Protein 16PK (pdb70)

Organism: Trypanosoma brucei brucei (NCBI:txid5702)

Secondary structure (DSSP, 8-state):
-B-BGGGS--TT-EEEEEE-----EETTEES--HHHHHHHHHHHHHHHTT-EEEEE---S----B-GGGHHHHHHTT--TT--GGG-SHHHHHHHHHHHTS--EEES-TTS-HHHHHT--TT-EEEE--GGGBGGGG-SSHHHHHHHHHHHHTT-SEEEEE-GGGTTS--IIIIIHHHHHT--EE-HHHHHHHHHHHHHHS---SSEEEEE-SS-SGGGHHHHHHHGGG-SEEEE-TTHHHHHHHHHT---TT----GGGHHHHHHHHHHHHHTT-EEE--SSEEEESSSS--SS-EE-SSS---TT-EEEEE-HHHHHHHHHHHTT-SEEEEES-SS-TTSGGG-HHHHHHHHHHHHHHHHH--EEEE-SHHHHHHHHHTT-TTTSSEE-S-HHHHHHHHTTPPPHHHHTSPB-

Structure (mmCIF, N/CA/C/O backbone):
data_16PK
#
_entry.id   16PK
#
_cell.length_a   72.710
_cell.length_b   79.760
_cell.length_c   81.320
_cell.angle_alpha   90.00
_cell.angle_beta   90.00
_cell.angle_gamma   90.00
#
_symmetry.space_group_name_H-M   'P 21 21 21'
#
loop_
_entity.id
_entity.type
_entity.pdbx_description
1 polymer '3-PHOSPHOGLYCERATE KINASE'
2 non-polymer '1,1,5,5-TETRAFLUOROPHOSPHOPENTYLPHOSPHONIC ACID ADENYLATE ESTER'
3 non-polymer '4-(2-HYDROXYETHYL)-1-PIPERAZINE ETHANESULFONIC ACID'
4 water water
#
loop_
_atom_site.group_PDB
_atom_site.id
_atom_site.type_symbol
_atom_site.label_atom_id
_atom_site.label_alt_id
_atom_site.label_comp_id
_atom_site.label_asym_id
_atom_site.label_entity_id
_atom_site.label_seq_id
_atom_site.pdbx_PDB_ins_code
_atom_site.Cartn_x
_atom_site.Cartn_y
_atom_site.Cartn_z
_atom_site.occupancy
_atom_site.B_iso_or_equiv
_atom_site.auth_seq_id
_atom_site.auth_comp_id
_atom_site.auth_asym_id
_atom_site.auth_atom_id
_atom_site.pdbx_PDB_model_num
ATOM 1 N N . GLU A 1 1 ? -15.953 21.156 16.122 1.00 30.79 5 GLU A N 1
ATOM 2 C CA . GLU A 1 1 ? -15.944 19.956 15.229 1.00 29.23 5 GLU A CA 1
ATOM 3 C C . GLU A 1 1 ? -14.514 19.536 14.879 1.00 24.32 5 GLU A C 1
ATOM 4 O O . GLU A 1 1 ? -14.204 18.353 14.856 1.00 24.00 5 GLU A O 1
ATOM 10 N N . LYS A 1 2 ? -13.659 20.505 14.561 1.00 20.45 6 LYS A N 1
ATOM 11 C CA . LYS A 1 2 ? -12.271 20.198 14.247 1.00 17.38 6 LYS A CA 1
ATOM 12 C C . LYS A 1 2 ? -11.523 20.071 15.575 1.00 15.75 6 LYS A C 1
ATOM 13 O O . LYS A 1 2 ? -11.871 20.735 16.554 1.00 16.32 6 LYS A O 1
ATOM 19 N N . LYS A 1 3 ? -10.556 19.169 15.635 1.00 12.42 7 LYS A N 1
ATOM 20 C CA . LYS A 1 3 ? -9.788 18.972 16.853 1.00 12.46 7 LYS A CA 1
ATOM 21 C C . LYS A 1 3 ? -8.976 20.236 17.130 1.00 11.97 7 LYS A C 1
ATOM 22 O O . LYS A 1 3 ? -8.461 20.861 16.203 1.00 12.20 7 LYS A O 1
ATOM 28 N N . SER A 1 4 ? -8.859 20.625 18.390 1.00 12.92 8 SER A N 1
ATOM 29 C CA . SER A 1 4 ? -8.106 21.826 18.739 1.00 12.47 8 SER A CA 1
ATOM 30 C C . SER A 1 4 ? -6.900 21.445 19.590 1.00 11.09 8 SER A C 1
ATOM 31 O O . SER A 1 4 ? -6.807 20.317 20.077 1.00 10.99 8 SER A O 1
ATOM 34 N N . ILE A 1 5 ? -6.017 22.413 19.813 1.00 9.64 9 ILE A N 1
ATOM 35 C CA . ILE A 1 5 ? -4.820 22.215 20.619 1.00 9.62 9 ILE A CA 1
ATOM 36 C C . ILE A 1 5 ? -5.151 21.669 22.021 1.00 10.25 9 ILE A C 1
ATOM 37 O O . ILE A 1 5 ? -4.407 20.856 22.566 1.00 9.66 9 ILE A O 1
ATOM 42 N N . ASN A 1 6 ? -6.289 22.085 22.571 1.00 10.68 10 ASN A N 1
ATOM 43 C CA . ASN A 1 6 ? -6.723 21.626 23.891 1.00 10.11 10 ASN A CA 1
ATOM 44 C C . ASN A 1 6 ? -6.971 20.117 23.946 1.00 12.21 10 ASN A C 1
ATOM 45 O O . ASN A 1 6 ? -7.019 19.530 25.037 1.00 13.56 10 ASN A O 1
ATOM 50 N N . GLU A 1 7 ? -7.152 19.491 22.785 1.00 11.55 11 GLU A N 1
ATOM 51 C CA . GLU A 1 7 ? -7.404 18.052 22.729 1.00 14.60 11 GLU A CA 1
ATOM 52 C C . GLU A 1 7 ? -6.169 17.240 22.365 1.00 14.67 11 GLU A C 1
ATOM 53 O O . GLU A 1 7 ? -6.263 16.017 22.202 1.00 16.36 11 GLU A O 1
ATOM 59 N N . CYS A 1 8 ? -5.020 17.903 22.243 1.00 11.65 12 CYS A N 1
ATOM 60 C CA . CYS A 1 8 ? -3.782 17.233 21.871 1.00 12.14 12 CYS A CA 1
ATOM 61 C C . CYS A 1 8 ? -2.872 16.832 23.023 1.00 12.68 12 CYS A C 1
ATOM 62 O O . CYS A 1 8 ? -2.855 17.488 24.063 1.00 12.95 12 CYS A O 1
ATOM 65 N N . ASP A 1 9 ? -2.122 15.748 22.816 1.00 12.43 13 ASP A N 1
ATOM 66 C CA . ASP A 1 9 ? -1.112 15.282 23.779 1.00 15.18 13 ASP A CA 1
ATOM 67 C C . ASP A 1 9 ? 0.116 16.086 23.354 1.00 14.38 13 ASP A C 1
ATOM 68 O O . ASP A 1 9 ? 0.561 15.966 22.207 1.00 15.28 13 ASP A O 1
ATOM 73 N N . LEU A 1 10 ? 0.641 16.918 24.251 1.00 12.46 14 LEU A N 1
ATOM 74 C CA . LEU A 1 10 ? 1.781 17.778 23.923 1.00 12.18 14 LEU A CA 1
ATOM 75 C C . LEU A 1 10 ? 3.027 17.572 24.785 1.00 12.03 14 LEU A C 1
ATOM 76 O O . LEU A 1 10 ? 4.115 18.026 24.415 1.00 10.60 14 LEU A O 1
ATOM 81 N N . LYS A 1 11 ? 2.876 16.895 25.922 1.00 11.25 15 LYS A N 1
ATOM 82 C CA . LYS A 1 11 ? 4.012 16.689 26.809 1.00 10.70 15 LYS A CA 1
ATOM 83 C C . LYS A 1 11 ? 5.090 15.853 26.143 1.00 11.05 15 LYS A C 1
ATOM 84 O O . LYS A 1 11 ? 4.834 14.718 25.715 1.00 11.93 15 LYS A O 1
ATOM 90 N N . GLY A 1 12 ? 6.290 16.418 26.059 1.00 9.35 16 GLY A N 1
ATOM 91 C CA . GLY A 1 12 ? 7.402 15.715 25.454 1.00 10.98 16 GLY A CA 1
ATOM 92 C C . GLY A 1 12 ? 7.406 15.769 23.941 1.00 11.53 16 GLY A C 1
ATOM 93 O O . GLY A 1 12 ? 8.333 15.251 23.305 1.00 10.18 16 GLY A O 1
ATOM 94 N N . LYS A 1 13 ? 6.405 16.438 23.367 1.00 11.02 17 LYS A N 1
ATOM 95 C CA . LYS A 1 13 ? 6.274 16.548 21.915 1.00 11.49 17 LYS A CA 1
ATOM 96 C C . LYS A 1 13 ? 6.959 17.778 21.327 1.00 11.90 17 LYS A C 1
ATOM 97 O O . LYS A 1 13 ? 7.043 18.829 21.963 1.00 12.22 17 LYS A O 1
ATOM 103 N N . LYS A 1 14 ? 7.496 17.610 20.126 1.00 11.70 18 LYS A N 1
ATOM 104 C CA . LYS A 1 14 ? 8.128 18.688 19.387 1.00 12.96 18 LYS A CA 1
ATOM 105 C C . LYS A 1 14 ? 6.950 19.117 18.505 1.00 11.95 18 LYS A C 1
ATOM 106 O O . LYS A 1 14 ? 6.483 18.356 17.659 1.00 11.38 18 LYS A O 1
ATOM 112 N N . VAL A 1 15 ? 6.410 20.295 18.781 1.00 10.33 19 VAL A N 1
ATOM 113 C CA . VAL A 1 15 ? 5.226 20.775 18.090 1.00 9.23 19 VAL A CA 1
ATOM 114 C C . VAL A 1 15 ? 5.496 21.755 16.975 1.00 9.25 19 VAL A C 1
ATOM 115 O O . VAL A 1 15 ? 6.053 22.824 17.217 1.00 11.40 19 VAL A O 1
ATOM 119 N N . LEU A 1 16 ? 5.075 21.388 15.766 1.00 7.86 20 LEU A N 1
ATOM 120 C CA . LEU A 1 16 ? 5.207 22.231 14.583 1.00 8.10 20 LEU A CA 1
ATOM 121 C C . LEU A 1 16 ? 3.977 23.132 14.586 1.00 9.75 20 LEU A C 1
ATOM 122 O O . LEU A 1 16 ? 2.850 22.635 14.576 1.00 9.40 20 LEU A O 1
ATOM 127 N N . ILE A 1 17 ? 4.177 24.445 14.657 1.00 9.96 21 ILE A N 1
ATOM 128 C CA . ILE A 1 17 ? 3.041 25.371 14.665 1.00 8.36 21 ILE A CA 1
ATOM 129 C C . ILE A 1 17 ? 3.126 26.343 13.501 1.00 8.22 21 ILE A C 1
ATOM 130 O O . ILE A 1 17 ? 4.102 27.062 13.369 1.00 8.08 21 ILE A O 1
ATOM 135 N N . ARG A 1 18 ? 2.121 26.334 12.636 1.00 8.34 22 ARG A N 1
ATOM 136 C CA . ARG A 1 18 ? 2.112 27.264 11.519 1.00 8.44 22 ARG A CA 1
ATOM 137 C C . ARG A 1 18 ? 1.464 28.535 12.072 1.00 9.75 22 ARG A C 1
ATOM 138 O O . ARG A 1 18 ? 0.252 28.567 12.334 1.00 10.63 22 ARG A O 1
ATOM 146 N N . VAL A 1 19 ? 2.289 29.543 12.315 1.00 7.79 23 VAL A N 1
ATOM 147 C CA . VAL A 1 19 ? 1.819 30.801 12.872 1.00 9.23 23 VAL A CA 1
ATOM 148 C C . VAL A 1 19 ? 1.738 31.923 11.833 1.00 10.33 23 VAL A C 1
ATOM 149 O O . VAL A 1 19 ? 2.266 31.816 10.724 1.00 11.50 23 VAL A O 1
ATOM 153 N N . ASP A 1 20 ? 1.046 32.995 12.192 1.00 9.26 24 ASP A N 1
ATOM 154 C CA . ASP A 1 20 ? 0.945 34.147 11.308 1.00 10.48 24 ASP A CA 1
ATOM 155 C C . ASP A 1 20 ? 1.804 35.232 11.939 1.00 9.99 24 ASP A C 1
ATOM 156 O O . ASP A 1 20 ? 1.373 35.915 12.879 1.00 9.55 24 ASP A O 1
ATOM 161 N N . PHE A 1 21 ? 3.027 35.356 11.439 1.00 10.86 25 PHE A N 1
ATOM 162 C CA . PHE A 1 21 ? 3.987 36.356 11.908 1.00 12.14 25 PHE A CA 1
ATOM 163 C C . PHE A 1 21 ? 4.266 37.334 10.768 1.00 13.38 25 PHE A C 1
ATOM 164 O O . PHE A 1 21 ? 5.344 37.927 10.694 1.00 12.54 25 PHE A O 1
ATOM 172 N N . ASN A 1 22 ? 3.306 37.463 9.856 1.00 13.61 26 ASN A N 1
ATOM 173 C CA . ASN A 1 22 ? 3.456 38.378 8.733 1.00 15.48 26 ASN A CA 1
ATOM 174 C C . ASN A 1 22 ? 3.245 39.803 9.212 1.00 14.63 26 ASN A C 1
ATOM 175 O O . ASN A 1 22 ? 2.227 40.430 8.901 1.00 16.13 26 ASN A O 1
ATOM 180 N N . VAL A 1 23 ? 4.198 40.305 9.991 1.00 13.90 27 VAL A N 1
ATOM 181 C CA . VAL A 1 23 ? 4.096 41.660 10.523 1.00 14.51 27 VAL A CA 1
ATOM 182 C C . VAL A 1 23 ? 4.721 42.678 9.581 1.00 16.05 27 VAL A C 1
ATOM 183 O O . VAL A 1 23 ? 5.584 42.338 8.757 1.00 16.52 27 VAL A O 1
ATOM 187 N N . PRO A 1 24 ? 4.240 43.928 9.641 1.00 17.26 28 PRO A N 1
ATOM 188 C CA . PRO A 1 24 ? 4.798 44.969 8.778 1.00 18.39 28 PRO A CA 1
ATOM 189 C C . PRO A 1 24 ? 6.150 45.378 9.368 1.00 18.13 28 PRO A C 1
ATOM 190 O O . PRO A 1 24 ? 6.279 45.533 10.590 1.00 17.56 28 PRO A O 1
ATOM 194 N N . VAL A 1 25 ? 7.162 45.484 8.513 1.00 19.68 29 VAL A N 1
ATOM 195 C CA . VAL A 1 25 ? 8.508 45.874 8.942 1.00 20.87 29 VAL A CA 1
ATOM 196 C C . VAL A 1 25 ? 9.011 47.033 8.069 1.00 22.42 29 VAL A C 1
ATOM 197 O O . VAL A 1 25 ? 8.727 47.079 6.867 1.00 24.53 29 VAL A O 1
ATOM 201 N N . LYS A 1 26 ? 9.731 47.974 8.675 1.00 20.90 30 LYS A N 1
ATOM 202 C CA . LYS A 1 26 ? 10.281 49.117 7.944 1.00 22.28 30 LYS A CA 1
ATOM 203 C C . LYS A 1 26 ? 11.718 49.328 8.381 1.00 20.30 30 LYS A C 1
ATOM 204 O O . LYS A 1 26 ? 12.007 49.503 9.569 1.00 19.37 30 LYS A O 1
ATOM 210 N N . ASN A 1 27 ? 12.623 49.280 7.418 1.00 19.72 31 ASN A N 1
ATOM 211 C CA . ASN A 1 27 ? 14.034 49.475 7.694 1.00 19.81 31 ASN A CA 1
ATOM 212 C C . ASN A 1 27 ? 14.515 48.532 8.780 1.00 20.87 31 ASN A C 1
ATOM 213 O O . ASN A 1 27 ? 15.276 48.920 9.679 1.00 19.24 31 ASN A O 1
ATOM 218 N N . GLY A 1 28 ? 13.986 47.309 8.723 1.00 20.87 32 GLY A N 1
ATOM 219 C CA . GLY A 1 28 ? 14.367 46.267 9.656 1.00 21.89 32 GLY A CA 1
ATOM 220 C C . GLY A 1 28 ? 13.712 46.244 11.015 1.00 20.35 32 GLY A C 1
ATOM 221 O O . GLY A 1 28 ? 14.071 45.413 11.845 1.00 20.97 32 GLY A O 1
ATOM 222 N N . LYS A 1 29 ? 12.798 47.167 11.274 1.00 19.24 33 LYS A N 1
ATOM 223 C CA . LYS A 1 29 ? 12.116 47.198 12.562 1.00 19.93 33 LYS A CA 1
ATOM 224 C C . LYS A 1 29 ? 10.649 46.874 12.362 1.00 18.38 33 LYS A C 1
ATOM 225 O O . LYS A 1 29 ? 10.048 47.292 11.372 1.00 18.15 33 LYS A O 1
ATOM 231 N N . ILE A 1 30 ? 10.091 46.081 13.268 1.00 16.50 34 ILE A N 1
ATOM 232 C CA . ILE A 1 30 ? 8.680 45.727 13.207 1.00 16.08 34 ILE A CA 1
ATOM 233 C C . ILE A 1 30 ? 7.908 46.977 13.611 1.00 15.49 34 ILE A C 1
ATOM 234 O O . ILE A 1 30 ? 8.217 47.577 14.641 1.00 17.43 34 ILE A O 1
ATOM 239 N N . THR A 1 31 ? 6.933 47.389 12.804 1.00 17.36 35 THR A N 1
ATOM 240 C CA . THR A 1 31 ? 6.153 48.584 13.132 1.00 17.71 35 THR A CA 1
ATOM 241 C C . THR A 1 31 ? 4.814 48.282 13.791 1.00 16.89 35 THR A C 1
ATOM 242 O O . THR A 1 31 ? 4.097 49.199 14.203 1.00 18.95 35 THR A O 1
ATOM 246 N N . ASN A 1 32 ? 4.486 46.993 13.890 1.00 16.81 36 ASN A N 1
ATOM 247 C CA . ASN A 1 32 ? 3.259 46.546 14.547 1.00 16.84 36 ASN A CA 1
ATOM 248 C C . ASN A 1 32 ? 3.415 45.067 14.886 1.00 13.18 36 ASN A C 1
ATOM 249 O O . ASN A 1 32 ? 3.410 44.218 13.989 1.00 14.16 36 ASN A O 1
ATOM 254 N N . ASP A 1 33 ? 3.560 44.771 16.173 1.00 12.45 37 ASP A N 1
ATOM 255 C CA . ASP A 1 33 ? 3.727 43.392 16.630 1.00 12.99 37 ASP A CA 1
ATOM 256 C C . ASP A 1 33 ? 2.418 42.709 17.050 1.00 11.66 37 ASP A C 1
ATOM 257 O O . ASP A 1 33 ? 2.443 41.654 17.674 1.00 10.02 37 ASP A O 1
ATOM 262 N N . TYR A 1 34 ? 1.283 43.297 16.680 1.00 9.59 38 TYR A N 1
ATOM 263 C CA . TYR A 1 34 ? -0.028 42.755 17.059 1.00 10.90 38 TYR A CA 1
ATOM 264 C C . TYR A 1 34 ? -0.178 41.259 16.786 1.00 10.42 38 TYR A C 1
ATOM 265 O O . TYR A 1 34 ? -0.647 40.513 17.644 1.00 10.52 38 TYR A O 1
ATOM 274 N N . ARG A 1 35 ? 0.210 40.829 15.590 1.00 9.72 39 ARG A N 1
ATOM 275 C CA . ARG A 1 35 ? 0.110 39.418 15.205 1.00 10.37 39 ARG A CA 1
ATOM 276 C C . ARG A 1 35 ? 0.959 38.504 16.084 1.00 8.80 39 ARG A C 1
ATOM 277 O O . ARG A 1 35 ? 0.569 37.375 16.379 1.00 9.62 39 ARG A O 1
ATOM 285 N N . ILE A 1 36 ? 2.110 38.999 16.519 1.00 8.85 40 ILE A N 1
ATOM 286 C CA . ILE A 1 36 ? 2.989 38.198 17.359 1.00 8.13 40 ILE A CA 1
ATOM 287 C C . ILE A 1 36 ? 2.307 38.047 18.714 1.00 8.68 40 ILE A C 1
ATOM 288 O O . ILE A 1 36 ? 2.233 36.949 19.265 1.00 9.12 40 ILE A O 1
ATOM 293 N N . ARG A 1 37 ? 1.764 39.147 19.229 1.00 9.17 41 ARG A N 1
ATOM 294 C CA . ARG A 1 37 ? 1.066 39.102 20.506 1.00 9.12 41 ARG A CA 1
ATOM 295 C C . ARG A 1 37 ? -0.121 38.147 20.452 1.00 7.60 41 ARG A C 1
ATOM 296 O O . ARG A 1 37 ? -0.338 37.389 21.388 1.00 9.14 41 ARG A O 1
ATOM 304 N N . SER A 1 38 ? -0.870 38.154 19.355 1.00 8.49 42 SER A N 1
ATOM 305 C CA . SER A 1 38 ? -2.038 37.285 19.250 1.00 8.32 42 SER A CA 1
ATOM 306 C C . SER A 1 38 ? -1.670 35.800 19.246 1.00 9.45 42 SER A C 1
ATOM 307 O O . SER A 1 38 ? -2.496 34.952 19.598 1.00 8.86 42 SER A O 1
ATOM 314 N N . ALA A 1 39 ? -0.443 35.483 18.847 1.00 7.66 43 ALA A N 1
ATOM 315 C CA . ALA A 1 39 ? 0.001 34.085 18.802 1.00 10.28 43 ALA A CA 1
ATOM 316 C C . ALA A 1 39 ? 0.409 33.509 20.161 1.00 10.33 43 ALA A C 1
ATOM 317 O O . ALA A 1 39 ? 0.444 32.289 20.346 1.00 10.36 43 ALA A O 1
ATOM 319 N N . LEU A 1 40 ? 0.693 34.381 21.121 1.00 8.18 44 LEU A N 1
ATOM 320 C CA . LEU A 1 40 ? 1.153 33.934 22.437 1.00 7.66 44 LEU A CA 1
ATOM 321 C C . LEU A 1 40 ? 0.348 32.857 23.177 1.00 8.56 44 LEU A C 1
ATOM 322 O O . LEU A 1 40 ? 0.934 31.889 23.659 1.00 10.46 44 LEU A O 1
ATOM 327 N N . PRO A 1 41 ? -0.987 33.005 23.294 1.00 9.25 45 PRO A N 1
ATOM 328 C CA . PRO A 1 41 ? -1.740 31.962 24.015 1.00 8.57 45 PRO A CA 1
ATOM 329 C C . PRO A 1 41 ? -1.551 30.532 23.475 1.00 8.93 45 PRO A C 1
ATOM 330 O O . PRO A 1 41 ? -1.435 29.584 24.256 1.00 6.98 45 PRO A O 1
ATOM 334 N N . THR A 1 42 ? -1.505 30.370 22.153 1.00 7.96 46 THR A N 1
ATOM 335 C CA . THR A 1 42 ? -1.289 29.041 21.567 1.00 7.52 46 THR A CA 1
ATOM 336 C C . THR A 1 42 ? 0.100 28.495 21.956 1.00 8.07 46 THR A C 1
ATOM 337 O O . THR A 1 42 ? 0.242 27.339 22.364 1.00 8.16 46 THR A O 1
ATOM 341 N N . LEU A 1 43 ? 1.117 29.341 21.848 1.00 7.50 47 LEU A N 1
ATOM 342 C CA . LEU A 1 43 ? 2.466 28.932 22.203 1.00 8.87 47 LEU A CA 1
ATOM 343 C C . LEU A 1 43 ? 2.574 28.618 23.701 1.00 8.83 47 LEU A C 1
ATOM 344 O O . LEU A 1 43 ? 3.184 27.612 24.095 1.00 8.94 47 LEU A O 1
ATOM 349 N N . LYS A 1 44 ? 1.959 29.457 24.531 1.00 9.26 48 LYS A N 1
ATOM 350 C CA . LYS A 1 44 ? 1.980 29.277 25.982 1.00 10.91 48 LYS A CA 1
ATOM 351 C C . LYS A 1 44 ? 1.369 27.926 26.341 1.00 9.87 48 LYS A C 1
ATOM 352 O O . LYS A 1 44 ? 1.850 27.245 27.244 1.00 8.33 48 LYS A O 1
ATOM 359 N N . LYS A 1 45 ? 0.304 27.547 25.639 1.00 8.50 49 LYS A N 1
ATOM 360 C CA . LYS A 1 45 ? -0.359 26.266 25.884 1.00 7.58 49 LYS A CA 1
ATOM 361 C C . LYS A 1 45 ? 0.605 25.107 25.651 1.00 8.48 49 LYS A C 1
ATOM 362 O O . LYS A 1 45 ? 0.707 24.202 26.477 1.00 9.14 49 LYS A O 1
ATOM 368 N N . VAL A 1 46 ? 1.337 25.134 24.545 1.00 8.69 50 VAL A N 1
ATOM 369 C CA . VAL A 1 46 ? 2.283 24.056 24.264 1.00 7.76 50 VAL A CA 1
ATOM 370 C C . VAL A 1 46 ? 3.344 23.964 25.361 1.00 9.20 50 VAL A C 1
ATOM 371 O O . VAL A 1 46 ? 3.596 22.885 25.905 1.00 9.96 50 VAL A O 1
ATOM 375 N N . LEU A 1 47 ? 3.957 25.101 25.683 1.00 8.83 51 LEU A N 1
ATOM 376 C CA . LEU A 1 47 ? 5.005 25.163 26.702 1.00 8.82 51 LEU A CA 1
ATOM 377 C C . LEU A 1 47 ? 4.495 24.695 28.079 1.00 10.76 51 LEU A C 1
ATOM 378 O O . LEU A 1 47 ? 5.160 23.922 28.777 1.00 9.63 51 LEU A O 1
ATOM 383 N N . THR A 1 48 ? 3.296 25.140 28.440 1.00 9.78 52 THR A N 1
ATOM 384 C CA . THR A 1 48 ? 2.662 24.772 29.699 1.00 10.63 52 THR A CA 1
ATOM 385 C C . THR A 1 48 ? 2.440 23.252 29.772 1.00 10.90 52 THR A C 1
ATOM 386 O O . THR A 1 48 ? 2.605 22.633 30.829 1.00 9.23 52 THR A O 1
ATOM 390 N N . GLU A 1 49 ? 2.104 22.640 28.645 1.00 10.08 53 GLU A N 1
ATOM 391 C CA . GLU A 1 49 ? 1.880 21.203 28.632 1.00 11.17 53 GLU A CA 1
ATOM 392 C C . GLU A 1 49 ? 3.181 20.389 28.536 1.00 11.00 53 GLU A C 1
ATOM 393 O O . GLU A 1 49 ? 3.146 19.158 28.562 1.00 11.12 53 GLU A O 1
ATOM 399 N N . GLY A 1 50 ? 4.316 21.075 28.418 1.00 10.15 54 GLY A N 1
ATOM 400 C CA . GLY A 1 50 ? 5.591 20.382 28.366 1.00 9.79 54 GLY A CA 1
ATOM 401 C C . GLY A 1 50 ? 6.155 20.011 27.005 1.00 11.09 54 GLY A C 1
ATOM 402 O O . GLY A 1 50 ? 6.948 19.064 26.909 1.00 11.55 54 GLY A O 1
ATOM 403 N N . GLY A 1 51 ? 5.729 20.701 25.952 1.00 10.15 55 GLY A N 1
ATOM 404 C CA . GLY A 1 51 ? 6.265 20.422 24.634 1.00 9.78 55 GLY A CA 1
ATOM 405 C C . GLY A 1 51 ? 7.272 21.502 24.271 1.00 9.99 55 GLY A C 1
ATOM 406 O O . GLY A 1 51 ? 7.656 22.307 25.127 1.00 11.08 55 GLY A O 1
ATO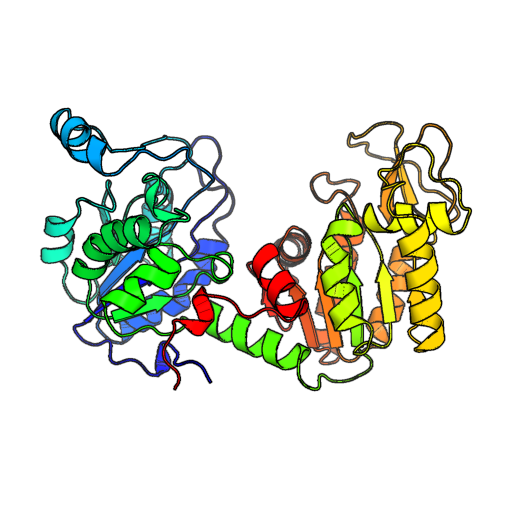M 407 N N . SER A 1 52 ? 7.786 21.446 23.049 1.00 8.87 56 SER A N 1
ATOM 408 C CA . SER A 1 52 ? 8.693 22.466 22.527 1.00 8.96 56 SER A CA 1
ATOM 409 C C . SER A 1 52 ? 8.054 22.938 21.216 1.00 10.88 56 SER A C 1
ATOM 410 O O . SER A 1 52 ? 7.231 22.221 20.622 1.00 11.31 56 SER A O 1
ATOM 413 N N . CYS A 1 53 ? 8.426 24.124 20.756 1.00 8.60 57 CYS A N 1
ATOM 414 C CA . CYS A 1 53 ? 7.812 24.679 19.555 1.00 9.20 57 CYS A CA 1
ATOM 415 C C . CYS A 1 53 ? 8.772 24.945 18.406 1.00 8.83 57 CYS A C 1
ATOM 416 O O . CYS A 1 53 ? 9.806 25.593 18.594 1.00 8.39 57 CYS A O 1
ATOM 419 N N . VAL A 1 54 ? 8.383 24.492 17.213 1.00 9.29 58 VAL A N 1
ATOM 420 C 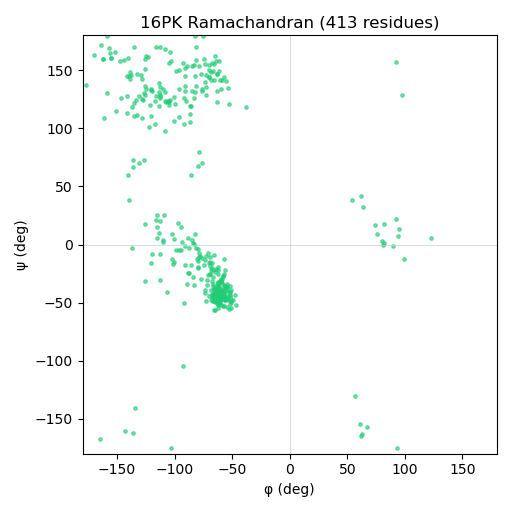CA . VAL A 1 54 ? 9.129 24.747 15.984 1.00 8.97 58 VAL A CA 1
ATOM 421 C C . VAL A 1 54 ? 8.104 25.572 15.199 1.00 8.31 58 VAL A C 1
ATOM 422 O O . VAL A 1 54 ? 7.100 25.044 14.722 1.00 8.48 58 VAL A O 1
ATOM 426 N N . LEU A 1 55 ? 8.326 26.879 15.146 1.00 9.21 59 LEU A N 1
ATOM 427 C CA . LEU A 1 55 ? 7.403 27.804 14.500 1.00 7.93 59 LEU A CA 1
ATOM 428 C C . LEU A 1 55 ? 7.703 28.041 13.030 1.00 10.32 59 LEU A C 1
ATOM 429 O O . LEU A 1 55 ? 8.855 28.249 12.652 1.00 9.80 59 LEU A O 1
ATOM 434 N N . MET A 1 56 ? 6.652 28.050 12.215 1.00 9.59 60 MET A N 1
ATOM 435 C CA . MET A 1 56 ? 6.775 28.259 10.775 1.00 10.36 60 MET A CA 1
ATOM 436 C C . MET A 1 56 ? 5.875 29.403 10.367 1.00 10.82 60 MET A C 1
ATOM 437 O O . MET A 1 56 ? 4.721 29.460 10.795 1.00 9.65 60 MET A O 1
ATOM 442 N N . SER A 1 57 ? 6.373 30.289 9.515 1.00 9.09 61 SER A N 1
ATOM 443 C CA . SER A 1 57 ? 5.566 31.409 9.082 1.00 10.43 61 SER A CA 1
ATOM 444 C C . SER A 1 57 ? 6.177 32.053 7.849 1.00 11.93 61 SER A C 1
ATOM 445 O O . SER A 1 57 ? 7.261 31.686 7.390 1.00 11.96 61 SER A O 1
ATOM 448 N N . HIS A 1 58 ? 5.431 32.977 7.269 1.00 14.13 62 HIS A N 1
ATOM 449 C CA . HIS A 1 58 ? 5.924 33.701 6.116 1.00 15.00 62 HIS A CA 1
ATOM 450 C C . HIS A 1 58 ? 5.865 35.172 6.483 1.00 17.07 62 HIS A C 1
ATOM 451 O O . HIS A 1 58 ? 5.134 35.571 7.396 1.00 16.94 62 HIS A O 1
ATOM 458 N N . LEU A 1 59 ? 6.616 35.974 5.748 1.00 17.97 63 LEU A N 1
ATOM 459 C CA . LEU A 1 59 ? 6.643 37.406 5.962 1.00 18.90 63 LEU A CA 1
ATOM 460 C C . LEU A 1 59 ? 6.706 38.001 4.553 1.00 18.55 63 LEU A C 1
ATOM 461 O O . LEU A 1 59 ? 7.532 37.579 3.743 1.00 16.06 63 LEU A O 1
ATOM 466 N N . GLY A 1 60 ? 5.804 38.931 4.260 1.00 18.22 64 GLY A N 1
ATOM 467 C CA . GLY A 1 60 ? 5.782 39.566 2.953 1.00 21.39 64 GLY A CA 1
ATOM 468 C C . GLY A 1 60 ? 5.538 38.606 1.808 1.00 23.62 64 GLY A C 1
ATOM 469 O O . GLY A 1 60 ? 4.937 37.542 1.986 1.00 24.31 64 GLY A O 1
ATOM 470 N N . ARG A 1 61 ? 6.017 38.983 0.624 1.00 26.76 65 ARG A N 1
ATOM 471 C CA . ARG A 1 61 ? 5.860 38.168 -0.578 1.00 29.38 65 ARG A CA 1
ATOM 472 C C . ARG A 1 61 ? 7.212 38.032 -1.283 1.00 29.40 65 ARG A C 1
ATOM 473 O O . ARG A 1 61 ? 7.448 38.634 -2.333 1.00 31.08 65 ARG A O 1
ATOM 481 N N . PRO A 1 62 ? 8.144 37.286 -0.684 1.00 28.19 66 PRO A N 1
ATOM 482 C CA . PRO A 1 62 ? 9.449 37.129 -1.327 1.00 28.88 66 PRO A CA 1
ATOM 483 C C . PRO A 1 62 ? 9.327 36.310 -2.623 1.00 29.26 66 PRO A C 1
ATOM 484 O O . PRO A 1 62 ? 8.382 35.545 -2.797 1.00 28.12 66 PRO A O 1
ATOM 488 N N . LYS A 1 63 ? 10.281 36.496 -3.530 1.00 30.83 67 LYS A N 1
ATOM 489 C CA . LYS A 1 63 ? 10.307 35.804 -4.820 1.00 32.02 67 LYS A CA 1
ATOM 490 C C . LYS A 1 63 ? 10.321 34.291 -4.656 1.00 31.55 67 LYS A C 1
ATOM 491 O O . LYS A 1 63 ? 9.489 33.580 -5.219 1.00 32.26 67 LYS A O 1
ATOM 497 N N . GLY A 1 64 ? 11.263 33.809 -3.859 1.00 31.59 68 GLY A N 1
ATOM 498 C CA . GLY A 1 64 ? 11.378 32.383 -3.650 1.00 32.28 68 GLY A CA 1
ATOM 499 C C . GLY A 1 64 ? 12.356 31.802 -4.656 1.00 33.05 68 GLY A C 1
ATOM 500 O O . GLY A 1 64 ? 12.599 32.387 -5.712 1.00 32.57 68 GLY A O 1
ATOM 501 N N . ILE A 1 65 ? 12.918 30.650 -4.313 1.00 33.03 69 ILE A N 1
ATOM 502 C CA . ILE A 1 65 ? 13.885 29.958 -5.149 1.00 33.16 69 ILE A CA 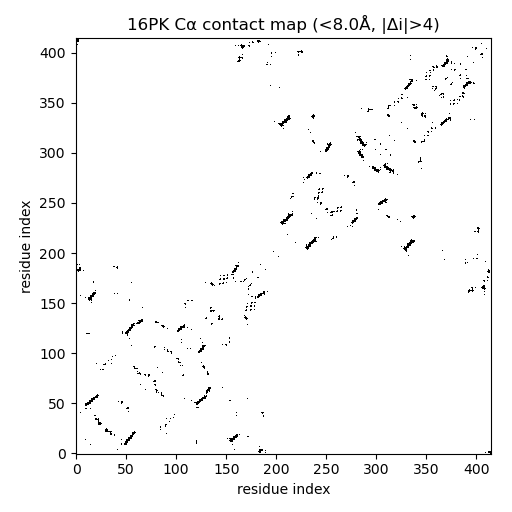1
ATOM 503 C C . ILE A 1 65 ? 13.537 28.470 -5.086 1.00 32.71 69 ILE A C 1
ATOM 504 O O . ILE A 1 65 ? 12.950 28.006 -4.106 1.00 32.45 69 ILE A O 1
ATOM 509 N N . PRO A 1 66 ? 13.789 27.724 -6.170 1.00 31.13 70 PRO A N 1
ATOM 510 C CA . PRO A 1 66 ? 13.483 26.289 -6.158 1.00 30.03 70 PRO A CA 1
ATOM 511 C C . PRO A 1 66 ? 14.415 25.551 -5.192 1.00 29.58 70 PRO A C 1
ATOM 512 O O . PRO A 1 66 ? 15.609 25.853 -5.124 1.00 27.84 70 PRO A O 1
ATOM 516 N N . MET A 1 67 ? 13.870 24.565 -4.485 1.00 29.32 71 MET A N 1
ATOM 517 C CA . MET A 1 67 ? 14.609 23.760 -3.509 1.00 30.02 71 MET A CA 1
ATOM 518 C C . MET A 1 67 ? 15.898 23.162 -4.065 1.00 30.97 71 MET A C 1
ATOM 519 O O . MET A 1 67 ? 16.888 23.003 -3.345 1.00 28.63 71 MET A O 1
ATOM 524 N N . ALA A 1 68 ? 15.861 22.782 -5.336 1.00 32.71 72 ALA A N 1
ATOM 525 C CA . ALA A 1 68 ? 17.013 22.174 -5.994 1.00 34.21 72 ALA A CA 1
ATOM 526 C C . ALA A 1 68 ? 18.257 23.053 -5.954 1.00 34.67 72 ALA A C 1
ATOM 527 O O . ALA A 1 68 ? 19.377 22.551 -5.855 1.00 34.17 72 ALA A O 1
ATOM 529 N N . GLN A 1 69 ? 18.061 24.363 -6.028 1.00 34.49 73 GLN A N 1
ATOM 530 C CA . GLN A 1 69 ? 19.178 25.293 -6.009 1.00 35.42 73 GLN A CA 1
ATOM 531 C C . GLN A 1 69 ? 19.738 25.535 -4.612 1.00 35.47 73 GLN A C 1
ATOM 532 O O . GLN A 1 69 ? 20.814 26.121 -4.460 1.00 36.68 73 GLN A O 1
ATOM 538 N N . ALA A 1 70 ? 19.020 25.068 -3.597 1.00 34.65 74 ALA A N 1
ATOM 539 C CA . ALA A 1 70 ? 19.436 25.254 -2.216 1.00 34.02 74 ALA A CA 1
ATOM 540 C C . ALA A 1 70 ? 20.834 24.715 -1.902 1.00 33.97 74 ALA A C 1
ATOM 541 O O . ALA A 1 70 ? 21.627 25.397 -1.251 1.00 34.87 74 ALA A O 1
ATOM 543 N N . GLY A 1 71 ? 21.132 23.504 -2.367 1.00 33.66 75 GLY A N 1
ATOM 544 C CA . GLY A 1 71 ? 22.428 22.893 -2.115 1.00 32.05 75 GLY A CA 1
ATOM 545 C C . GLY A 1 71 ? 23.591 23.792 -2.478 1.00 32.59 75 GLY A C 1
ATOM 546 O O . GLY A 1 71 ? 24.462 24.050 -1.644 1.00 31.88 75 GLY A O 1
ATOM 547 N N . LYS A 1 72 ? 23.605 24.269 -3.719 1.00 32.93 76 LYS A N 1
ATOM 548 C CA . LYS A 1 72 ? 24.656 25.164 -4.198 1.00 33.92 76 LYS A CA 1
ATOM 549 C C . LYS A 1 72 ? 24.792 26.349 -3.247 1.00 33.94 76 LYS A C 1
ATOM 550 O O . LYS A 1 72 ? 25.872 26.626 -2.721 1.00 34.08 76 LYS A O 1
ATOM 556 N N . ILE A 1 73 ? 23.671 27.038 -3.039 1.00 34.58 77 ILE A N 1
ATOM 557 C CA . ILE A 1 73 ? 23.597 28.228 -2.188 1.00 34.43 77 ILE A CA 1
ATOM 558 C C . ILE A 1 73 ? 24.198 28.026 -0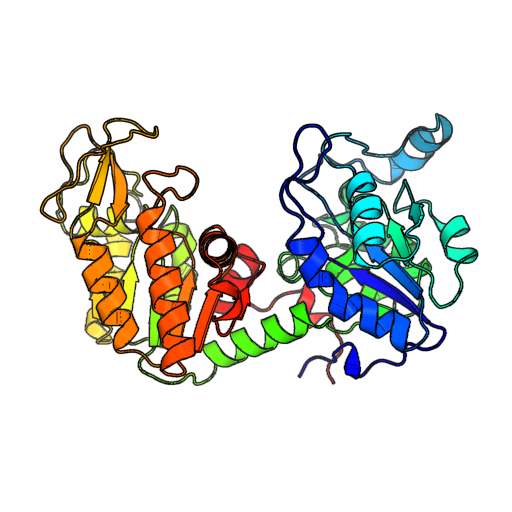.802 1.00 33.32 77 ILE A C 1
ATOM 559 O O . ILE A 1 73 ? 24.978 28.853 -0.316 1.00 33.21 77 ILE A O 1
ATOM 564 N N . ARG A 1 74 ? 23.806 26.934 -0.161 1.00 33.82 78 ARG A N 1
ATOM 565 C CA . ARG A 1 74 ? 24.286 26.624 1.175 1.00 35.69 78 ARG A CA 1
ATOM 566 C C . ARG A 1 74 ? 25.797 26.416 1.209 1.00 37.52 78 ARG A C 1
ATOM 567 O O . ARG A 1 74 ? 26.445 26.786 2.191 1.00 36.28 78 ARG A O 1
ATOM 575 N N . SER A 1 75 ? 26.358 25.871 0.127 1.00 39.53 79 SER A N 1
ATOM 576 C CA . SER A 1 75 ? 27.804 25.646 0.026 1.00 40.79 79 SER A CA 1
ATOM 577 C C . SER A 1 75 ? 28.529 26.985 0.068 1.00 41.98 79 SER A C 1
ATOM 578 O O . SER A 1 75 ? 29.587 27.110 0.686 1.00 43.27 79 SER A O 1
ATOM 581 N N . THR A 1 76 ? 27.954 27.987 -0.588 1.00 41.82 80 THR A N 1
ATOM 582 C CA . THR A 1 76 ? 28.535 29.321 -0.605 1.00 42.33 80 THR A CA 1
ATOM 583 C C . THR A 1 76 ? 28.322 29.942 0.766 1.00 40.88 80 THR A C 1
ATOM 584 O O . THR A 1 76 ? 28.850 31.008 1.067 1.00 41.10 80 THR A O 1
ATOM 588 N N . GLY A 1 77 ? 27.518 29.274 1.585 1.00 39.79 81 GLY A N 1
ATOM 589 C CA . GLY A 1 77 ? 27.227 29.768 2.916 1.00 37.56 81 GLY A CA 1
ATOM 590 C C . GLY A 1 77 ? 26.013 30.678 2.951 1.00 35.71 81 GLY A C 1
ATOM 591 O O . GLY A 1 77 ? 25.608 31.130 4.024 1.00 36.77 81 GLY A O 1
ATOM 592 N N . GLY A 1 78 ? 25.407 30.917 1.793 1.00 33.40 82 GLY A N 1
ATOM 593 C CA . GLY A 1 78 ? 24.249 31.787 1.740 1.00 31.10 82 GLY A CA 1
ATOM 594 C C . GLY A 1 78 ? 22.952 31.103 2.125 1.00 28.52 82 GLY A C 1
ATOM 595 O O . GLY A 1 78 ? 22.908 29.881 2.293 1.00 29.37 82 GLY A O 1
ATOM 596 N N . VAL A 1 79 ? 21.898 31.895 2.295 1.00 26.73 83 VAL A N 1
ATOM 597 C CA . VAL A 1 79 ? 20.581 31.353 2.627 1.00 24.98 83 VAL A CA 1
ATOM 598 C C . VAL A 1 79 ? 19.686 31.403 1.381 1.00 23.76 83 VAL A C 1
ATOM 599 O O . VAL A 1 79 ? 19.469 32.463 0.785 1.00 23.62 83 VAL A O 1
ATOM 603 N N . PRO A 1 80 ? 19.214 30.234 0.937 1.00 21.85 84 PRO A N 1
ATOM 604 C CA . PRO A 1 80 ? 18.354 30.073 -0.230 1.00 21.60 84 PRO A CA 1
ATOM 605 C C . PRO A 1 80 ? 17.120 30.961 -0.203 1.00 23.37 84 PRO A C 1
ATOM 606 O O . PRO A 1 80 ? 16.307 30.877 0.720 1.00 22.34 84 PRO A O 1
ATOM 610 N N . GLY A 1 81 ? 16.994 31.808 -1.218 1.00 23.30 85 GLY A N 1
ATOM 611 C CA . GLY A 1 81 ? 15.848 32.692 -1.335 1.00 22.25 85 GLY A CA 1
ATOM 612 C C . GLY A 1 81 ? 15.869 33.887 -0.407 1.00 21.58 85 GLY A C 1
ATOM 613 O O . GLY A 1 81 ? 14.897 34.639 -0.347 1.00 22.64 85 GLY A O 1
ATOM 614 N N . PHE A 1 82 ? 16.984 34.112 0.275 1.00 22.22 86 PHE A N 1
ATOM 615 C CA . PHE A 1 82 ? 17.052 35.224 1.203 1.00 23.48 86 PHE A CA 1
ATOM 616 C C . PHE A 1 82 ? 16.808 36.591 0.601 1.00 25.43 86 PHE A C 1
ATOM 617 O O . PHE A 1 82 ? 17.305 36.914 -0.482 1.00 25.41 86 PHE A O 1
ATOM 625 N N . GLN A 1 83 ? 16.101 37.409 1.374 1.00 25.57 87 GLN A N 1
ATOM 626 C CA . GLN A 1 83 ? 15.780 38.785 1.036 1.00 27.27 87 GLN A CA 1
ATOM 627 C C . GLN A 1 83 ? 15.672 39.497 2.371 1.00 26.32 87 GLN A C 1
ATOM 628 O O . GLN A 1 83 ? 14.803 39.182 3.186 1.00 25.38 87 GLN A O 1
ATOM 634 N N . GLN A 1 84 ? 16.582 40.434 2.602 1.00 25.32 88 GLN A N 1
ATOM 635 C CA . GLN A 1 84 ? 16.640 41.188 3.853 1.00 26.09 88 GLN A CA 1
ATOM 636 C C . GLN A 1 84 ? 15.307 41.748 4.336 1.00 25.31 88 GLN A C 1
ATOM 637 O O . GLN A 1 84 ? 14.994 41.685 5.521 1.00 23.43 88 GLN A O 1
ATOM 643 N N . LYS A 1 85 ? 14.536 42.306 3.412 1.00 25.69 89 LYS A N 1
ATOM 644 C CA . LYS A 1 85 ? 13.236 42.889 3.731 1.00 27.41 89 LYS A CA 1
ATOM 645 C C . LYS A 1 85 ? 12.234 41.880 4.278 1.00 25.60 89 LYS A C 1
ATOM 646 O O . LYS A 1 85 ? 11.312 42.252 5.002 1.00 26.31 89 LYS A O 1
ATOM 652 N N . ALA A 1 86 ? 12.414 40.611 3.940 1.00 22.57 90 ALA A N 1
ATOM 653 C CA . ALA A 1 86 ? 11.474 39.595 4.380 1.00 21.25 90 ALA A CA 1
ATOM 654 C C . ALA A 1 86 ? 12.004 38.572 5.378 1.00 19.43 90 ALA A C 1
ATOM 655 O O . ALA A 1 86 ? 11.422 37.496 5.524 1.00 20.17 90 ALA A O 1
ATOM 657 N N . THR A 1 87 ? 13.092 38.893 6.068 1.00 17.89 91 THR A N 1
ATOM 658 C CA . THR A 1 87 ? 13.629 37.961 7.052 1.00 17.28 91 THR A CA 1
ATOM 659 C C . THR A 1 87 ? 12.807 37.988 8.350 1.00 17.28 91 THR A C 1
ATOM 660 O O . THR A 1 87 ? 12.300 39.033 8.755 1.00 16.74 91 THR A O 1
ATOM 664 N N . LEU A 1 88 ? 12.698 36.834 9.008 1.00 16.35 92 LEU A N 1
ATOM 665 C CA . LEU A 1 88 ? 11.937 36.727 10.247 1.00 14.20 92 LEU A CA 1
ATOM 666 C C . LEU A 1 88 ? 12.818 36.907 11.473 1.00 14.90 92 LEU A C 1
ATOM 667 O O . LEU A 1 88 ? 12.324 36.846 12.606 1.00 15.05 92 LEU A O 1
ATOM 672 N N . LYS A 1 89 ? 14.109 37.172 11.264 1.00 14.54 93 LYS A N 1
ATOM 673 C CA . LYS A 1 89 ? 15.028 37.345 12.385 1.00 14.39 93 LYS A CA 1
ATOM 674 C C . LYS A 1 89 ? 14.564 38.352 13.442 1.00 15.17 93 LYS A C 1
ATOM 675 O O . LYS A 1 89 ? 14.688 38.088 14.638 1.00 16.76 93 LYS A O 1
ATOM 681 N N . PRO A 1 90 ? 14.052 39.529 13.028 1.00 13.38 94 PRO A N 1
ATOM 682 C CA . PRO A 1 90 ? 13.614 40.464 14.067 1.00 13.97 94 PRO A CA 1
ATOM 683 C C . PRO A 1 90 ? 12.362 39.957 14.794 1.00 13.70 94 PRO A C 1
ATOM 684 O O . PRO A 1 90 ? 12.131 40.296 15.957 1.00 14.22 94 PRO A O 1
ATOM 688 N N . VAL A 1 91 ? 11.572 39.126 14.119 1.00 12.61 95 VAL A N 1
ATOM 689 C CA . VAL A 1 91 ? 10.365 38.578 14.729 1.00 12.91 95 VAL A CA 1
ATOM 690 C C . VAL A 1 91 ? 10.778 37.624 15.848 1.00 13.40 95 VAL A C 1
ATOM 691 O O . VAL A 1 91 ? 10.158 37.611 16.923 1.00 12.78 95 VAL A O 1
ATOM 695 N N . ALA A 1 92 ? 11.846 36.858 15.615 1.00 12.02 96 ALA A N 1
ATOM 696 C CA . ALA A 1 92 ? 12.359 35.937 16.634 1.00 12.67 96 ALA A CA 1
ATOM 697 C C . ALA A 1 92 ? 12.709 36.713 17.915 1.00 14.08 96 ALA A C 1
ATOM 698 O O . ALA A 1 92 ? 12.310 36.325 19.015 1.00 12.12 96 ALA A O 1
ATOM 700 N N . LYS A 1 93 ? 13.419 37.833 17.754 1.00 14.33 97 LYS A N 1
ATOM 701 C CA . LYS A 1 93 ? 13.815 38.689 18.878 1.00 16.06 97 LYS A CA 1
ATOM 702 C C . LYS A 1 93 ? 12.593 39.272 19.597 1.00 13.67 97 LYS A C 1
ATOM 703 O O . LYS A 1 93 ? 12.524 39.264 20.829 1.00 13.87 97 LYS A O 1
ATOM 709 N N . ARG A 1 94 ? 11.633 39.792 18.839 1.00 12.99 98 ARG A N 1
ATOM 710 C CA . ARG A 1 94 ? 10.437 40.343 19.464 1.00 11.48 98 ARG A CA 1
ATOM 711 C C . ARG A 1 94 ? 9.658 39.254 20.219 1.00 10.99 98 ARG A C 1
ATOM 712 O O . ARG A 1 94 ? 9.172 39.491 21.337 1.00 10.11 98 ARG A O 1
ATOM 736 N N . LEU A 1 95 ? 9.564 38.058 19.631 1.00 10.54 99 LEU A N 1
ATOM 737 C CA . LEU A 1 95 ? 8.847 36.952 20.279 1.00 11.14 99 LEU A CA 1
ATOM 738 C C . LEU A 1 95 ? 9.511 36.605 21.614 1.00 10.90 99 LEU A C 1
ATOM 739 O O . LEU A 1 95 ? 8.835 36.394 22.624 1.00 11.49 99 LEU A O 1
ATOM 744 N N . SER A 1 96 ? 10.840 36.584 21.623 1.00 11.57 100 SER A N 1
ATOM 745 C CA . SER A 1 96 ? 11.578 36.284 22.837 1.00 12.17 100 SER A CA 1
ATOM 746 C C . SER A 1 96 ? 11.240 37.308 23.925 1.00 13.71 100 SER A C 1
ATOM 747 O O . SER A 1 96 ? 11.055 36.951 25.095 1.00 13.65 100 SER A O 1
ATOM 750 N N . GLU A 1 97 ? 11.184 38.579 23.531 1.00 13.33 101 GLU A N 1
ATOM 751 C CA . GLU A 1 97 ? 10.875 39.665 24.456 1.00 14.49 101 GLU A CA 1
ATOM 752 C C . GLU A 1 97 ? 9.491 39.498 25.050 1.00 14.00 101 GLU A C 1
ATOM 753 O O . GLU A 1 97 ? 9.297 39.697 26.252 1.00 15.08 101 GLU A O 1
ATOM 759 N N . LEU A 1 98 ? 8.540 39.101 24.210 1.00 12.46 102 LEU A N 1
ATOM 760 C CA . LEU A 1 98 ? 7.157 38.910 24.649 1.00 13.97 102 LEU A CA 1
ATOM 761 C C . LEU A 1 98 ? 6.973 37.653 25.484 1.00 14.27 102 LEU A C 1
ATOM 762 O O . LEU A 1 98 ? 6.217 37.656 26.451 1.00 16.33 102 LEU A O 1
ATOM 767 N N . LEU A 1 99 ? 7.650 36.575 25.117 1.00 14.59 103 LEU A N 1
ATOM 768 C CA . LEU A 1 99 ? 7.545 35.323 25.872 1.00 16.17 103 LEU A CA 1
ATOM 769 C C . LEU A 1 99 ? 8.395 35.325 27.137 1.00 16.04 103 LEU A C 1
ATOM 770 O O . LEU A 1 99 ? 8.185 34.512 28.041 1.00 17.81 103 LEU A O 1
ATOM 775 N N . LEU A 1 100 ? 9.383 36.210 27.170 1.00 17.72 104 LEU A N 1
ATOM 776 C CA . LEU A 1 100 ? 10.312 36.301 28.278 1.00 17.05 104 LEU A CA 1
ATOM 777 C C . LEU A 1 100 ? 11.077 34.983 28.390 1.00 17.44 104 LEU A C 1
ATOM 778 O O . LEU A 1 100 ? 11.241 34.440 29.481 1.00 17.53 104 LEU A O 1
ATOM 783 N N . ARG A 1 101 ? 11.469 34.437 27.239 1.00 16.72 105 ARG A N 1
ATOM 784 C CA . ARG A 1 101 ? 12.246 33.198 27.169 1.00 16.55 105 ARG A CA 1
ATOM 785 C C . ARG A 1 101 ? 13.016 33.215 25.854 1.00 15.55 105 ARG A C 1
ATOM 786 O O . ARG A 1 101 ? 12.634 33.924 24.919 1.00 14.08 105 ARG A O 1
ATOM 794 N N . PRO A 1 102 ? 14.084 32.413 25.743 1.00 13.72 106 PRO A N 1
ATOM 795 C CA . PRO A 1 102 ? 14.845 32.428 24.495 1.00 12.89 106 PRO A CA 1
ATOM 796 C C . PRO A 1 102 ? 14.092 31.894 23.296 1.00 13.51 106 PRO A C 1
ATOM 797 O O . PRO A 1 102 ? 13.211 31.045 23.429 1.00 14.28 106 PRO A O 1
ATOM 801 N N . VAL A 1 103 ? 14.420 32.432 22.129 1.00 12.40 107 VAL A N 1
ATOM 802 C CA . VAL A 1 103 ? 13.845 31.961 20.879 1.00 11.52 107 VAL A CA 1
ATOM 803 C C . VAL A 1 103 ? 15.006 31.852 19.896 1.00 13.52 107 VAL A C 1
ATOM 804 O O . VAL A 1 103 ? 15.603 32.860 19.506 1.00 13.45 107 VAL A O 1
ATOM 808 N N . THR A 1 104 ? 15.363 30.622 19.545 1.00 12.54 108 THR A N 1
ATOM 809 C CA . THR A 1 104 ? 16.457 30.394 18.617 1.00 12.85 108 THR A CA 1
ATOM 810 C C . THR A 1 104 ? 15.970 30.526 17.200 1.00 13.65 108 THR A C 1
ATOM 811 O O . THR A 1 104 ? 15.012 29.872 16.807 1.00 14.50 108 THR A O 1
ATOM 815 N N . PHE A 1 105 ? 16.638 31.374 16.434 1.00 13.10 109 PHE A N 1
ATOM 816 C CA . PHE A 1 105 ? 16.290 31.591 15.045 1.00 13.29 109 PHE A CA 1
ATOM 817 C C . PHE A 1 105 ? 17.093 30.641 14.152 1.00 14.82 109 PHE A C 1
ATOM 818 O O . PHE A 1 105 ? 18.321 30.586 14.252 1.00 14.60 109 PHE A O 1
ATOM 826 N N . ALA A 1 106 ? 16.396 29.879 13.315 1.00 13.28 110 ALA A N 1
ATOM 827 C CA . ALA A 1 106 ? 17.026 28.950 12.371 1.00 13.94 110 ALA A CA 1
ATOM 828 C C . ALA A 1 106 ? 16.984 29.690 11.034 1.00 13.79 110 ALA A C 1
ATOM 829 O O . ALA A 1 106 ? 15.925 29.813 10.414 1.00 15.92 110 ALA A O 1
ATOM 831 N N . PRO A 1 107 ? 18.132 30.193 10.568 1.00 14.25 111 PRO A N 1
ATOM 832 C CA . PRO A 1 107 ? 18.210 30.942 9.306 1.00 14.41 111 PRO A CA 1
ATOM 833 C C . PRO A 1 107 ? 17.739 30.317 7.984 1.00 14.53 111 PRO A C 1
ATOM 834 O O . PRO A 1 107 ? 17.574 31.031 6.993 1.00 16.55 111 PRO A O 1
ATOM 838 N N . ASP A 1 108 ? 17.496 29.015 7.957 1.00 13.98 112 ASP A N 1
ATOM 839 C CA . ASP A 1 108 ? 17.032 28.364 6.734 1.00 16.98 112 ASP A CA 1
ATOM 840 C C . ASP A 1 108 ? 16.001 27.330 7.149 1.00 17.26 112 ASP A C 1
ATOM 841 O O . ASP A 1 108 ? 16.353 26.315 7.759 1.00 17.15 112 ASP A O 1
ATOM 846 N N . CYS A 1 109 ? 14.745 27.543 6.772 1.00 14.02 113 CYS A N 1
ATOM 847 C CA . CYS A 1 109 ? 13.707 26.619 7.190 1.00 14.03 113 CYS A CA 1
ATOM 848 C C . CYS A 1 109 ? 13.856 25.179 6.701 1.00 15.11 113 CYS A C 1
ATOM 849 O O . CYS A 1 109 ? 13.332 24.256 7.330 1.00 14.86 113 CYS A O 1
ATOM 852 N N . LEU A 1 110 ? 14.608 24.968 5.622 1.00 15.80 114 LEU A N 1
ATOM 853 C CA . LEU A 1 110 ? 14.770 23.615 5.102 1.00 16.34 114 LEU A CA 1
ATOM 854 C C . LEU A 1 110 ? 16.101 22.966 5.453 1.00 18.14 114 LEU A C 1
ATOM 855 O O . LEU A 1 110 ? 16.406 21.863 4.990 1.00 19.54 114 LEU A O 1
ATOM 860 N N . ASN A 1 111 ? 16.859 23.619 6.324 1.00 17.42 115 ASN A N 1
ATOM 861 C CA . ASN A 1 111 ? 18.151 23.097 6.743 1.00 18.87 115 ASN A CA 1
ATOM 862 C C . ASN A 1 111 ? 18.310 23.367 8.232 1.00 18.54 115 ASN A C 1
ATOM 863 O O . ASN A 1 111 ? 19.241 24.055 8.643 1.00 19.67 115 ASN A O 1
ATOM 868 N N . ALA A 1 112 ? 17.400 22.827 9.038 1.00 16.33 116 ALA A N 1
ATOM 869 C CA . ALA A 1 112 ? 17.435 23.052 10.481 1.00 16.66 116 ALA A CA 1
ATOM 870 C C . ALA A 1 112 ? 17.438 21.762 11.297 1.00 17.42 116 ALA A C 1
ATOM 871 O O . ALA A 1 112 ? 17.176 21.781 12.500 1.00 16.69 116 ALA A O 1
ATOM 873 N N . ALA A 1 113 ? 17.779 20.650 10.654 1.00 17.83 117 ALA A N 1
ATOM 874 C CA . ALA A 1 113 ? 17.796 19.351 11.319 1.00 19.29 117 ALA A CA 1
ATOM 875 C C . ALA A 1 113 ? 18.597 19.333 12.615 1.00 19.80 117 ALA A C 1
ATOM 876 O O . ALA A 1 113 ? 18.137 18.790 13.623 1.00 20.65 117 ALA A O 1
ATOM 878 N N . ASP A 1 114 ? 19.768 19.962 12.604 1.00 20.83 118 ASP A N 1
ATOM 879 C CA . ASP A 1 114 ? 20.632 19.983 13.783 1.00 22.66 118 ASP A CA 1
ATOM 880 C C . ASP A 1 114 ? 20.063 20.744 14.973 1.00 22.70 118 ASP A C 1
ATOM 881 O O . ASP A 1 114 ? 19.953 20.177 16.061 1.00 21.15 118 ASP A O 1
ATOM 886 N N . VAL A 1 115 ? 19.724 22.018 14.782 1.00 21.55 119 VAL A N 1
ATOM 887 C CA . VAL A 1 115 ? 19.165 22.809 15.872 1.00 21.08 119 VAL A CA 1
ATOM 888 C C . VAL A 1 115 ? 17.896 22.125 16.408 1.00 20.67 119 VAL A C 1
ATOM 889 O O . VAL A 1 115 ? 17.701 22.001 17.631 1.00 18.94 119 VAL A O 1
ATOM 893 N N . VAL A 1 116 ? 17.070 21.611 15.498 1.00 19.15 120 VAL A N 1
ATOM 894 C CA . VAL A 1 116 ? 15.849 20.943 15.917 1.00 18.18 120 VAL A CA 1
ATOM 895 C C . VAL A 1 116 ? 16.145 19.704 16.754 1.00 18.63 120 VAL A C 1
ATOM 896 O O . VAL A 1 116 ? 15.485 19.473 17.764 1.00 17.20 120 VAL A O 1
ATOM 900 N N . SER A 1 117 ? 17.170 18.942 16.376 1.00 18.13 121 SER A N 1
ATOM 901 C CA . SER A 1 117 ? 17.512 17.733 17.123 1.00 20.59 121 SER A CA 1
ATOM 902 C C . SER A 1 117 ? 17.927 18.011 18.563 1.00 20.14 121 SER A C 1
ATOM 903 O O . SER A 1 117 ? 17.673 17.194 19.455 1.00 22.95 121 SER A O 1
ATOM 906 N N . LYS A 1 118 ? 18.554 19.160 18.785 1.00 22.90 122 LYS A N 1
ATOM 907 C CA . LYS A 1 118 ? 19.031 19.552 20.117 1.00 24.15 122 LYS A CA 1
ATOM 908 C C . LYS A 1 118 ? 17.960 20.192 21.020 1.00 24.45 122 LYS A C 1
ATOM 909 O O . LYS A 1 118 ? 18.232 20.570 22.168 1.00 23.13 122 LYS A O 1
ATOM 915 N N . MET A 1 119 ? 16.742 20.307 20.506 1.00 21.54 123 MET A N 1
ATOM 916 C CA . MET A 1 119 ? 15.660 20.907 21.266 1.00 17.75 123 MET A CA 1
ATOM 917 C C . MET A 1 119 ? 15.186 20.058 22.431 1.00 15.96 123 MET A C 1
ATOM 918 O O . MET A 1 119 ? 15.116 18.836 22.341 1.00 17.35 123 MET A O 1
ATOM 923 N N . SER A 1 120 ? 14.821 20.724 23.516 1.00 13.08 124 SER A N 1
ATOM 924 C CA . SER A 1 120 ? 14.296 20.050 24.691 1.00 12.95 124 SER A CA 1
ATOM 925 C C . SER A 1 120 ? 12.926 20.679 25.001 1.00 14.61 124 SER A C 1
ATOM 926 O O . SER A 1 120 ? 12.603 21.773 24.506 1.00 13.38 124 SER A O 1
ATOM 929 N N . PRO A 1 121 ? 12.098 19.994 25.803 1.00 13.22 125 PRO A N 1
ATOM 930 C CA . PRO A 1 121 ? 10.785 20.526 26.169 1.00 12.72 125 PRO A CA 1
ATOM 931 C C . PRO A 1 121 ? 10.996 21.926 26.752 1.00 12.58 125 PRO A C 1
ATOM 932 O O . PRO A 1 121 ? 11.946 22.153 27.522 1.00 12.58 125 PRO A O 1
ATOM 936 N N . GLY A 1 122 ? 10.170 22.874 26.328 1.00 10.87 126 GLY A N 1
ATOM 937 C CA . GLY A 1 122 ? 10.297 24.242 26.795 1.00 10.91 126 GLY A CA 1
ATOM 938 C C . GLY A 1 122 ? 11.022 25.152 25.820 1.00 9.88 126 GLY A C 1
ATOM 939 O O . GLY A 1 122 ? 11.002 26.366 25.985 1.00 10.25 126 GLY A O 1
ATOM 940 N N . ASP A 1 123 ? 11.677 24.586 24.809 1.00 9.16 127 ASP A N 1
ATOM 941 C CA . ASP A 1 123 ? 12.412 25.397 23.824 1.00 10.20 127 ASP A CA 1
ATOM 942 C C . ASP A 1 123 ? 11.489 25.930 22.736 1.00 8.84 127 ASP A C 1
ATOM 943 O O . ASP A 1 123 ? 10.467 25.323 22.427 1.00 10.29 127 ASP A O 1
ATOM 948 N N . VAL A 1 124 ? 11.891 27.040 22.129 1.00 9.88 128 VAL A N 1
ATOM 949 C CA . VAL A 1 124 ? 11.134 27.650 21.048 1.00 9.12 128 VAL A CA 1
ATOM 950 C C . VAL A 1 124 ? 12.115 27.992 19.929 1.00 9.16 128 VAL A C 1
ATOM 951 O O . VAL A 1 124 ? 13.124 28.665 20.166 1.00 9.39 128 VAL A O 1
ATOM 955 N N . VAL A 1 125 ? 11.839 27.484 18.730 1.00 8.39 129 VAL A N 1
ATOM 956 C CA . VAL A 1 125 ? 12.668 27.759 17.562 1.00 9.80 129 VAL A CA 1
ATOM 957 C C . VAL A 1 125 ? 11.772 28.329 16.476 1.00 8.31 129 VAL A C 1
ATOM 958 O O . VAL A 1 125 ? 10.670 27.828 16.254 1.00 10.01 129 VAL A O 1
ATOM 962 N N . LEU A 1 126 ? 12.228 29.403 15.839 1.00 9.13 130 LEU A N 1
ATOM 963 C CA . LEU A 1 126 ? 11.497 30.019 14.742 1.00 7.90 130 LEU A CA 1
ATOM 964 C C . LEU A 1 126 ? 12.344 29.810 13.488 1.00 9.93 130 LEU A C 1
ATOM 965 O O . LEU A 1 126 ? 13.505 30.242 13.427 1.00 11.95 130 LEU A O 1
ATOM 970 N N . LEU A 1 127 ? 11.778 29.108 12.516 1.00 10.37 131 LEU A N 1
ATOM 971 C CA . LEU A 1 127 ? 12.461 28.868 11.251 1.00 9.55 131 LEU A CA 1
ATOM 972 C C . LEU A 1 127 ? 12.331 30.130 10.391 1.00 11.06 131 LEU A C 1
ATOM 973 O O . LEU A 1 127 ? 11.389 30.930 10.557 1.00 10.21 131 LEU A O 1
ATOM 978 N N . GLU A 1 128 ? 13.284 30.335 9.494 1.00 10.46 132 GLU A N 1
ATOM 979 C CA . GLU A 1 128 ? 13.238 31.484 8.597 1.00 11.46 132 GLU A CA 1
ATOM 980 C C . GLU A 1 128 ? 12.023 31.354 7.661 1.00 11.17 132 GLU A C 1
ATOM 981 O O . GLU A 1 128 ? 11.410 30.283 7.557 1.00 12.28 132 GLU A O 1
ATOM 987 N N . ASN A 1 129 ? 11.644 32.482 7.062 1.00 12.31 133 ASN A N 1
ATOM 988 C CA . ASN A 1 129 ? 10.523 32.631 6.130 1.00 11.58 133 ASN A CA 1
ATOM 989 C C . ASN A 1 129 ? 10.392 31.432 5.208 1.00 12.56 133 ASN A C 1
ATOM 990 O O . ASN A 1 129 ? 11.299 31.151 4.427 1.00 12.56 133 ASN A O 1
ATOM 995 N N . VAL A 1 130 ? 9.264 30.733 5.291 1.00 10.60 134 VAL A N 1
ATOM 996 C CA . VAL A 1 130 ? 9.038 29.560 4.457 1.00 10.50 134 VAL A CA 1
ATOM 997 C C . VAL A 1 130 ? 8.842 29.916 2.979 1.00 13.98 134 VAL A C 1
ATOM 998 O O . VAL A 1 130 ? 8.987 29.052 2.103 1.00 14.84 134 VAL A O 1
ATOM 1002 N N . ARG A 1 131 ? 8.515 31.173 2.690 1.00 13.81 135 ARG A N 1
ATOM 1003 C CA . ARG A 1 131 ? 8.317 31.566 1.296 1.00 16.60 135 ARG A CA 1
ATOM 1004 C C . ARG A 1 131 ? 9.601 31.887 0.548 1.00 16.60 135 ARG A C 1
ATOM 1005 O O . ARG A 1 131 ? 9.574 32.434 -0.560 1.00 17.33 135 ARG A O 1
ATOM 1013 N N . PHE A 1 132 ? 10.732 31.593 1.184 1.00 17.47 136 PHE A N 1
ATOM 1014 C CA . PHE A 1 132 ? 12.023 31.777 0.542 1.00 16.67 136 PHE A CA 1
ATOM 1015 C C . PHE A 1 132 ? 12.162 30.605 -0.438 1.00 16.86 136 PHE A C 1
ATOM 1016 O O . PHE A 1 132 ? 13.063 30.594 -1.274 1.00 19.53 136 PHE A O 1
ATOM 1024 N N . TYR A 1 133 ? 11.275 29.616 -0.317 1.00 16.42 137 TYR A N 1
ATOM 1025 C CA . TYR A 1 133 ? 11.266 28.473 -1.222 1.00 19.13 137 TYR A CA 1
ATOM 1026 C C . TYR A 1 133 ? 10.000 28.498 -2.066 1.00 20.95 137 TYR A C 1
ATOM 1027 O O . TYR A 1 133 ? 8.886 28.583 -1.542 1.00 19.53 137 TYR A O 1
ATOM 1036 N N . LYS A 1 134 ? 10.182 28.399 -3.380 1.00 20.08 138 LYS A N 1
ATOM 1037 C CA . LYS A 1 134 ? 9.072 28.420 -4.318 1.00 20.04 138 LYS A CA 1
ATOM 1038 C C . LYS A 1 134 ? 8.046 27.331 -4.123 1.00 18.93 138 LYS A C 1
ATOM 1039 O O . LYS A 1 134 ? 6.856 27.564 -4.330 1.00 20.59 138 LYS A O 1
ATOM 1045 N N . GLU A 1 135 ? 8.476 26.158 -3.676 1.00 18.54 139 GLU A N 1
ATOM 1046 C CA . GLU A 1 135 ? 7.533 25.061 -3.517 1.00 19.48 139 GLU A CA 1
ATOM 1047 C C . GLU A 1 135 ? 6.537 25.245 -2.395 1.00 18.34 139 GLU A C 1
ATOM 1048 O O . GLU A 1 135 ? 5.535 24.539 -2.348 1.00 17.68 139 GLU A O 1
ATOM 1054 N N . GLU A 1 136 ? 6.800 26.195 -1.501 1.00 18.14 140 GLU A N 1
ATOM 1055 C CA . GLU A 1 136 ? 5.901 26.436 -0.379 1.00 17.92 140 GLU A CA 1
ATOM 1056 C C . GLU A 1 136 ? 4.462 26.628 -0.866 1.00 16.98 140 GLU A C 1
ATOM 1057 O O . GLU A 1 136 ? 3.551 25.930 -0.422 1.00 16.50 140 GLU A O 1
ATOM 1063 N N . GLY A 1 137 ? 4.269 27.519 -1.829 1.00 17.38 141 GLY A N 1
ATOM 1064 C CA . GLY A 1 137 ? 2.926 27.749 -2.337 1.00 19.20 141 GLY A CA 1
ATOM 1065 C C . GLY A 1 137 ? 2.704 27.224 -3.744 1.00 20.23 141 GLY A C 1
ATOM 1066 O O . GLY A 1 137 ? 1.820 27.688 -4.458 1.00 21.94 141 GLY A O 1
ATOM 1067 N N . SER A 1 138 ? 3.472 26.220 -4.131 1.00 21.38 142 SER A N 1
ATOM 1068 C CA . SER A 1 138 ? 3.343 25.660 -5.466 1.00 23.52 142 SER A CA 1
ATOM 1069 C C . SER A 1 138 ? 1.977 25.056 -5.745 1.00 24.30 142 SER A C 1
ATOM 1070 O O . SER A 1 138 ? 1.311 24.544 -4.845 1.00 25.07 142 SER A O 1
ATOM 1073 N N . LYS A 1 139 ? 1.571 25.109 -7.010 1.00 25.66 143 LYS A N 1
ATOM 1074 C CA . LYS A 1 139 ? 0.296 24.548 -7.427 1.00 26.52 143 LYS A CA 1
ATOM 1075 C C . LYS A 1 139 ? 0.418 23.039 -7.585 1.00 25.89 143 LYS A C 1
ATOM 1076 O O . LYS A 1 139 ? -0.591 22.332 -7.647 1.00 25.32 143 LYS A O 1
ATOM 1082 N N . LYS A 1 140 ? 1.656 22.546 -7.621 1.00 25.16 144 LYS A N 1
ATOM 1083 C CA . LYS A 1 140 ? 1.908 21.111 -7.751 1.00 28.52 144 LYS A CA 1
ATOM 1084 C C . LYS A 1 140 ? 1.993 20.467 -6.373 1.00 26.60 144 LYS A C 1
ATOM 1085 O O . LYS A 1 140 ? 2.824 20.856 -5.552 1.00 26.22 144 LYS A O 1
ATOM 1091 N N . ALA A 1 141 ? 1.164 19.459 -6.136 1.00 26.58 145 ALA A N 1
ATOM 1092 C CA . ALA A 1 141 ? 1.170 18.754 -4.860 1.00 27.26 145 ALA A CA 1
ATOM 1093 C C . ALA A 1 141 ? 2.558 18.183 -4.582 1.00 29.43 145 ALA A C 1
ATOM 1094 O O . ALA A 1 141 ? 3.065 18.317 -3.477 1.00 27.31 145 ALA A O 1
ATOM 1096 N N . LYS A 1 142 ? 3.187 17.584 -5.594 1.00 29.13 146 LYS A N 1
ATOM 1097 C CA . LYS A 1 142 ? 4.521 17.015 -5.418 1.00 29.35 146 LYS A CA 1
ATOM 1098 C C . LYS A 1 142 ? 5.514 18.054 -4.921 1.00 27.35 146 LYS A C 1
ATOM 1099 O O . LYS A 1 142 ? 6.375 17.743 -4.101 1.00 27.79 146 LYS A O 1
ATOM 1105 N N . ASP A 1 143 ? 5.371 19.290 -5.387 1.00 24.65 147 ASP A N 1
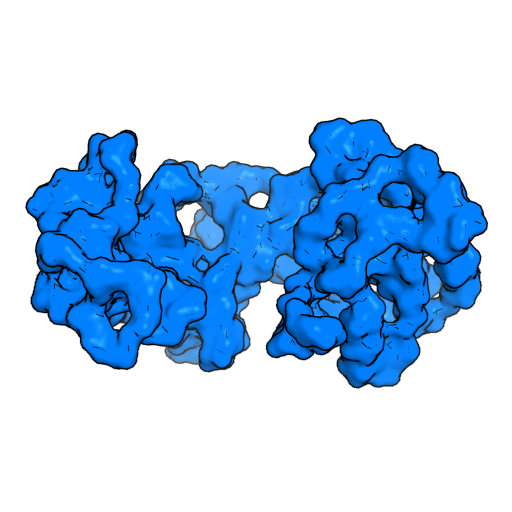ATOM 1106 C CA . ASP A 1 143 ? 6.257 20.364 -4.962 1.00 25.24 147 ASP A CA 1
ATOM 1107 C C . ASP A 1 143 ? 6.042 20.612 -3.475 1.00 23.34 147 ASP A C 1
ATOM 1108 O O . ASP A 1 143 ? 6.990 20.631 -2.690 1.00 22.44 147 ASP A O 1
ATOM 1113 N N . ARG A 1 144 ? 4.783 20.753 -3.090 1.00 21.65 148 ARG A N 1
ATOM 1114 C CA . ARG A 1 144 ? 4.447 21.009 -1.700 1.00 20.21 148 ARG A CA 1
ATOM 1115 C C . ARG A 1 144 ? 4.817 19.836 -0.793 1.00 21.01 148 ARG A C 1
ATOM 1116 O O . ARG A 1 144 ? 5.305 20.043 0.327 1.00 18.84 148 ARG A O 1
ATOM 1124 N N . GLU A 1 145 ? 4.612 18.616 -1.284 1.00 20.57 149 GLU A N 1
ATOM 1125 C CA . GLU A 1 145 ? 4.920 17.409 -0.518 1.00 22.69 149 GLU A CA 1
ATOM 1126 C C . GLU A 1 145 ? 6.415 17.304 -0.216 1.00 22.06 149 GLU A C 1
ATOM 1127 O O . GLU A 1 145 ? 6.804 16.895 0.876 1.00 21.63 149 GLU A O 1
ATOM 1133 N N . ALA A 1 146 ? 7.248 17.644 -1.194 1.00 20.51 150 ALA A N 1
ATOM 1134 C CA . ALA A 1 146 ? 8.696 17.567 -1.028 1.00 21.33 150 ALA A CA 1
ATOM 1135 C C . ALA A 1 146 ? 9.174 18.496 0.086 1.00 21.49 150 ALA A C 1
ATOM 1136 O O . ALA A 1 146 ? 9.964 18.102 0.945 1.00 21.71 150 ALA A O 1
ATOM 1138 N N . MET A 1 147 ? 8.691 19.734 0.071 1.00 20.79 151 MET A N 1
ATOM 1139 C CA . MET A 1 147 ? 9.080 20.700 1.090 1.00 19.11 151 MET A CA 1
ATOM 1140 C C . MET A 1 147 ? 8.517 20.277 2.444 1.00 18.00 151 MET A C 1
ATOM 1141 O O . MET A 1 147 ? 9.238 20.248 3.452 1.00 18.40 151 MET A O 1
ATOM 1146 N N . ALA A 1 148 ? 7.247 19.887 2.448 1.00 16.42 152 ALA A N 1
ATOM 1147 C CA . ALA A 1 148 ? 6.583 19.475 3.676 1.00 15.38 152 ALA A CA 1
ATOM 1148 C C . ALA A 1 148 ? 7.253 18.274 4.340 1.00 17.43 152 ALA A C 1
ATOM 1149 O O . ALA A 1 148 ? 7.231 18.135 5.567 1.00 15.55 152 ALA A O 1
ATOM 1151 N N . LYS A 1 149 ? 7.847 17.397 3.537 1.00 17.64 153 LYS A N 1
ATOM 1152 C CA . LYS A 1 149 ? 8.496 16.213 4.091 1.00 16.76 153 LYS A CA 1
ATOM 1153 C C . LYS A 1 149 ? 9.639 16.621 5.003 1.00 14.81 153 LYS A C 1
ATOM 1154 O O . LYS A 1 149 ? 9.811 16.059 6.084 1.00 17.31 153 LYS A O 1
ATOM 1160 N N . ILE A 1 150 ? 10.396 17.622 4.575 1.00 14.06 154 ILE A N 1
ATOM 1161 C CA . ILE A 1 150 ? 11.518 18.121 5.351 1.00 14.69 154 ILE A CA 1
ATOM 1162 C C . ILE A 1 150 ? 10.997 18.772 6.631 1.00 14.59 154 ILE A C 1
ATOM 1163 O O . ILE A 1 150 ? 11.459 18.461 7.719 1.00 14.64 154 ILE A O 1
ATOM 1168 N N . LEU A 1 151 ? 10.000 19.641 6.501 1.00 15.48 155 LEU A N 1
ATOM 1169 C CA . LEU A 1 151 ? 9.439 20.313 7.670 1.00 13.65 155 LEU A CA 1
ATOM 1170 C C . LEU A 1 151 ? 8.815 19.324 8.661 1.00 14.05 155 LEU A C 1
ATOM 1171 O O . LEU A 1 151 ? 9.044 19.415 9.861 1.00 15.61 155 LEU A O 1
ATOM 1176 N N . ALA A 1 152 ? 8.061 18.354 8.162 1.00 11.40 156 ALA A N 1
ATOM 1177 C CA . ALA A 1 152 ? 7.416 17.371 9.022 1.00 13.63 156 ALA A CA 1
ATOM 1178 C C . ALA A 1 152 ? 8.432 16.575 9.852 1.00 13.74 156 ALA A C 1
ATOM 1179 O O . ALA A 1 152 ? 8.125 16.137 10.961 1.00 15.54 156 ALA A O 1
ATOM 1181 N N . SER A 1 153 ? 9.636 16.391 9.312 1.00 14.56 157 SER A N 1
ATOM 1182 C CA . SER A 1 153 ? 10.681 15.643 10.014 1.00 13.11 157 SER A CA 1
ATOM 1183 C C . SER A 1 153 ? 11.188 16.411 11.238 1.00 14.77 157 SER A C 1
ATOM 1184 O O . SER A 1 153 ? 11.914 15.863 12.079 1.00 13.91 157 SER A O 1
ATOM 1187 N N . TYR A 1 154 ? 10.794 17.680 11.335 1.00 12.54 158 TYR A N 1
ATOM 1188 C CA . TYR A 1 154 ? 11.209 18.534 12.437 1.00 12.92 158 TYR A CA 1
ATOM 1189 C C . TYR A 1 154 ? 10.313 18.441 13.652 1.00 14.21 158 TYR A C 1
ATOM 1190 O O . TYR A 1 154 ? 10.608 19.068 14.668 1.00 15.93 158 TYR A O 1
ATOM 1199 N N . GLY A 1 155 ? 9.237 17.660 13.576 1.00 13.52 159 GLY A N 1
ATOM 1200 C CA . GLY A 1 155 ? 8.349 17.566 14.724 1.00 14.34 159 GLY A CA 1
ATOM 1201 C C . GLY A 1 155 ? 7.468 16.340 14.788 1.00 15.06 159 GLY A C 1
ATOM 1202 O O . GLY A 1 155 ? 7.467 15.511 13.873 1.00 16.36 159 GLY A O 1
ATOM 1203 N N . ASP A 1 156 ? 6.674 16.273 15.852 1.00 14.93 160 ASP A N 1
ATOM 1204 C CA . ASP A 1 156 ? 5.776 15.157 16.122 1.00 16.56 160 ASP A CA 1
ATOM 1205 C C . ASP A 1 156 ? 4.299 15.482 15.886 1.00 15.67 160 ASP A C 1
ATOM 1206 O O . ASP A 1 156 ? 3.543 14.641 15.399 1.00 15.89 160 ASP A O 1
ATOM 1211 N N . VAL A 1 157 ? 3.874 16.674 16.296 1.00 13.20 161 VAL A N 1
ATOM 1212 C CA . VAL A 1 157 ? 2.480 17.060 16.149 1.00 11.47 161 VAL A CA 1
ATOM 1213 C C . VAL A 1 157 ? 2.363 18.411 15.472 1.00 12.36 161 VAL A C 1
ATOM 1214 O O . VAL A 1 157 ? 3.219 19.286 15.655 1.00 11.15 161 VAL A O 1
ATOM 1218 N N . TYR A 1 158 ? 1.306 18.559 14.679 1.00 9.90 162 TYR A N 1
ATOM 1219 C CA . TYR A 1 158 ? 1.072 19.775 13.919 1.00 9.73 162 TYR A CA 1
ATOM 1220 C C . TYR A 1 158 ? -0.087 20.613 14.438 1.00 9.58 162 TYR A C 1
ATOM 1221 O O . TYR A 1 158 ? -1.191 20.101 14.634 1.00 9.59 162 TYR A O 1
ATOM 1230 N N . ILE A 1 159 ? 0.155 21.911 14.602 1.00 8.94 163 ILE A N 1
ATOM 1231 C CA . ILE A 1 159 ? -0.882 22.840 15.045 1.00 8.60 163 ILE A CA 1
ATOM 1232 C C . ILE A 1 159 ? -0.936 23.965 14.002 1.00 9.10 163 ILE A C 1
ATOM 1233 O O . ILE A 1 159 ? 0.094 24.542 13.646 1.00 9.61 163 ILE A O 1
ATOM 1238 N N . SER A 1 160 ? -2.133 24.249 13.499 1.00 8.05 164 SER A N 1
ATOM 1239 C CA . SER A 1 160 ? -2.340 25.299 12.504 1.00 7.92 164 SER A CA 1
ATOM 1240 C C . SER A 1 160 ? -2.982 26.502 13.196 1.00 8.34 164 SER A C 1
ATOM 1241 O O . SER A 1 160 ? -4.048 26.376 13.803 1.00 8.09 164 SER A O 1
ATOM 1244 N N . ASP A 1 161 ? -2.342 27.662 13.121 1.00 8.43 165 ASP A N 1
ATOM 1245 C CA . ASP A 1 161 ? -2.896 28.855 13.759 1.00 9.06 165 ASP A CA 1
ATOM 1246 C C . ASP A 1 161 ? -2.709 30.096 12.884 1.00 11.22 165 ASP A C 1
ATOM 1247 O O . ASP A 1 161 ? -2.460 31.191 13.393 1.00 14.26 165 ASP A O 1
ATOM 1252 N N . ALA A 1 162 ? -2.873 29.918 11.572 1.00 10.47 166 ALA A N 1
ATOM 1253 C CA . ALA A 1 162 ? -2.710 30.992 10.590 1.00 10.48 166 ALA A CA 1
ATOM 1254 C C . ALA A 1 162 ? -3.864 30.912 9.592 1.00 12.00 166 ALA A C 1
ATOM 1255 O O . ALA A 1 162 ? -3.689 30.551 8.417 1.00 10.19 166 ALA A O 1
ATOM 1257 N N . PHE A 1 163 ? -5.042 31.304 10.062 1.00 11.30 167 PHE A N 1
ATOM 1258 C CA . PHE A 1 163 ? -6.252 31.268 9.254 1.00 11.94 167 PHE A CA 1
ATOM 1259 C C . PHE A 1 163 ? -6.142 32.015 7.930 1.00 10.75 167 PHE A C 1
ATOM 1260 O O . PHE A 1 163 ? -6.680 31.573 6.917 1.00 12.32 167 PHE A O 1
ATOM 1268 N N . GLY A 1 164 ? -5.423 33.130 7.941 1.00 11.33 168 GLY A N 1
ATOM 1269 C CA . GLY A 1 164 ? -5.258 33.937 6.747 1.00 11.58 168 GLY A CA 1
ATOM 1270 C C . GLY A 1 164 ? -4.691 33.219 5.533 1.00 13.16 168 GLY A C 1
ATOM 1271 O O . GLY A 1 164 ? -4.837 33.707 4.410 1.00 11.78 168 GLY A O 1
ATOM 1272 N N . THR A 1 165 ? -4.001 32.104 5.743 1.00 10.63 169 THR A N 1
ATOM 1273 C CA . THR A 1 165 ? -3.452 31.345 4.627 1.00 14.28 169 THR A CA 1
ATOM 1274 C C . THR A 1 165 ? -4.124 29.974 4.474 1.00 12.97 169 THR A C 1
ATOM 1275 O O . THR A 1 165 ? -3.716 29.175 3.637 1.00 14.50 169 THR A O 1
ATOM 1279 N N . ALA A 1 166 ? -5.211 29.751 5.206 1.00 11.22 170 ALA A N 1
ATOM 1280 C CA . ALA A 1 166 ? -5.916 28.475 5.180 1.00 10.85 170 ALA A CA 1
ATOM 1281 C C . ALA A 1 166 ? -6.745 28.180 3.930 1.00 12.41 170 ALA A C 1
ATOM 1282 O O . ALA A 1 166 ? -7.173 27.034 3.708 1.00 12.62 170 ALA A O 1
ATOM 1284 N N . HIS A 1 167 ? -6.978 29.198 3.110 1.00 11.89 171 HIS A N 1
ATOM 1285 C CA . HIS A 1 167 ? -7.805 29.024 1.919 1.00 11.94 171 HIS A CA 1
ATOM 1286 C C . HIS A 1 167 ? -7.067 28.496 0.700 1.00 14.37 171 HIS A C 1
ATOM 1287 O O . HIS A 1 167 ? -7.659 28.337 -0.365 1.00 15.53 171 HIS A O 1
ATOM 1294 N N . ARG A 1 168 ? -5.792 28.172 0.876 1.00 15.57 172 ARG A N 1
ATOM 1295 C CA . ARG A 1 168 ? -4.982 27.701 -0.227 1.00 16.45 172 ARG A CA 1
ATOM 1296 C C . ARG A 1 168 ? -4.047 26.594 0.252 1.00 17.98 172 ARG A C 1
ATOM 1297 O O . ARG A 1 168 ? -3.629 26.583 1.410 1.00 17.65 172 ARG A O 1
ATOM 1305 N N . ASP A 1 169 ? -3.791 25.616 -0.608 1.00 16.92 173 ASP A N 1
ATOM 1306 C CA . ASP A 1 169 ? -2.877 24.528 -0.261 1.00 16.62 173 ASP A CA 1
ATOM 1307 C C . ASP A 1 169 ? -1.455 25.077 -0.211 1.00 16.00 173 ASP A C 1
ATOM 1308 O O . ASP A 1 169 ? -1.092 25.950 -0.998 1.00 15.76 173 ASP A O 1
ATOM 1313 N N . SER A 1 170 ? -0.652 24.572 0.711 1.00 13.81 174 SER A N 1
ATOM 1314 C CA . SER A 1 170 ? 0.737 24.995 0.818 1.00 13.16 174 SER A CA 1
ATOM 1315 C C . SER A 1 170 ? 1.466 23.946 1.638 1.00 12.66 174 SER A C 1
ATOM 1316 O O . SER A 1 170 ? 0.839 23.160 2.340 1.00 14.14 174 SER A O 1
ATOM 1319 N N . ALA A 1 171 ? 2.783 23.907 1.514 1.00 12.04 175 ALA A N 1
ATOM 1320 C CA . ALA A 1 171 ? 3.574 22.944 2.252 1.00 12.55 175 ALA A CA 1
ATOM 1321 C C . ALA A 1 171 ? 3.269 23.027 3.751 1.00 13.48 175 ALA A C 1
ATOM 1322 O O . ALA A 1 171 ? 2.994 22.001 4.391 1.00 12.01 175 ALA A O 1
ATOM 1324 N N . THR A 1 172 ? 3.255 24.250 4.286 1.00 12.16 176 THR A N 1
ATOM 1325 C CA . THR A 1 172 ? 3.021 24.461 5.722 1.00 11.83 176 THR A CA 1
ATOM 1326 C C . THR A 1 172 ? 1.576 24.347 6.215 1.00 13.01 176 THR A C 1
ATOM 1327 O O . THR A 1 172 ? 1.354 23.958 7.362 1.00 12.78 176 THR A O 1
ATOM 1331 N N . MET A 1 173 ? 0.601 24.674 5.364 1.00 11.39 177 MET A N 1
ATOM 1332 C CA . MET A 1 173 ? -0.802 24.605 5.777 1.00 11.48 177 MET A CA 1
ATOM 1333 C C . MET A 1 173 ? -1.495 23.268 5.551 1.00 10.96 177 MET A C 1
ATOM 1334 O O . MET A 1 173 ? -2.381 22.890 6.323 1.00 11.75 177 MET A O 1
ATOM 1339 N N . THR A 1 174 ? -1.130 22.568 4.475 1.00 12.95 178 THR A N 1
ATOM 1340 C CA . THR A 1 174 ? -1.760 21.286 4.155 1.00 12.20 178 THR A CA 1
ATOM 1341 C C . THR A 1 174 ? -0.780 20.112 3.969 1.00 12.18 178 THR A C 1
ATOM 1342 O O . THR A 1 174 ? -1.122 18.960 4.274 1.00 12.81 178 THR A O 1
ATOM 1346 N N . GLY A 1 175 ? 0.429 20.404 3.488 1.00 11.82 179 GLY A N 1
ATOM 1347 C CA . GLY A 1 175 ? 1.409 19.349 3.274 1.00 14.43 179 GLY A CA 1
ATOM 1348 C C . GLY A 1 175 ? 1.833 18.617 4.543 1.00 15.47 179 GLY A C 1
ATOM 1349 O O . GLY A 1 175 ? 1.720 17.390 4.644 1.00 16.56 179 GLY A O 1
ATOM 1350 N N . ILE A 1 176 ? 2.291 19.382 5.530 1.00 15.16 180 ILE A N 1
ATOM 1351 C CA . ILE A 1 176 ? 2.753 18.826 6.796 1.00 11.96 180 ILE A CA 1
ATOM 1352 C C . ILE A 1 176 ? 1.757 17.920 7.521 1.00 12.68 180 ILE A C 1
ATOM 1353 O O . ILE A 1 176 ? 2.093 16.788 7.859 1.00 13.61 180 ILE A O 1
ATOM 1358 N N . PRO A 1 177 ? 0.523 18.391 7.779 1.00 10.56 181 PRO A N 1
ATOM 1359 C CA . PRO A 1 177 ? -0.390 17.481 8.481 1.00 12.17 181 PRO A CA 1
ATOM 1360 C C . PRO A 1 177 ? -0.661 16.168 7.734 1.00 14.05 181 PRO A C 1
ATOM 1361 O O . PRO A 1 177 ? -0.850 15.114 8.346 1.00 15.23 181 PRO A O 1
ATOM 1365 N N . LYS A 1 178 ? -0.648 16.247 6.411 1.00 14.57 182 LYS A N 1
ATOM 1366 C CA . LYS A 1 178 ? -0.878 15.097 5.546 1.00 17.59 182 LYS A CA 1
ATOM 1367 C C . LYS A 1 178 ? 0.220 14.057 5.770 1.00 17.30 182 LYS A C 1
ATOM 1368 O O . LYS A 1 178 ? -0.063 12.893 6.033 1.00 19.10 182 LYS A O 1
ATOM 1374 N N . ILE A 1 179 ? 1.468 14.506 5.678 1.00 17.40 183 ILE A N 1
ATOM 1375 C CA . ILE A 1 179 ? 2.643 13.656 5.859 1.00 17.67 183 ILE A CA 1
ATOM 1376 C C . ILE A 1 179 ? 2.748 13.169 7.307 1.00 19.96 183 ILE A C 1
ATOM 1377 O O . ILE A 1 179 ? 2.973 11.978 7.563 1.00 19.06 183 ILE A O 1
ATOM 1382 N N . LEU A 1 180 ? 2.543 14.086 8.251 1.00 18.08 184 LEU A N 1
ATOM 1383 C CA . LEU A 1 180 ? 2.639 13.758 9.661 1.00 16.89 184 LEU A CA 1
ATOM 1384 C C . LEU A 1 180 ? 1.549 12.806 10.127 1.00 18.08 184 LEU A C 1
ATOM 1385 O O . LEU A 1 180 ? 1.788 11.947 10.980 1.00 18.89 184 LEU A O 1
ATOM 1390 N N . GLY A 1 181 ? 0.354 12.950 9.567 1.00 16.16 185 GLY A N 1
ATOM 1391 C CA . GLY A 1 181 ? -0.748 12.095 9.968 1.00 14.99 185 GLY A CA 1
ATOM 1392 C C . GLY A 1 181 ? -1.635 12.677 11.055 1.00 15.31 185 GLY A C 1
ATOM 1393 O O . GLY A 1 181 ? -2.518 11.988 11.562 1.00 15.55 185 GLY A O 1
ATOM 1394 N N . ASN A 1 182 ? -1.411 13.939 11.420 1.00 13.80 186 ASN A N 1
ATOM 1395 C CA . ASN A 1 182 ? -2.230 14.587 12.446 1.00 11.76 186 ASN A CA 1
ATOM 1396 C C . ASN A 1 182 ? -2.192 16.097 12.253 1.00 11.31 186 ASN A C 1
ATOM 1397 O O . ASN A 1 182 ? -1.300 16.628 11.595 1.00 9.85 186 ASN A O 1
ATOM 1402 N N . GLY A 1 183 ? -3.175 16.781 12.828 1.00 11.13 187 GLY A N 1
ATOM 1403 C CA . GLY A 1 183 ? -3.237 18.221 12.709 1.00 9.95 187 GLY A CA 1
ATOM 1404 C C . GLY A 1 183 ? -4.399 18.735 13.517 1.00 9.19 187 GLY A C 1
ATOM 1405 O O . GLY A 1 183 ? -5.475 18.130 13.522 1.00 10.00 187 GLY A O 1
ATOM 1406 N N . ALA A 1 184 ? -4.175 19.824 14.239 1.00 9.17 188 ALA A N 1
ATOM 1407 C CA . ALA A 1 184 ? -5.220 20.404 15.064 1.00 10.92 188 ALA A CA 1
ATOM 1408 C C . ALA A 1 184 ? -5.161 21.930 14.990 1.00 9.78 188 ALA A C 1
ATOM 1409 O O . ALA A 1 184 ? -4.135 22.502 14.610 1.00 11.18 188 ALA A O 1
ATOM 1411 N N . ALA A 1 185 ? -6.272 22.572 15.344 1.00 10.54 189 ALA A N 1
ATOM 1412 C CA . ALA A 1 185 ? -6.393 24.029 15.321 1.00 9.23 189 ALA A CA 1
ATOM 1413 C C . ALA A 1 185 ? -5.881 24.712 16.590 1.00 9.01 189 ALA A C 1
ATOM 1414 O O . ALA A 1 185 ? -6.208 24.295 17.704 1.00 9.37 189 ALA A O 1
ATOM 1416 N N . GLY A 1 186 ? -5.064 25.746 16.410 1.00 7.38 190 GLY A N 1
ATOM 1417 C CA . GLY A 1 186 ? -4.576 26.528 17.539 1.00 7.25 190 GLY A CA 1
ATOM 1418 C C . GLY A 1 186 ? -5.731 27.415 17.998 1.00 6.55 190 GLY A C 1
ATOM 1419 O O . GLY A 1 186 ? -6.775 27.432 17.343 1.00 7.46 190 GLY A O 1
ATOM 1420 N N . TYR A 1 187 ? -5.542 28.224 19.040 1.00 6.38 191 TYR A N 1
ATOM 1421 C CA . TYR A 1 187 ? -6.648 29.046 19.537 1.00 7.20 191 TYR A CA 1
ATOM 1422 C C . TYR A 1 187 ? -7.240 30.063 18.559 1.00 7.83 191 TYR A C 1
ATOM 1423 O O . TYR A 1 187 ? -8.447 30.307 18.577 1.00 9.91 191 TYR A O 1
ATOM 1432 N N . LEU A 1 188 ? -6.403 30.676 17.731 1.00 7.00 192 LEU A N 1
ATOM 1433 C CA . LEU A 1 188 ? -6.902 31.661 16.767 1.00 6.61 192 LEU A CA 1
ATOM 1434 C C . LEU A 1 188 ? -7.745 30.979 15.701 1.00 7.61 192 LEU A C 1
ATOM 1435 O O . LEU A 1 188 ? -8.854 31.433 15.384 1.00 9.03 192 LEU A O 1
ATOM 1440 N N . MET A 1 189 ? -7.207 29.890 15.152 1.00 7.96 193 MET A N 1
ATOM 1441 C CA . MET A 1 189 ? -7.875 29.097 14.123 1.00 8.51 193 MET A CA 1
ATOM 1442 C C . MET A 1 189 ? -9.190 28.546 14.661 1.00 9.06 193 MET A C 1
ATOM 1443 O O . MET A 1 189 ? -10.217 28.543 13.966 1.00 10.12 193 MET A O 1
ATOM 1448 N N . GLU A 1 190 ? -9.151 28.055 15.896 1.00 8.65 194 GLU A N 1
ATOM 1449 C CA . GLU A 1 190 ? -10.334 27.486 16.532 1.00 10.24 194 GLU A CA 1
ATOM 1450 C C . GLU A 1 190 ? -11.460 28.522 16.561 1.00 10.29 194 GLU A C 1
ATOM 1451 O O . GLU A 1 190 ? -12.603 28.228 16.202 1.00 9.52 194 GLU A O 1
ATOM 1457 N N . LYS A 1 191 ? -11.128 29.746 16.946 1.00 8.10 195 LYS A N 1
ATOM 1458 C CA . LYS A 1 191 ? -12.126 30.812 17.012 1.00 9.92 195 LYS A CA 1
ATOM 1459 C C . LYS A 1 191 ? -12.675 31.176 15.628 1.00 9.95 195 LYS A C 1
ATOM 1460 O O . LYS A 1 191 ? -13.888 31.373 15.462 1.00 8.72 195 LYS A O 1
ATOM 1466 N N . GLU A 1 192 ? -11.786 31.258 14.637 1.00 8.92 196 GLU A N 1
ATOM 1467 C CA . GLU A 1 192 ? -12.180 31.571 13.259 1.00 10.24 196 GLU A CA 1
ATOM 1468 C C . GLU A 1 192 ? -13.215 30.574 12.747 1.00 10.74 196 GLU A C 1
ATOM 1469 O O . GLU A 1 192 ? -14.282 30.959 12.267 1.00 11.14 196 GLU A O 1
ATOM 1475 N N . ILE A 1 193 ? -12.889 29.291 12.851 1.00 10.36 197 ILE A N 1
ATOM 1476 C CA . ILE A 1 193 ? -13.790 28.241 12.386 1.00 11.48 197 ILE A CA 1
ATOM 1477 C C . ILE A 1 193 ? -15.139 28.333 13.089 1.00 11.47 197 ILE A C 1
ATOM 1478 O O . ILE A 1 193 ? -16.185 28.273 12.454 1.00 13.61 197 ILE A O 1
ATOM 1483 N N . SER A 1 194 ? -15.116 28.510 14.401 1.00 10.89 198 SER A N 1
ATOM 1484 C CA . SER A 1 194 ? -16.351 28.598 15.164 1.00 11.01 198 SER A CA 1
ATOM 1485 C C . SER A 1 194 ? -17.259 29.750 14.743 1.00 10.25 198 SER A C 1
ATOM 1486 O O . SER A 1 194 ? -18.448 29.551 14.455 1.00 11.06 198 SER A O 1
ATOM 1489 N N . TYR A 1 195 ? -16.711 30.959 14.692 1.00 8.07 199 TYR A N 1
ATOM 1490 C CA . TYR A 1 195 ? -17.525 32.110 14.338 1.00 8.45 199 TYR A CA 1
ATOM 1491 C C . TYR A 1 195 ? -18.085 32.119 12.942 1.00 10.11 199 TYR A C 1
ATOM 1492 O O . TYR A 1 195 ? -19.231 32.528 12.741 1.00 10.40 199 TYR A O 1
ATOM 1501 N N . PHE A 1 196 ? -17.321 31.654 11.968 1.00 10.25 200 PHE A N 1
ATOM 1502 C CA . PHE A 1 196 ? -17.877 31.630 10.636 1.00 10.85 200 PHE A CA 1
ATOM 1503 C C . PHE A 1 196 ? -18.944 30.551 10.505 1.00 13.13 200 PHE A C 1
ATOM 1504 O O . PHE A 1 196 ? -19.934 30.742 9.814 1.00 12.90 200 PHE A O 1
ATOM 1512 N N . ALA A 1 197 ? -18.801 29.464 11.258 1.00 12.59 201 ALA A N 1
ATOM 1513 C CA . ALA A 1 197 ? -19.800 28.394 11.228 1.00 12.91 201 ALA A CA 1
ATOM 1514 C C . ALA A 1 197 ? -21.083 28.983 11.808 1.00 14.70 201 ALA A C 1
ATOM 1515 O O . ALA A 1 197 ? -22.182 28.717 11.327 1.00 16.94 201 ALA A O 1
ATOM 1517 N N . LYS A 1 198 ? -20.935 29.811 12.835 1.00 14.35 202 LYS A N 1
ATOM 1518 C CA . LYS A 1 198 ? -22.077 30.459 13.459 1.00 15.55 202 LYS A CA 1
ATOM 1519 C C . LYS A 1 198 ? -22.814 31.356 12.470 1.00 16.03 202 LYS A C 1
ATOM 1520 O O . LYS A 1 198 ? -24.040 31.261 12.329 1.00 16.03 202 LYS A O 1
ATOM 1526 N N . VAL A 1 199 ? -22.077 32.201 11.755 1.00 14.61 203 VAL A N 1
ATOM 1527 C CA . VAL A 1 199 ? -22.734 33.104 10.830 1.00 16.78 203 VAL A CA 1
ATOM 1528 C C . VAL A 1 199 ? -23.402 32.396 9.652 1.00 17.48 203 VAL A C 1
ATOM 1529 O O . VAL A 1 199 ? -24.418 32.871 9.135 1.00 17.58 203 VAL A O 1
ATOM 1533 N N . LEU A 1 200 ? -22.884 31.234 9.267 1.00 16.13 204 LEU A N 1
ATOM 1534 C CA . LEU A 1 200 ? -23.471 30.499 8.154 1.00 16.96 204 LEU A CA 1
ATOM 1535 C C . LEU A 1 200 ? -24.535 29.505 8.610 1.00 20.17 204 LEU A C 1
ATOM 1536 O O . LEU A 1 200 ? -25.130 28.793 7.783 1.00 21.93 204 LEU A O 1
ATOM 1541 N N . GLY A 1 201 ? -24.745 29.433 9.922 1.00 19.98 205 GLY A N 1
ATOM 1542 C CA . GLY A 1 201 ? -25.740 28.532 10.472 1.00 21.18 205 GLY A CA 1
ATOM 1543 C C . GLY A 1 201 ? -27.063 29.263 10.622 1.00 23.20 205 GLY A C 1
ATOM 1544 O O . GLY A 1 201 ? -27.766 29.538 9.643 1.00 23.91 205 GLY A O 1
ATOM 1545 N N . ASN A 1 202 ? -27.396 29.614 11.850 1.00 23.50 206 ASN A N 1
ATOM 1546 C CA . ASN A 1 202 ? -28.630 30.326 12.095 1.00 25.66 206 ASN A CA 1
ATOM 1547 C C . ASN A 1 202 ? -28.365 31.457 13.073 1.00 23.80 206 ASN A C 1
ATOM 1548 O O . ASN A 1 202 ? -28.868 31.456 14.201 1.00 25.27 206 ASN A O 1
ATOM 1553 N N . PRO A 1 203 ? -27.586 32.466 12.643 1.00 20.26 207 PRO A N 1
ATOM 1554 C CA . PRO A 1 203 ? -27.272 33.591 13.525 1.00 18.17 207 PRO A CA 1
ATOM 1555 C C . PRO A 1 203 ? -28.489 34.414 13.914 1.00 16.39 207 PRO A C 1
ATOM 1556 O O . PRO A 1 203 ? -29.505 34.405 13.224 1.00 16.41 207 PRO A O 1
ATOM 1560 N N . PRO A 1 204 ? -28.387 35.143 15.027 1.00 18.05 208 PRO A N 1
ATOM 1561 C CA . PRO A 1 204 ? -29.453 35.998 15.552 1.00 18.74 208 PRO A CA 1
ATOM 1562 C C . PRO A 1 204 ? -29.824 37.071 14.534 1.00 18.89 208 PRO A C 1
ATOM 1563 O O . PRO A 1 204 ? -28.959 37.744 13.982 1.00 19.79 208 PRO A O 1
ATOM 1567 N N . ARG A 1 205 ? -31.117 37.251 14.316 1.00 19.32 209 ARG A N 1
ATOM 1568 C CA . ARG A 1 205 ? -31.611 38.233 13.358 1.00 19.84 209 ARG A CA 1
ATOM 1569 C C . ARG A 1 205 ? -32.167 39.436 14.103 1.00 18.02 209 ARG A C 1
ATOM 1570 O O . ARG A 1 205 ? -32.555 39.315 15.267 1.00 20.43 209 ARG A O 1
ATOM 1578 N N . PRO A 1 206 ? -32.221 40.615 13.452 1.00 16.23 210 PRO A N 1
ATOM 1579 C CA . PRO A 1 206 ? -31.800 40.894 12.073 1.00 15.85 210 PRO A CA 1
ATOM 1580 C C . PRO A 1 206 ? -30.287 40.798 11.877 1.00 15.37 210 PRO A C 1
ATOM 1581 O O . PRO A 1 206 ? -29.511 41.096 12.787 1.00 14.41 210 PRO A O 1
ATOM 1585 N N . LEU A 1 207 ? -29.888 40.391 10.680 1.00 13.04 211 LEU A N 1
ATOM 1586 C CA . LEU A 1 207 ? -28.489 40.261 10.329 1.00 11.00 211 LEU A CA 1
ATOM 1587 C C . LEU A 1 207 ? -28.183 41.244 9.214 1.00 12.66 211 LEU A C 1
ATOM 1588 O O . LEU A 1 207 ? -28.892 41.300 8.210 1.00 11.92 211 LEU A O 1
ATOM 1593 N N . VAL A 1 208 ? -27.150 42.050 9.412 1.00 10.45 212 VAL A N 1
ATOM 1594 C CA . VAL A 1 208 ? -26.732 43.004 8.399 1.00 9.11 212 VAL A CA 1
ATOM 1595 C C . VAL A 1 208 ? -25.361 42.614 7.855 1.00 10.21 212 VAL A C 1
ATOM 1596 O O . VAL A 1 208 ? -24.484 42.163 8.607 1.00 9.13 212 VAL A O 1
ATOM 1600 N N . ALA A 1 209 ? -25.223 42.677 6.536 1.00 10.26 213 ALA A N 1
ATOM 1601 C CA . ALA A 1 209 ? -23.941 42.419 5.901 1.00 9.26 213 ALA A CA 1
ATOM 1602 C C . ALA A 1 209 ? -23.458 43.786 5.401 1.00 11.11 213 ALA A C 1
ATOM 1603 O O . ALA A 1 209 ? -24.207 44.506 4.735 1.00 9.84 213 ALA A O 1
ATOM 1605 N N . ILE A 1 210 ? -22.266 44.199 5.819 1.00 9.20 214 ILE A N 1
ATOM 1606 C CA . ILE A 1 210 ? -21.688 45.468 5.361 1.00 8.67 214 ILE A CA 1
ATOM 1607 C C . ILE A 1 210 ? -20.601 45.025 4.388 1.00 8.84 214 ILE A C 1
ATOM 1608 O O . ILE A 1 210 ? -19.738 44.199 4.745 1.00 7.86 214 ILE A O 1
ATOM 1613 N N . VAL A 1 211 ? -20.676 45.504 3.148 1.00 7.48 215 VAL A N 1
ATOM 1614 C CA . VAL A 1 211 ? -19.702 45.100 2.139 1.00 7.28 215 VAL A CA 1
ATOM 1615 C C . VAL A 1 211 ? -19.054 46.323 1.499 1.00 7.84 215 VAL A C 1
ATOM 1616 O O . VAL A 1 211 ? -19.747 47.268 1.098 1.00 8.27 215 VAL A O 1
ATOM 1620 N N . GLY A 1 212 ? -17.727 46.312 1.437 1.00 7.48 216 GLY A N 1
ATOM 1621 C CA . GLY A 1 212 ? -17.002 47.418 0.846 1.00 7.39 216 GLY A CA 1
ATOM 1622 C C . GLY A 1 212 ? -15.914 46.927 -0.096 1.00 8.94 216 GLY A C 1
ATOM 1623 O O . GLY A 1 212 ? -16.095 45.951 -0.842 1.00 9.52 216 GLY A O 1
ATOM 1624 N N . GLY A 1 213 ? -14.770 47.592 -0.063 1.00 8.51 217 GLY A N 1
ATOM 1625 C CA . GLY A 1 213 ? -13.696 47.185 -0.942 1.00 9.52 217 GLY A CA 1
ATOM 1626 C C . GLY A 1 213 ? -13.707 47.957 -2.247 1.00 11.47 217 GLY A C 1
ATOM 1627 O O . GLY A 1 213 ? -14.569 48.816 -2.480 1.00 11.67 217 GLY A O 1
ATOM 1628 N N . ALA A 1 214 ? -12.812 47.565 -3.148 1.00 10.40 218 ALA A N 1
ATOM 1629 C CA . ALA A 1 214 ? -12.644 48.276 -4.406 1.00 11.11 218 ALA A CA 1
ATOM 1630 C C . ALA A 1 214 ? -13.505 47.893 -5.595 1.00 11.76 218 ALA A C 1
ATOM 1631 O O . ALA A 1 214 ? -13.709 48.729 -6.473 1.00 12.01 218 ALA A O 1
ATOM 1633 N N . LYS A 1 215 ? -14.010 46.658 -5.632 1.00 10.61 219 LYS A N 1
ATOM 1634 C CA . LYS A 1 215 ? -14.791 46.195 -6.787 1.00 11.01 219 LYS A CA 1
ATOM 1635 C C . LYS A 1 215 ? -16.010 45.365 -6.449 1.00 11.04 219 LYS A C 1
ATOM 1636 O O . LYS A 1 215 ? -15.965 44.479 -5.585 1.00 12.17 219 LYS A O 1
ATOM 1642 N N . VAL A 1 216 ? -17.079 45.557 -7.211 1.00 11.46 220 VAL A N 1
ATOM 1643 C CA . VAL A 1 216 ? -18.264 44.743 -6.979 1.00 11.90 220 VAL A CA 1
ATOM 1644 C C . VAL A 1 216 ? -17.972 43.318 -7.464 1.00 10.48 220 VAL A C 1
ATOM 1645 O O . VAL A 1 216 ? -18.402 42.350 -6.847 1.00 10.98 220 VAL A O 1
ATOM 1652 N N . SER A 1 217 ? -17.187 43.189 -8.529 1.00 11.20 221 SER A N 1
ATOM 1653 C CA . SER A 1 217 ? -16.893 41.866 -9.055 1.00 12.95 221 SER A CA 1
ATOM 1654 C C . SER A 1 217 ? -16.282 40.920 -8.015 1.00 12.56 221 SER A C 1
ATOM 1655 O O . SER A 1 217 ? -16.621 39.733 -7.971 1.00 13.72 221 SER A O 1
ATOM 1658 N N . ASP A 1 218 ? -15.447 41.457 -7.135 1.00 12.67 222 ASP A N 1
ATOM 1659 C CA . ASP A 1 218 ? -14.810 40.640 -6.098 1.00 13.22 222 ASP A CA 1
ATOM 1660 C C . ASP A 1 218 ? -15.760 40.152 -5.017 1.00 12.39 222 ASP A C 1
ATOM 1661 O O . ASP A 1 218 ? -15.425 39.234 -4.260 1.00 11.27 222 ASP A O 1
ATOM 1666 N N . LYS A 1 219 ? -16.936 40.766 -4.943 1.00 10.13 223 LYS A N 1
ATOM 1667 C CA . LYS A 1 219 ? -17.924 40.415 -3.925 1.00 10.71 223 LYS A CA 1
ATOM 1668 C C . LYS A 1 219 ? -19.182 39.705 -4.443 1.00 9.16 223 LYS A C 1
ATOM 1669 O O . LYS A 1 219 ? -20.096 39.433 -3.670 1.00 9.43 223 LYS A O 1
ATOM 1675 N N . ILE A 1 220 ? -19.239 39.405 -5.738 1.00 9.64 224 ILE A N 1
ATOM 1676 C CA . ILE A 1 220 ? -20.429 38.748 -6.292 1.00 11.08 224 ILE A CA 1
ATOM 1677 C C . ILE A 1 220 ? -20.741 37.377 -5.678 1.00 10.26 224 ILE A C 1
ATOM 1678 O O . ILE A 1 220 ? -21.897 37.074 -5.397 1.00 11.17 224 ILE A O 1
ATOM 1683 N N . GLN A 1 221 ? -19.726 36.547 -5.466 1.00 10.85 225 GLN A N 1
ATOM 1684 C CA . GLN A 1 221 ? -19.971 35.237 -4.882 1.00 8.44 225 GLN A CA 1
ATOM 1685 C C . GLN A 1 221 ? -20.425 35.371 -3.441 1.00 9.57 225 GLN A C 1
ATOM 1686 O O . GLN A 1 221 ? -21.202 34.539 -2.941 1.00 10.70 225 GLN A O 1
ATOM 1692 N N . LEU A 1 222 ? -19.938 36.406 -2.760 1.00 9.08 226 LEU A N 1
ATOM 1693 C CA . LEU A 1 222 ? -20.355 36.661 -1.392 1.00 9.44 226 LEU A CA 1
ATOM 1694 C C . LEU A 1 222 ? -21.855 36.952 -1.420 1.00 10.12 226 LEU A C 1
ATOM 1695 O O . LEU A 1 222 ? -22.630 36.370 -0.658 1.00 10.02 226 LEU A O 1
ATOM 1700 N N . LEU A 1 223 ? -22.258 37.858 -2.304 1.00 10.10 227 LEU A N 1
ATOM 1701 C CA . LEU A 1 223 ? -23.664 38.223 -2.439 1.00 11.42 227 LEU A CA 1
ATOM 1702 C C . LEU A 1 223 ? -24.517 37.005 -2.850 1.00 13.53 227 LEU A C 1
ATOM 1703 O O . LEU A 1 223 ? -25.610 36.795 -2.300 1.00 12.86 227 LEU A O 1
ATOM 1708 N N . ASP A 1 224 ? -23.999 36.200 -3.783 1.00 14.12 228 ASP A N 1
ATOM 1709 C CA . ASP A 1 224 ? -24.678 34.984 -4.247 1.00 14.42 228 ASP A CA 1
ATOM 1710 C C . ASP A 1 224 ? -25.074 34.135 -3.032 1.00 15.44 228 ASP A C 1
ATOM 1711 O O . ASP A 1 224 ? -26.205 33.662 -2.935 1.00 15.82 228 ASP A O 1
ATOM 1716 N N . ASN A 1 225 ? -24.140 33.951 -2.100 1.00 14.27 229 ASN A N 1
ATOM 1717 C CA . ASN A 1 225 ? -24.412 33.125 -0.930 1.00 13.68 229 ASN A CA 1
ATOM 1718 C C . ASN A 1 225 ? -25.134 33.811 0.214 1.00 14.95 229 ASN A C 1
ATOM 1719 O O . ASN A 1 225 ? -25.975 33.198 0.868 1.00 15.29 229 ASN A O 1
ATOM 1724 N N . MET A 1 226 ? -24.855 35.094 0.429 1.00 14.29 230 MET A N 1
ATOM 1725 C CA . MET A 1 226 ? -25.443 35.806 1.553 1.00 15.07 230 MET A CA 1
ATOM 1726 C C . MET A 1 226 ? -26.795 36.493 1.377 1.00 13.61 230 MET A C 1
ATOM 1727 O O . MET A 1 226 ? -27.508 36.689 2.363 1.00 14.01 230 MET A O 1
ATOM 1732 N N . LEU A 1 227 ? -27.167 36.848 0.153 1.00 14.09 231 LEU A N 1
ATOM 1733 C CA . LEU A 1 227 ? -28.426 37.571 -0.060 1.00 15.67 231 LEU A CA 1
ATOM 1734 C C . LEU A 1 227 ? -29.648 36.939 0.585 1.00 16.60 231 LEU A C 1
ATOM 1735 O O . LEU A 1 227 ? -30.463 37.628 1.194 1.00 17.05 231 LEU A O 1
ATOM 1740 N N . GLN A 1 228 ? -29.715 35.619 0.545 1.00 17.88 232 GLN A N 1
ATOM 1741 C CA . GLN A 1 228 ? -30.849 34.883 1.099 1.00 21.73 232 GLN A CA 1
ATOM 1742 C C . GLN A 1 228 ? -30.791 34.715 2.613 1.00 21.06 232 GLN A C 1
ATOM 1743 O O . GLN A 1 228 ? -31.725 34.185 3.214 1.00 21.87 232 GLN A O 1
ATOM 1749 N N . ARG A 1 229 ? -29.712 35.172 3.237 1.00 18.18 233 ARG A N 1
ATOM 1750 C CA . ARG A 1 229 ? -29.541 34.984 4.675 1.00 15.99 233 ARG A CA 1
ATOM 1751 C C . ARG A 1 229 ? -29.596 36.249 5.499 1.00 14.71 233 ARG A C 1
ATOM 1752 O O . ARG A 1 229 ? -29.633 36.181 6.722 1.00 15.53 233 ARG A O 1
ATOM 1760 N N . ILE A 1 230 ? -29.632 37.402 4.836 1.00 13.96 234 ILE A N 1
ATOM 1761 C CA . ILE A 1 230 ? -29.610 38.681 5.531 1.00 12.70 234 ILE A CA 1
ATOM 1762 C C . ILE A 1 230 ? -30.891 39.500 5.439 1.00 13.94 234 ILE A C 1
ATOM 1763 O O . ILE A 1 230 ? -31.790 39.196 4.648 1.00 14.43 234 ILE A O 1
ATOM 1768 N N . ASP A 1 231 ? -30.948 40.558 6.244 1.00 13.81 235 ASP A N 1
ATOM 1769 C CA . ASP A 1 231 ? -32.094 41.462 6.275 1.00 13.53 235 ASP A CA 1
ATOM 1770 C C . ASP A 1 231 ? -31.706 42.836 5.749 1.00 12.15 235 ASP A C 1
ATOM 1771 O O . ASP A 1 231 ? -32.541 43.547 5.180 1.00 11.02 235 ASP A O 1
ATOM 1776 N N . TYR A 1 232 ? -30.440 43.212 5.948 1.00 11.50 236 TYR A N 1
ATOM 1777 C CA . TYR A 1 232 ? -29.926 44.503 5.488 1.00 11.20 236 TYR A CA 1
ATOM 1778 C C . TYR A 1 232 ? -28.607 44.299 4.766 1.00 11.67 236 TYR A C 1
ATOM 1779 O O . TYR A 1 232 ? -27.816 43.436 5.153 1.00 10.30 236 TYR A O 1
ATOM 1788 N N . LEU A 1 233 ? -28.360 45.126 3.752 1.00 10.92 237 LEU A N 1
ATOM 1789 C CA . LEU A 1 233 ? -27.116 45.086 2.998 1.00 9.90 237 LEU A CA 1
ATOM 1790 C C . LEU A 1 233 ? -26.632 46.524 2.886 1.00 11.46 237 LEU A C 1
ATOM 1791 O O . LEU A 1 233 ? -27.307 47.345 2.259 1.00 11.41 237 LEU A O 1
ATOM 1796 N N . LEU A 1 234 ? -25.518 46.844 3.555 1.00 9.33 238 LEU A N 1
ATOM 1797 C CA . LEU A 1 234 ? -24.943 48.197 3.511 1.00 8.26 238 LEU A CA 1
ATOM 1798 C C . LEU A 1 234 ? -23.734 48.121 2.580 1.00 10.14 238 LEU A C 1
ATOM 1799 O O . LEU A 1 234 ? -22.839 47.297 2.788 1.00 10.35 238 LEU A O 1
ATOM 1804 N N . ILE A 1 235 ? -23.707 48.957 1.545 1.00 9.64 239 ILE A N 1
ATOM 1805 C CA . ILE A 1 235 ? -22.604 48.912 0.591 1.00 7.91 239 ILE A CA 1
ATOM 1806 C C . ILE A 1 235 ? -21.752 50.170 0.627 1.00 8.81 239 ILE A C 1
ATOM 1807 O O . ILE A 1 235 ? -22.278 51.294 0.541 1.00 9.36 239 ILE A O 1
ATOM 1812 N N . GLY A 1 236 ? -20.437 49.973 0.699 1.00 7.54 240 GLY A N 1
ATOM 1813 C CA . GLY A 1 236 ? -19.504 51.084 0.730 1.00 8.06 240 GLY A CA 1
ATOM 1814 C C . GLY A 1 236 ? -18.299 50.854 -0.177 1.00 8.52 240 GLY A C 1
ATOM 1815 O O . GLY A 1 236 ? -18.327 49.983 -1.074 1.00 8.67 240 GLY A O 1
ATOM 1816 N N . GLY A 1 237 ? -17.233 51.621 0.061 1.00 6.64 241 GLY A N 1
ATOM 1817 C CA . GLY A 1 237 ? -16.027 51.504 -0.752 1.00 9.20 241 GLY A CA 1
ATOM 1818 C C . GLY A 1 237 ? -16.298 51.870 -2.206 1.00 9.18 241 GLY A C 1
ATOM 1819 O O . GLY A 1 237 ? -17.323 52.500 -2.510 1.00 8.93 241 GLY A O 1
ATOM 1820 N N . ALA A 1 238 ? -15.403 51.493 -3.116 1.00 8.24 242 ALA A N 1
ATOM 1821 C CA . ALA A 1 238 ? -15.631 51.794 -4.532 1.00 9.42 242 ALA A CA 1
ATOM 1822 C C . ALA A 1 238 ? -16.709 50.884 -5.120 1.00 9.51 242 ALA A C 1
ATOM 1823 O O . ALA A 1 238 ? -17.270 51.163 -6.188 1.00 11.69 242 ALA A O 1
ATOM 1825 N N . MET A 1 239 ? -16.988 49.784 -4.430 1.00 9.39 243 MET A N 1
ATOM 1826 C CA . MET A 1 239 ? -18.030 48.858 -4.860 1.00 10.20 243 MET A CA 1
ATOM 1827 C C . MET A 1 239 ? -19.360 49.622 -5.027 1.00 11.33 243 MET A C 1
ATOM 1828 O O . MET A 1 239 ? -20.135 49.387 -5.964 1.00 9.53 243 MET A O 1
ATOM 1833 N N . ALA A 1 240 ? -19.576 50.592 -4.152 1.00 8.35 244 ALA A N 1
ATOM 1834 C CA . ALA A 1 240 ? -20.795 51.381 -4.169 1.00 8.84 244 ALA A CA 1
ATOM 1835 C C . ALA A 1 240 ? -21.029 52.200 -5.430 1.00 8.65 244 ALA A C 1
ATOM 1836 O O . ALA A 1 240 ? -22.169 52.377 -5.851 1.00 8.31 244 ALA A O 1
ATOM 1838 N N . TYR A 1 241 ? -19.955 52.681 -6.046 1.00 8.31 245 TYR A N 1
ATOM 1839 C CA . TYR A 1 241 ? -20.078 53.551 -7.215 1.00 8.20 245 TYR A CA 1
ATOM 1840 C C . TYR A 1 241 ? -20.648 52.875 -8.436 1.00 9.04 245 TYR A C 1
ATOM 1841 O O . TYR A 1 241 ? -21.364 53.507 -9.218 1.00 9.98 245 TYR A O 1
ATOM 1850 N N . THR A 1 242 ? -20.348 51.592 -8.607 1.00 8.81 246 THR A N 1
ATOM 1851 C CA . THR A 1 242 ? -20.907 50.871 -9.737 1.00 8.87 246 THR A CA 1
ATOM 1852 C C . THR A 1 242 ? -22.431 50.851 -9.564 1.00 7.66 246 THR A C 1
ATOM 1853 O O . THR A 1 242 ? -23.167 51.089 -10.525 1.00 9.08 246 THR A O 1
ATOM 1857 N N . PHE A 1 243 ? -22.895 50.650 -8.328 1.00 7.13 247 PHE A N 1
ATOM 1858 C CA . PHE A 1 243 ? -24.330 50.625 -8.050 1.00 7.58 247 PHE A CA 1
ATOM 1859 C C . PHE A 1 243 ? -24.956 52.011 -8.269 1.00 9.14 247 PHE A C 1
ATOM 1860 O O . PHE A 1 243 ? -25.988 52.137 -8.936 1.00 10.60 247 PHE A O 1
ATOM 1868 N N . LEU A 1 244 ? -24.343 53.050 -7.703 1.00 7.58 248 LEU A N 1
ATOM 1869 C CA . LEU A 1 244 ? -24.883 54.405 -7.849 1.00 8.08 248 LEU A CA 1
ATOM 1870 C C . LEU A 1 244 ? -24.917 54.838 -9.321 1.00 8.94 248 LEU A C 1
ATOM 1871 O O . LEU A 1 244 ? -25.896 55.441 -9.770 1.00 8.14 248 LEU A O 1
ATOM 1876 N N . LYS A 1 245 ? -23.871 54.507 -10.075 1.00 9.58 249 LYS A N 1
ATOM 1877 C CA . LYS A 1 245 ? -23.830 54.870 -11.494 1.00 10.56 249 LYS A CA 1
ATOM 1878 C C . LYS A 1 245 ? -24.949 54.146 -12.230 1.00 11.38 249 LYS A C 1
ATOM 1879 O O . LYS A 1 245 ? -25.686 54.761 -13.014 1.00 11.30 249 LYS A O 1
ATOM 1885 N N . ALA A 1 246 ? -25.103 52.854 -11.945 1.00 9.55 250 ALA A N 1
ATOM 1886 C CA . ALA A 1 246 ? -26.138 52.049 -12.592 1.00 11.15 250 ALA A CA 1
ATOM 1887 C C . ALA A 1 246 ? -27.540 52.613 -12.344 1.00 12.24 250 ALA A C 1
ATOM 1888 O O . ALA A 1 246 ? -28.374 52.638 -13.251 1.00 13.26 250 ALA A O 1
ATOM 1890 N N . GLN A 1 247 ? -27.788 53.076 -11.121 1.00 10.52 251 GLN A N 1
ATOM 1891 C CA . GLN A 1 247 ? -29.082 53.645 -10.760 1.00 9.27 251 GLN A CA 1
ATOM 1892 C C . GLN A 1 247 ? -29.324 54.977 -11.446 1.00 11.66 251 GLN A C 1
ATOM 1893 O O . GLN A 1 247 ? -30.475 55.406 -11.556 1.00 13.00 251 GLN A O 1
ATOM 1899 N N . GLY A 1 248 ? -28.256 55.678 -11.817 1.00 10.33 252 GLY A N 1
ATOM 1900 C CA . GLY A 1 248 ? -28.439 56.953 -12.483 1.00 11.10 252 GLY A CA 1
ATOM 1901 C C . GLY A 1 248 ? -27.799 58.165 -11.837 1.00 12.94 252 GLY A C 1
ATOM 1902 O O . GLY A 1 248 ? -28.049 59.297 -12.288 1.00 12.53 252 GLY A O 1
ATOM 1903 N N . TYR A 1 249 ? -27.017 57.964 -10.777 1.00 10.45 253 TYR A N 1
ATOM 1904 C CA . TYR A 1 249 ? -26.336 59.090 -10.125 1.00 11.02 253 TYR A CA 1
ATOM 1905 C C . TYR A 1 249 ? -25.015 59.408 -10.813 1.00 11.61 253 TYR A C 1
ATOM 1906 O O . TYR A 1 249 ? -24.436 58.551 -11.485 1.00 12.48 253 TYR A O 1
ATOM 1915 N N . SER A 1 250 ? -24.570 60.657 -10.705 1.00 12.89 254 SER A N 1
ATOM 1916 C CA . SER A 1 250 ? -23.300 61.047 -11.306 1.00 13.50 254 SER A CA 1
ATOM 1917 C C . SER A 1 250 ? -22.205 60.646 -10.336 1.00 12.63 254 SER A C 1
ATOM 1918 O O . SER A 1 250 ? -22.296 60.947 -9.141 1.00 14.79 254 SER A O 1
ATOM 1921 N N . ILE A 1 251 ? -21.180 59.967 -10.829 1.00 11.21 255 ILE A N 1
ATOM 1922 C CA . ILE A 1 251 ? -20.094 59.535 -9.947 1.00 10.63 255 ILE A CA 1
ATOM 1923 C C . ILE A 1 251 ? -18.743 60.177 -10.262 1.00 12.23 255 ILE A C 1
ATOM 1924 O O . ILE A 1 251 ? -17.724 59.820 -9.661 1.00 12.60 255 ILE A O 1
ATOM 1929 N N . GLY A 1 252 ? -18.734 61.118 -11.204 1.00 12.54 256 GLY A N 1
ATOM 1930 C CA . GLY A 1 252 ? -17.497 61.793 -11.555 1.00 12.61 256 GLY A CA 1
ATOM 1931 C C . GLY A 1 252 ? -16.401 60.836 -11.977 1.00 12.70 256 GLY A C 1
ATOM 1932 O O . GLY A 1 252 ? -16.626 59.948 -12.791 1.00 13.33 256 GLY A O 1
ATOM 1933 N N . LYS A 1 253 ? -15.217 60.996 -11.403 1.00 13.24 257 LYS A N 1
ATOM 1934 C CA . LYS A 1 253 ? -14.079 60.144 -11.747 1.00 14.49 257 LYS A CA 1
ATOM 1935 C C . LYS A 1 253 ? -13.886 58.979 -10.774 1.00 13.47 257 LYS A C 1
ATOM 1936 O O . LYS A 1 253 ? -12.808 58.377 -10.721 1.00 12.90 257 LYS A O 1
ATOM 1942 N N . SER A 1 254 ? -14.927 58.663 -10.017 1.00 12.03 258 SER A N 1
ATOM 1943 C CA . SER A 1 254 ? -14.867 57.587 -9.029 1.00 11.53 258 SER A CA 1
ATOM 1944 C C . SER A 1 254 ? -14.626 56.207 -9.643 1.00 11.85 258 SER A C 1
ATOM 1945 O O . SER A 1 254 ? -15.076 55.927 -10.748 1.00 12.16 258 SER A O 1
ATOM 1948 N N . LYS A 1 255 ? -13.916 55.349 -8.918 1.00 9.48 259 LYS A N 1
ATOM 1949 C CA . LYS A 1 255 ? -13.627 54.007 -9.394 1.00 9.90 259 LYS A CA 1
ATOM 1950 C C . LYS A 1 255 ? -14.924 53.221 -9.556 1.00 11.17 259 LYS A C 1
ATOM 1951 O O . LYS A 1 255 ? -15.735 53.175 -8.641 1.00 11.09 259 LYS A O 1
ATOM 1957 N N . CYS A 1 256 ? -15.091 52.553 -10.690 1.00 12.10 260 CYS A N 1
ATOM 1958 C CA . CYS A 1 256 ? -16.303 51.782 -10.942 1.00 13.02 260 CYS A CA 1
ATOM 1959 C C . CYS A 1 256 ? -16.028 50.709 -11.983 1.00 11.85 260 CYS A C 1
ATOM 1960 O O . CYS A 1 256 ? -14.962 50.698 -12.592 1.00 14.81 260 CYS A O 1
ATOM 1965 N N . GLU A 1 257 ? -16.961 49.781 -12.161 1.00 12.06 261 GLU A N 1
ATOM 1966 C CA . GLU A 1 257 ? -16.798 48.727 -13.153 1.00 11.40 261 GLU A CA 1
ATOM 1967 C C . GLU A 1 257 ? -17.970 48.790 -14.112 1.00 10.84 261 GLU A C 1
ATOM 1968 O O . GLU A 1 257 ? -19.053 48.284 -13.813 1.00 10.98 261 GLU A O 1
ATOM 1974 N N . GLU A 1 258 ? -17.735 49.369 -15.284 1.00 13.28 262 GLU A N 1
ATOM 1975 C CA . GLU A 1 258 ? -18.785 49.495 -16.287 1.00 16.48 262 GLU A CA 1
ATOM 1976 C C . GLU A 1 258 ? -19.342 48.142 -16.693 1.00 13.90 262 GLU A C 1
ATOM 1977 O O . GLU A 1 258 ? -20.511 48.026 -17.058 1.00 14.68 262 GLU A O 1
ATOM 1983 N N . SER A 1 259 ? -18.511 47.113 -16.631 1.00 13.59 263 SER A N 1
ATOM 1984 C CA . SER A 1 259 ? -18.956 45.783 -17.024 1.00 13.57 263 SER A CA 1
ATOM 1985 C C . SER A 1 259 ? -19.925 45.191 -16.025 1.00 13.73 263 SER A C 1
ATOM 1986 O O . SER A 1 259 ? -20.499 44.133 -16.271 1.00 14.57 263 SER A O 1
ATOM 1989 N N . LYS A 1 260 ? -20.109 45.872 -14.899 1.00 12.14 264 LYS A N 1
ATOM 1990 C CA . LYS A 1 260 ? -20.997 45.373 -13.862 1.00 12.57 264 LYS A CA 1
ATOM 1991 C C . LYS A 1 260 ? -22.244 46.225 -13.565 1.00 12.98 264 LYS A C 1
ATOM 1992 O O . LYS A 1 260 ? -22.937 45.998 -12.565 1.00 12.95 264 LYS A O 1
ATOM 1998 N N . LEU A 1 261 ? -22.566 47.153 -14.465 1.00 11.93 265 LEU A N 1
ATOM 1999 C CA . LEU A 1 261 ? -23.748 47.999 -14.273 1.00 11.54 265 LEU A CA 1
ATOM 2000 C C . LEU A 1 261 ? -25.018 47.157 -14.317 1.00 11.97 265 LEU A C 1
ATOM 2001 O O . LEU A 1 261 ? -25.899 47.297 -13.466 1.00 12.46 265 LEU A O 1
ATOM 2006 N N . GLU A 1 262 ? -25.102 46.244 -15.277 1.00 12.25 266 GLU A N 1
ATOM 2007 C CA . GLU A 1 262 ? -26.280 45.378 -15.364 1.00 13.78 266 GLU A CA 1
ATOM 2008 C C . GLU A 1 262 ? -26.396 44.512 -14.121 1.00 13.90 266 GLU A C 1
ATOM 2009 O O . GLU A 1 262 ? -27.492 44.340 -13.570 1.00 12.60 266 GLU A O 1
ATOM 2015 N N . PHE A 1 263 ? -25.267 43.957 -13.682 1.00 13.10 267 PHE A N 1
ATOM 2016 C CA . PHE A 1 263 ? -25.265 43.123 -12.490 1.00 11.93 267 PHE A CA 1
ATOM 2017 C C . PHE A 1 263 ? -25.804 43.924 -11.318 1.00 11.37 267 PHE A C 1
ATOM 2018 O O . PHE A 1 263 ? -26.651 43.440 -10.557 1.00 13.66 267 PHE A O 1
ATOM 2026 N N . ALA A 1 264 ? -25.309 45.146 -11.160 1.00 11.56 268 ALA A N 1
ATOM 2027 C CA . ALA A 1 264 ? -25.757 45.988 -10.051 1.00 11.63 268 ALA A CA 1
ATOM 2028 C C . ALA A 1 264 ? -27.275 46.176 -10.053 1.00 10.68 268 ALA A C 1
ATOM 2029 O O . ALA A 1 264 ? -27.924 45.999 -9.029 1.00 10.51 268 ALA A O 1
ATOM 2031 N N . ARG A 1 265 ? -27.848 46.485 -11.216 1.00 10.26 269 ARG A N 1
ATOM 2032 C CA . ARG A 1 265 ? -29.299 46.683 -11.304 1.00 12.01 269 ARG A CA 1
ATOM 2033 C C . ARG A 1 265 ? -30.066 45.384 -11.003 1.00 11.85 269 ARG A C 1
ATOM 2034 O O . ARG A 1 265 ? -31.099 45.407 -10.324 1.00 11.97 269 ARG A O 1
ATOM 2042 N N . SER A 1 266 ? -29.531 44.256 -11.457 1.00 13.09 270 SER A N 1
ATOM 2043 C CA . SER A 1 266 ? -30.166 42.966 -11.200 1.00 12.95 270 SER A CA 1
ATOM 2044 C C . SER A 1 266 ? -30.118 42.649 -9.709 1.00 12.25 270 SER A C 1
ATOM 2045 O O . SER A 1 266 ? -31.111 42.199 -9.131 1.00 12.93 270 SER A O 1
ATOM 2048 N N . LEU A 1 267 ? -28.976 42.915 -9.081 1.00 12.67 271 LEU A N 1
ATOM 2049 C CA . LEU A 1 267 ? -28.815 42.643 -7.651 1.00 12.89 271 LEU A CA 1
ATOM 2050 C C . LEU A 1 267 ? -29.819 43.438 -6.834 1.00 11.82 271 LEU A C 1
ATOM 2051 O O . LEU A 1 267 ? -30.486 42.878 -5.967 1.00 12.85 271 LEU A O 1
ATOM 2056 N N . LEU A 1 268 ? -29.918 44.739 -7.108 1.00 12.06 272 LEU A N 1
ATOM 2057 C CA . LEU A 1 268 ? -30.860 45.603 -6.397 1.00 12.07 272 LEU A CA 1
ATOM 2058 C C . LEU A 1 268 ? -32.282 45.068 -6.568 1.00 13.26 272 LEU A C 1
ATOM 2059 O O . LEU A 1 268 ? -33.071 45.059 -5.617 1.00 13.71 272 LEU A O 1
ATOM 2064 N N . LYS A 1 269 ? -32.583 44.589 -7.772 1.00 13.79 273 LYS A N 1
ATOM 2065 C CA . LYS A 1 269 ? -33.898 44.017 -8.086 1.00 17.61 273 LYS A CA 1
ATOM 2066 C C . LYS A 1 269 ? -34.116 42.747 -7.250 1.00 16.44 273 LYS A C 1
ATOM 2067 O O . LYS A 1 269 ? -35.148 42.601 -6.581 1.00 16.50 273 LYS A O 1
ATOM 2073 N N . LYS A 1 270 ? -33.116 41.866 -7.242 1.00 16.49 274 LYS A N 1
ATOM 2074 C CA . LYS A 1 270 ? -33.189 40.623 -6.478 1.00 17.65 274 LYS A CA 1
ATOM 2075 C C . LYS A 1 270 ? -33.382 40.900 -4.998 1.00 16.54 274 LYS A C 1
ATOM 2076 O O . LYS A 1 270 ? -34.185 40.238 -4.335 1.00 17.01 274 LYS A O 1
ATOM 2082 N N . ALA A 1 271 ? -32.648 41.879 -4.475 1.00 15.45 275 ALA A N 1
ATOM 2083 C CA . ALA A 1 271 ? -32.735 42.226 -3.059 1.00 15.72 275 ALA A CA 1
ATOM 2084 C C . ALA A 1 271 ? -34.137 42.678 -2.679 1.00 18.39 275 ALA A C 1
ATOM 2085 O O . ALA A 1 271 ? -34.685 42.248 -1.653 1.00 19.17 275 ALA A O 1
ATOM 2087 N N . GLU A 1 272 ? -34.724 43.529 -3.514 1.00 20.01 276 GLU A N 1
ATOM 2088 C CA . GLU A 1 272 ? -36.074 44.006 -3.261 1.00 24.85 276 GLU A CA 1
ATOM 2089 C C . GLU A 1 272 ? -37.026 42.832 -3.258 1.00 24.44 276 GLU A C 1
ATOM 2090 O O . GLU A 1 272 ? -37.850 42.705 -2.357 1.00 25.03 276 GLU A O 1
ATOM 2096 N N . ASP A 1 273 ? -36.886 41.957 -4.251 1.00 24.96 277 ASP A N 1
ATOM 2097 C CA . ASP A 1 273 ? -37.738 40.777 -4.347 1.00 26.59 277 ASP A CA 1
ATOM 2098 C C . ASP A 1 273 ? -37.644 39.931 -3.072 1.00 26.53 277 ASP A C 1
ATOM 2099 O O . ASP A 1 273 ? -38.650 39.436 -2.577 1.00 28.18 277 ASP A O 1
ATOM 2104 N N . ARG A 1 274 ? -36.441 39.782 -2.530 1.00 26.05 278 ARG A N 1
ATOM 2105 C CA . ARG A 1 274 ? -36.258 38.989 -1.317 1.00 26.23 278 ARG A CA 1
ATOM 2106 C C . ARG A 1 274 ? -36.544 39.804 -0.054 1.00 25.36 278 ARG A C 1
ATOM 2107 O O . ARG A 1 274 ? -36.394 39.312 1.065 1.00 26.52 278 ARG A O 1
ATOM 2115 N N . LYS A 1 275 ? -36.927 41.061 -0.255 1.00 23.97 279 LYS A N 1
ATOM 2116 C CA . LYS A 1 275 ? -37.234 41.989 0.822 1.00 24.87 279 LYS A CA 1
ATOM 2117 C C . LYS A 1 275 ? -36.051 42.334 1.737 1.00 22.70 279 LYS A C 1
ATOM 2118 O O . LYS A 1 275 ? -36.206 42.588 2.935 1.00 24.44 279 LYS A O 1
ATOM 2124 N N . VAL A 1 276 ? -34.863 42.349 1.150 1.00 18.17 280 VAL A N 1
ATOM 2125 C CA . VAL A 1 276 ? -33.643 42.711 1.863 1.00 17.02 280 VAL A CA 1
ATOM 2126 C C . VAL A 1 276 ? -33.517 44.214 1.666 1.00 16.61 280 VAL A C 1
ATOM 2127 O O . VAL A 1 276 ? -33.675 44.697 0.544 1.00 16.01 280 VAL A O 1
ATOM 2131 N N . GLN A 1 277 ? -33.267 44.958 2.738 1.00 16.16 281 GLN A N 1
ATOM 2132 C CA . GLN A 1 277 ? -33.117 46.402 2.623 1.00 17.44 281 GLN A CA 1
ATOM 2133 C C . GLN A 1 277 ? -31.662 46.751 2.293 1.00 15.60 281 GLN A C 1
ATOM 2134 O O . GLN A 1 277 ? -30.756 46.476 3.082 1.00 15.15 281 GLN A O 1
ATOM 2140 N N . VAL A 1 278 ? -31.445 47.266 1.088 1.00 14.15 282 VAL A N 1
ATOM 2141 C CA . VAL A 1 278 ? -30.119 47.662 0.625 1.00 11.77 282 VAL A CA 1
ATOM 2142 C C . VAL A 1 278 ? -29.949 49.156 0.849 1.00 13.20 282 VAL A C 1
ATOM 2143 O O . VAL A 1 278 ? -30.852 49.941 0.548 1.00 14.63 282 VAL A O 1
ATOM 2147 N N . ILE A 1 279 ? -28.813 49.556 1.403 1.00 10.68 283 ILE A N 1
ATOM 2148 C CA . ILE A 1 279 ? -28.554 50.971 1.622 1.00 11.40 283 ILE A CA 1
ATOM 2149 C C . ILE A 1 279 ? -27.204 51.267 1.007 1.00 10.14 283 ILE A C 1
ATOM 2150 O O . ILE A 1 279 ? -26.232 50.555 1.263 1.00 10.53 283 ILE A O 1
ATOM 2155 N N . LEU A 1 280 ? -27.189 52.253 0.122 1.00 9.09 284 LEU A N 1
ATOM 2156 C CA . LEU A 1 280 ? -25.997 52.706 -0.573 1.00 8.61 284 LEU A CA 1
ATOM 2157 C C . LEU A 1 280 ? -25.654 54.065 0.015 1.00 8.59 284 LEU A C 1
ATOM 2158 O O . LEU A 1 280 ? -26.468 54.654 0.743 1.00 9.52 284 LEU A O 1
ATOM 2163 N N . PRO A 1 281 ? -24.456 54.595 -0.288 1.00 8.34 285 PRO A N 1
ATOM 2164 C CA . PRO A 1 281 ? -24.096 55.896 0.268 1.00 7.00 285 PRO A CA 1
ATOM 2165 C C . PRO A 1 281 ? -25.053 57.000 -0.152 1.00 9.72 285 PRO A C 1
ATOM 2166 O O . PRO A 1 281 ? -25.535 57.031 -1.289 1.00 10.08 285 PRO A O 1
ATOM 2170 N N . ILE A 1 282 ? -25.323 57.893 0.794 1.00 11.15 286 ILE A N 1
ATOM 2171 C CA . ILE A 1 282 ? -26.201 59.031 0.563 1.00 9.79 286 ILE A CA 1
ATOM 2172 C C . ILE A 1 282 ? -25.413 60.334 0.538 1.00 9.92 286 ILE A C 1
ATOM 2173 O O . ILE A 1 282 ? -25.982 61.416 0.408 1.00 11.65 286 ILE A O 1
ATOM 2178 N N . ASP A 1 283 ? -24.097 60.217 0.680 1.00 9.60 287 ASP A N 1
ATOM 2179 C CA . ASP A 1 283 ? -23.176 61.352 0.611 1.00 10.96 287 ASP A CA 1
ATOM 2180 C C . ASP A 1 283 ? -21.758 60.798 0.562 1.00 10.91 287 ASP A C 1
ATOM 2181 O O . ASP A 1 283 ? -21.548 59.614 0.877 1.00 9.97 287 ASP A O 1
ATOM 2186 N N . HIS A 1 284 ? -20.802 61.628 0.150 1.00 9.73 288 HIS A N 1
ATOM 2187 C CA . HIS A 1 284 ? -19.425 61.171 -0.021 1.00 10.21 288 HIS A CA 1
ATOM 2188 C C . HIS A 1 284 ? -18.363 62.192 0.357 1.00 11.54 288 HIS A C 1
ATOM 2189 O O . HIS A 1 284 ? -18.593 63.402 0.302 1.00 13.36 288 HIS A O 1
ATOM 2196 N N . VAL A 1 285 ? -17.169 61.678 0.640 1.00 10.48 289 VAL A N 1
ATOM 2197 C CA . VAL A 1 285 ? -15.998 62.503 0.904 1.00 11.19 289 VAL A CA 1
ATOM 2198 C C . VAL A 1 285 ? -15.212 62.311 -0.414 1.00 12.57 289 VAL A C 1
ATOM 2199 O O . VAL A 1 285 ? -14.964 61.166 -0.835 1.00 11.69 289 VAL A O 1
ATOM 2203 N N . CYS A 1 286 ? -14.887 63.402 -1.106 1.00 11.88 290 CYS A N 1
ATOM 2204 C CA . CYS A 1 286 ? -14.194 63.298 -2.388 1.00 12.18 290 CYS A CA 1
ATOM 2205 C C . CYS A 1 286 ? -13.052 64.277 -2.546 1.00 14.65 290 CYS A C 1
ATOM 2206 O O . CYS A 1 286 ? -12.894 65.222 -1.763 1.00 14.68 290 CYS A O 1
ATOM 2211 N N . HIS A 1 287 ? -12.271 64.067 -3.597 1.00 14.38 291 HIS A N 1
ATOM 2212 C CA . HIS A 1 287 ? -11.168 64.957 -3.914 1.00 15.54 291 HIS A CA 1
ATOM 2213 C C . HIS A 1 287 ? -10.947 64.900 -5.430 1.00 16.59 291 HIS A C 1
ATOM 2214 O O . HIS A 1 287 ? -11.475 64.013 -6.108 1.00 13.51 291 HIS A O 1
ATOM 2221 N N . THR A 1 288 ? -10.183 65.849 -5.956 1.00 14.64 292 THR A N 1
ATOM 2222 C CA . THR A 1 288 ? -9.916 65.914 -7.384 1.00 16.91 292 THR A CA 1
ATOM 2223 C C . THR A 1 288 ? -8.862 64.929 -7.880 1.00 17.13 292 THR A C 1
ATOM 2224 O O . THR A 1 288 ? -8.627 64.832 -9.084 1.00 19.18 292 THR A O 1
ATOM 2228 N N . GLU A 1 289 ? -8.202 64.232 -6.954 1.00 16.49 293 GLU A N 1
ATOM 2229 C CA . GLU A 1 289 ? -7.183 63.239 -7.302 1.00 17.18 293 GLU A CA 1
ATOM 2230 C C . GLU A 1 289 ? -7.033 62.223 -6.182 1.00 17.25 293 GLU A C 1
ATOM 2231 O O . GLU A 1 289 ? -7.520 62.443 -5.073 1.00 18.03 293 GLU A O 1
ATOM 2237 N N . PHE A 1 290 ? -6.380 61.108 -6.483 1.00 16.97 294 PHE A N 1
ATOM 2238 C CA . PHE A 1 290 ? -6.209 60.035 -5.514 1.00 16.07 294 PHE A CA 1
ATOM 2239 C C . PHE A 1 290 ? -5.081 60.359 -4.551 1.00 17.02 294 PHE A C 1
ATOM 2240 O O . PHE A 1 290 ? -4.044 59.692 -4.530 1.00 17.44 294 PHE A O 1
ATOM 2248 N N . LYS A 1 291 ? -5.307 61.376 -3.732 1.00 16.68 295 LYS A N 1
ATOM 2249 C CA . LYS A 1 291 ? -4.320 61.824 -2.763 1.00 18.52 295 LYS A CA 1
ATOM 2250 C C . LYS A 1 291 ? -5.038 62.354 -1.542 1.00 16.89 295 LYS A C 1
ATOM 2251 O O . LYS A 1 291 ? -6.194 62.778 -1.633 1.00 16.51 295 LYS A O 1
ATOM 2257 N N . ALA A 1 292 ? -4.335 62.367 -0.413 1.00 16.84 296 ALA A N 1
ATOM 2258 C CA . ALA A 1 292 ? -4.895 62.845 0.846 1.00 17.22 296 ALA A CA 1
ATOM 2259 C C . ALA A 1 292 ? -4.855 64.360 0.962 1.00 19.53 296 ALA A C 1
ATOM 2260 O O . ALA A 1 292 ? -3.855 64.991 0.617 1.00 20.60 296 ALA A O 1
ATOM 2262 N N . VAL A 1 293 ? -5.957 64.930 1.435 1.00 19.60 297 VAL A N 1
ATOM 2263 C CA . VAL A 1 293 ? -6.072 66.360 1.654 1.00 22.77 297 VAL A CA 1
ATOM 2264 C C . VAL A 1 293 ? -6.795 66.531 2.995 1.00 22.30 297 VAL A C 1
ATOM 2265 O O . VAL A 1 293 ? -7.639 65.706 3.359 1.00 20.79 297 VAL A O 1
ATOM 2269 N N . ASP A 1 294 ? -6.435 67.574 3.740 1.00 23.23 298 ASP A N 1
ATOM 2270 C CA . ASP A 1 294 ? -7.030 67.839 5.048 1.00 24.93 298 ASP A CA 1
ATOM 2271 C C . ASP A 1 294 ? -8.515 68.149 5.044 1.00 23.51 298 ASP A C 1
ATOM 2272 O O . ASP A 1 294 ? -9.227 67.756 5.963 1.00 23.92 298 ASP A O 1
ATOM 2277 N N . SER A 1 295 ? -8.987 68.869 4.038 1.00 20.80 299 SER A N 1
ATOM 2278 C CA . SER A 1 295 ? -10.402 69.204 3.983 1.00 23.13 299 SER A CA 1
ATOM 2279 C C . SER A 1 295 ? -11.018 68.802 2.646 1.00 20.74 299 SER A C 1
ATOM 2280 O O . SER A 1 295 ? -11.352 69.653 1.818 1.00 19.80 299 SER A O 1
ATOM 2283 N N . PRO A 1 296 ? -11.207 67.489 2.438 1.00 19.96 300 PRO A N 1
ATOM 2284 C CA . PRO A 1 296 ? -11.785 66.947 1.203 1.00 18.28 300 PRO A CA 1
ATOM 2285 C C . PRO A 1 296 ? -13.186 67.481 1.039 1.00 18.02 300 PRO A C 1
ATOM 2286 O O . PRO A 1 296 ? -13.812 67.893 2.025 1.00 17.98 300 PRO A O 1
ATOM 2290 N N . LEU A 1 297 ? -13.684 67.468 -0.193 1.00 17.02 301 LEU A N 1
ATOM 2291 C CA . LEU A 1 297 ? -15.036 67.941 -0.477 1.00 15.94 301 LEU A CA 1
ATOM 2292 C C . LEU A 1 297 ? -16.028 66.902 0.038 1.00 17.24 301 LEU A C 1
ATOM 2293 O O . LEU A 1 297 ? -15.779 65.702 -0.054 1.00 15.18 301 LEU A O 1
ATOM 2298 N N . ILE A 1 298 ? -17.122 67.368 0.628 1.00 15.46 302 ILE A N 1
ATOM 2299 C CA . ILE A 1 298 ? -18.170 66.487 1.138 1.00 15.62 302 ILE A CA 1
ATOM 2300 C C . ILE A 1 298 ? -19.418 66.829 0.332 1.00 16.36 302 ILE A C 1
ATOM 2301 O O . ILE A 1 298 ? -19.807 68.000 0.260 1.00 15.50 302 ILE A O 1
ATOM 2306 N N . THR A 1 299 ? -20.013 65.835 -0.321 1.00 14.12 303 THR A N 1
ATOM 2307 C CA . THR A 1 299 ? -21.201 66.080 -1.146 1.00 13.93 303 THR A CA 1
ATOM 2308 C C . THR A 1 299 ? -22.476 66.148 -0.305 1.00 13.43 303 THR A C 1
ATOM 2309 O O . THR A 1 299 ? -22.503 65.670 0.827 1.00 14.52 303 THR A O 1
ATOM 2313 N N . GLU A 1 300 ? -23.522 66.770 -0.841 1.00 14.68 304 GLU A N 1
ATOM 2314 C CA . GLU A 1 300 ? -24.785 66.829 -0.114 1.00 17.29 304 GLU A CA 1
ATOM 2315 C C . GLU A 1 300 ? -25.609 65.567 -0.327 1.00 14.31 304 GLU A C 1
ATOM 2316 O O . GLU A 1 300 ? -26.406 65.209 0.530 1.00 16.10 304 GLU A O 1
ATOM 2322 N N . ASP A 1 301 ? -25.443 64.902 -1.467 1.00 13.50 305 ASP A N 1
ATOM 2323 C CA . ASP A 1 301 ? -26.180 63.667 -1.712 1.00 13.16 305 ASP A CA 1
ATOM 2324 C C . ASP A 1 301 ? -25.350 62.631 -2.478 1.00 11.80 305 ASP A C 1
ATOM 2325 O O . ASP A 1 301 ? -24.118 62.710 -2.493 1.00 10.52 305 ASP A O 1
ATOM 2330 N N . GLN A 1 302 ? -26.022 61.662 -3.099 1.00 10.77 306 GLN A N 1
ATOM 2331 C CA . GLN A 1 302 ? -25.367 60.595 -3.868 1.00 11.03 306 GLN A CA 1
ATOM 2332 C C . GLN A 1 302 ? -24.492 61.070 -5.015 1.00 11.02 306 GLN A C 1
ATOM 2333 O O . GLN A 1 302 ? -23.572 60.371 -5.423 1.00 10.98 306 GLN A O 1
ATOM 2339 N N . ASN A 1 303 ? -24.810 62.230 -5.567 1.00 10.04 307 ASN A N 1
ATOM 2340 C CA . ASN A 1 303 ? -24.070 62.759 -6.711 1.00 12.62 307 ASN A CA 1
ATOM 2341 C C . ASN A 1 303 ? -22.680 63.285 -6.384 1.00 11.30 307 ASN A C 1
ATOM 2342 O O . ASN A 1 303 ? -22.472 63.977 -5.391 1.00 14.89 307 ASN A O 1
ATOM 2347 N N . ILE A 1 304 ? -21.729 62.922 -7.227 1.00 12.29 308 ILE A N 1
ATOM 2348 C CA . ILE A 1 304 ? -20.343 63.319 -7.073 1.00 12.83 308 ILE A CA 1
ATOM 2349 C C . ILE A 1 304 ? -20.005 64.307 -8.183 1.00 12.95 308 ILE A C 1
ATOM 2350 O O . ILE A 1 304 ? -20.364 64.090 -9.336 1.00 13.94 308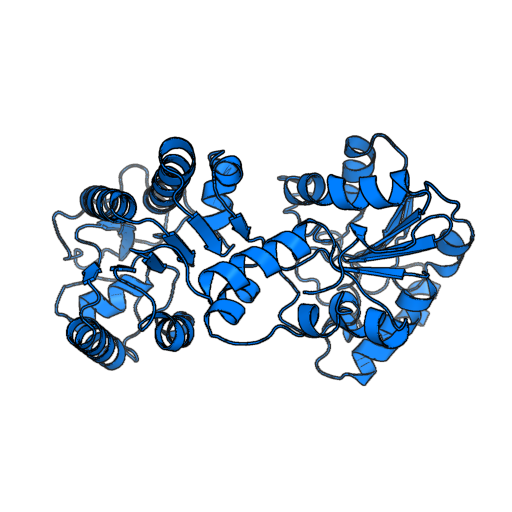 ILE A O 1
ATOM 2355 N N . PRO A 1 305 ? -19.336 65.419 -7.844 1.00 14.44 309 PRO A N 1
ATOM 2356 C CA . PRO A 1 305 ? -18.964 66.436 -8.836 1.00 15.51 309 PRO A CA 1
ATOM 2357 C C . PRO A 1 305 ? -18.112 65.880 -9.969 1.00 18.24 309 PRO A C 1
ATOM 2358 O O . PRO A 1 305 ? -17.258 65.008 -9.753 1.00 15.92 309 PRO A O 1
ATOM 2362 N N . GLU A 1 306 ? -18.318 66.392 -11.180 1.00 20.42 310 GLU A N 1
ATOM 2363 C CA . GLU A 1 306 ? -17.499 65.951 -12.299 1.00 23.35 310 GLU A CA 1
ATOM 2364 C C . GLU A 1 306 ? -16.097 66.399 -11.875 1.00 21.47 310 GLU A C 1
ATOM 2365 O O . GLU A 1 306 ? -15.927 67.381 -11.131 1.00 24.80 310 GLU A O 1
ATOM 2371 N N . GLY A 1 307 ? -15.092 65.642 -12.257 1.00 22.32 311 GLY A N 1
ATOM 2372 C CA . GLY A 1 307 ? -13.752 66.032 -11.866 1.00 21.31 311 GLY A CA 1
ATOM 2373 C C . GLY A 1 307 ? -13.379 65.662 -10.438 1.00 20.05 311 GLY A C 1
ATOM 2374 O O . GLY A 1 307 ? -12.313 66.053 -9.971 1.00 20.96 311 GLY A O 1
ATOM 2375 N N . HIS A 1 308 ? -14.265 64.979 -9.717 1.00 16.82 312 HIS A N 1
ATOM 2376 C CA . HIS A 1 308 ? -13.944 64.542 -8.360 1.00 15.23 312 HIS A CA 1
ATOM 2377 C C . HIS A 1 308 ? -14.174 63.042 -8.284 1.00 14.33 312 HIS A C 1
ATOM 2378 O O . HIS A 1 308 ? -14.958 62.495 -9.061 1.00 12.56 312 HIS A O 1
ATOM 2385 N N . MET A 1 309 ? -13.421 62.374 -7.414 1.00 13.67 313 MET A N 1
ATOM 2386 C CA . MET A 1 309 ? -13.577 60.937 -7.181 1.00 12.29 313 MET A CA 1
ATOM 2387 C C . MET A 1 309 ? -13.915 60.776 -5.692 1.00 11.08 313 MET A C 1
ATOM 2388 O O . MET A 1 309 ? -13.325 61.462 -4.841 1.00 10.01 313 MET A O 1
ATOM 2393 N N . ALA A 1 310 ? -14.935 59.971 -5.400 1.00 9.94 314 ALA A N 1
ATOM 2394 C CA . ALA A 1 310 ? -15.351 59.721 -4.024 1.00 9.34 314 ALA A CA 1
ATOM 2395 C C . ALA A 1 310 ? -14.343 58.747 -3.410 1.00 9.03 314 ALA A C 1
ATOM 2396 O O . ALA A 1 310 ? -13.978 57.730 -4.025 1.00 8.26 314 ALA A O 1
ATOM 2398 N N . LEU A 1 311 ? -13.868 59.080 -2.217 1.00 8.68 315 LEU A N 1
ATOM 2399 C CA . LEU A 1 311 ? -12.855 58.279 -1.538 1.00 9.37 315 LEU A CA 1
ATOM 2400 C C . LEU A 1 311 ? -13.258 57.692 -0.173 1.00 8.90 315 LEU A C 1
ATOM 2401 O O . LEU A 1 311 ? -12.499 56.905 0.418 1.00 8.25 315 LEU A O 1
ATOM 2406 N N . ASP A 1 312 ? -14.422 58.096 0.337 1.00 7.73 316 ASP A N 1
ATOM 2407 C CA . ASP A 1 312 ? -14.941 57.541 1.591 1.00 7.41 316 ASP A CA 1
ATOM 2408 C C . ASP A 1 312 ? -16.428 57.858 1.671 1.00 8.34 316 ASP A C 1
ATOM 2409 O O . ASP A 1 312 ? -16.923 58.711 0.921 1.00 8.24 316 ASP A O 1
ATOM 2414 N N . ILE A 1 313 ? -17.162 57.115 2.492 1.00 7.92 317 ILE A N 1
ATOM 2415 C CA . ILE A 1 313 ? -18.584 57.416 2.688 1.00 7.68 317 ILE A CA 1
ATOM 2416 C C . ILE A 1 313 ? -18.635 58.696 3.527 1.00 9.22 317 ILE A C 1
ATOM 2417 O O . ILE A 1 313 ? -17.738 58.957 4.342 1.00 8.93 317 ILE A O 1
ATOM 2422 N N . GLY A 1 314 ? -19.646 59.523 3.275 1.00 11.02 318 GLY A N 1
ATOM 2423 C CA . GLY A 1 314 ? -19.779 60.776 3.998 1.00 11.77 318 GLY A CA 1
ATOM 2424 C C . GLY A 1 314 ? -20.432 60.678 5.371 1.00 12.55 318 GLY A C 1
ATOM 2425 O O . GLY A 1 314 ? -20.887 59.602 5.777 1.00 11.42 318 GLY A O 1
ATOM 2426 N N . PRO A 1 315 ? -20.566 61.818 6.077 1.00 11.15 319 PRO A N 1
ATOM 2427 C CA . PRO A 1 315 ? -21.161 61.919 7.409 1.00 13.10 319 PRO A CA 1
ATOM 2428 C C . PRO A 1 315 ? -22.583 61.367 7.497 1.00 13.76 319 PRO A C 1
ATOM 2429 O O . PRO A 1 315 ? -22.902 60.626 8.430 1.00 12.81 319 PRO A O 1
ATOM 2433 N N . LYS A 1 316 ? -23.448 61.752 6.561 1.00 10.94 320 LYS A N 1
ATOM 2434 C CA . LYS A 1 316 ? -24.825 61.271 6.578 1.00 12.43 320 LYS A CA 1
ATOM 2435 C C . LYS A 1 316 ? -24.896 59.760 6.376 1.00 10.83 320 LYS A C 1
ATOM 2436 O O . LYS A 1 316 ? -25.710 59.088 6.995 1.00 11.34 320 LYS A O 1
ATOM 2442 N N . THR A 1 317 ? -24.039 59.224 5.510 1.00 11.15 321 THR A N 1
ATOM 2443 C CA . THR A 1 317 ? -24.024 57.783 5.264 1.00 9.78 321 THR A CA 1
ATOM 2444 C C . THR A 1 317 ? -23.595 57.045 6.533 1.00 8.59 321 THR A C 1
ATOM 2445 O O . THR A 1 317 ? -24.202 56.042 6.917 1.00 9.15 321 THR A O 1
ATOM 2449 N N . ILE A 1 318 ? -22.535 57.541 7.169 1.00 9.68 322 ILE A N 1
ATOM 2450 C CA . ILE A 1 318 ? -22.044 56.933 8.399 1.00 9.61 322 ILE A CA 1
ATOM 2451 C C . ILE A 1 318 ? -23.188 56.914 9.399 1.00 10.32 322 ILE A C 1
ATOM 2452 O O . ILE A 1 318 ? -23.484 55.873 9.983 1.00 10.02 322 ILE A O 1
ATOM 2457 N N . GLU A 1 319 ? -23.885 58.037 9.540 1.00 10.38 323 GLU A N 1
ATOM 2458 C CA . GLU A 1 319 ? -24.999 58.091 10.475 1.00 14.26 323 GLU A CA 1
ATOM 2459 C C . GLU A 1 319 ? -26.046 57.011 10.169 1.00 12.50 323 GLU A C 1
ATOM 2460 O O . GLU A 1 319 ? -26.486 56.279 11.076 1.00 12.84 323 GLU A O 1
ATOM 2466 N N . LYS A 1 320 ? -26.426 56.893 8.900 1.00 10.72 324 LYS A N 1
ATOM 2467 C CA . LYS A 1 320 ? -27.419 55.903 8.491 1.00 11.50 324 LYS A CA 1
ATOM 2468 C C . LYS A 1 320 ? -26.957 54.459 8.733 1.00 11.60 324 LYS A C 1
ATOM 2469 O O . LYS A 1 320 ? -27.726 53.617 9.217 1.00 10.25 324 LYS A O 1
ATOM 2475 N N . TYR A 1 321 ? -25.720 54.165 8.352 1.00 10.40 325 TYR A N 1
ATOM 2476 C CA . TYR A 1 321 ? -25.179 52.822 8.512 1.00 9.95 325 TYR A CA 1
ATOM 2477 C C . TYR A 1 321 ? -25.090 52.434 9.983 1.00 11.34 325 TYR A C 1
ATOM 2478 O O . TYR A 1 321 ? -25.459 51.320 10.366 1.00 10.73 325 TYR A O 1
ATOM 2487 N N . VAL A 1 322 ? -24.622 53.363 10.810 1.00 10.85 326 VAL A N 1
ATOM 2488 C CA . VAL A 1 322 ? -24.505 53.122 12.247 1.00 10.88 326 VAL A CA 1
ATOM 2489 C C . VAL A 1 322 ? -25.896 52.852 12.840 1.00 13.51 326 VAL A C 1
ATOM 2490 O O . VAL A 1 322 ? -26.085 51.917 13.629 1.00 12.55 326 VAL A O 1
ATOM 2494 N N . GLN A 1 323 ? -26.883 53.626 12.404 1.00 12.65 327 GLN A N 1
ATOM 2495 C CA . GLN A 1 323 ? -28.244 53.439 12.890 1.00 15.01 327 GLN A CA 1
ATOM 2496 C C . GLN A 1 323 ? -28.786 52.066 12.480 1.00 14.50 327 GLN A C 1
ATOM 2497 O O . GLN A 1 323 ? -29.452 51.391 13.269 1.00 14.66 327 GLN A O 1
ATOM 2503 N N . THR A 1 324 ? -28.499 51.643 11.253 1.00 11.35 328 THR A N 1
ATOM 2504 C CA . THR A 1 324 ? -28.955 50.343 10.786 1.00 11.50 328 THR A CA 1
ATOM 2505 C C . THR A 1 324 ? -28.328 49.231 11.619 1.00 11.91 328 THR A C 1
ATOM 2506 O O . THR A 1 324 ? -29.010 48.300 12.048 1.00 12.37 328 THR A O 1
ATOM 2510 N N . ILE A 1 325 ? -27.027 49.339 11.873 1.00 11.93 329 ILE A N 1
ATOM 2511 C CA . ILE A 1 325 ? -26.328 48.329 12.663 1.00 12.62 329 ILE A CA 1
ATOM 2512 C C . ILE A 1 325 ? -26.951 48.244 14.059 1.00 13.86 329 ILE A C 1
ATOM 2513 O O . ILE A 1 325 ? -27.028 47.164 14.660 1.00 13.38 329 ILE A O 1
ATOM 2518 N N . GLY A 1 326 ? -27.455 49.379 14.539 1.00 15.64 330 GLY A N 1
ATOM 2519 C CA . GLY A 1 326 ? -28.078 49.414 15.852 1.00 16.12 330 GLY A CA 1
ATOM 2520 C C . GLY A 1 326 ? -29.371 48.621 15.929 1.00 17.21 330 GLY A C 1
ATOM 2521 O O . GLY A 1 326 ? -29.842 48.304 17.022 1.00 19.20 330 GLY A O 1
ATOM 2522 N N . LYS A 1 327 ? -29.943 48.283 14.782 1.00 16.67 331 LYS A N 1
ATOM 2523 C CA . LYS A 1 327 ? -31.191 47.530 14.749 1.00 18.62 331 LYS A CA 1
ATOM 2524 C C . LYS A 1 327 ? -30.965 46.045 14.623 1.00 18.95 331 LYS A C 1
ATOM 2525 O O . LYS A 1 327 ? -31.924 45.266 14.655 1.00 19.86 331 LYS A O 1
ATOM 2531 N N . CYS A 1 328 ? -29.713 45.638 14.471 1.00 17.04 332 CYS A N 1
ATOM 2532 C CA . CYS A 1 328 ? -29.422 44.225 14.258 1.00 14.52 332 CYS A CA 1
ATOM 2533 C C . CYS A 1 328 ? -28.884 43.439 15.438 1.00 13.81 332 CYS A C 1
ATOM 2534 O O . CYS A 1 328 ? -28.372 44.017 16.392 1.00 13.98 332 CYS A O 1
ATOM 2537 N N . LYS A 1 329 ? -29.057 42.118 15.378 1.00 13.79 333 LYS A N 1
ATOM 2538 C CA . LYS A 1 329 ? -28.535 41.212 16.402 1.00 15.97 333 LYS A CA 1
ATOM 2539 C C . LYS A 1 329 ? -27.241 40.546 15.904 1.00 13.81 333 LYS A C 1
ATOM 2540 O O . LYS A 1 329 ? -26.476 39.982 16.691 1.00 13.82 333 LYS A O 1
ATOM 2546 N N . SER A 1 330 ? -27.009 40.604 14.594 1.00 12.67 334 SER A N 1
ATOM 2547 C CA . SER A 1 330 ? -25.797 40.053 13.994 1.00 13.25 334 SER A CA 1
ATOM 2548 C C . SER A 1 330 ? -25.305 41.014 12.914 1.00 13.20 334 SER A C 1
ATOM 2549 O O . SER A 1 330 ? -26.116 41.644 12.227 1.00 12.69 334 SER A O 1
ATOM 2552 N N . ALA A 1 331 ? -23.986 41.117 12.761 1.00 10.53 335 ALA A N 1
ATOM 2553 C CA . ALA A 1 331 ? -23.394 41.999 11.763 1.00 10.53 335 ALA A CA 1
ATOM 2554 C C . ALA A 1 331 ? -22.113 41.384 11.230 1.00 9.47 335 ALA A C 1
ATOM 2555 O O . ALA A 1 331 ? -21.262 40.953 12.004 1.00 10.34 335 ALA A O 1
ATOM 2557 N N . ILE A 1 3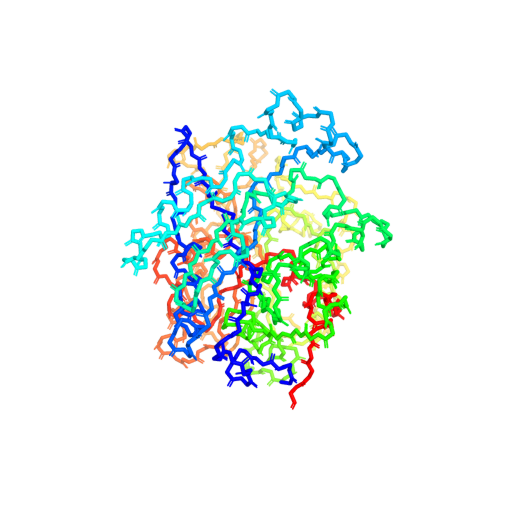32 ? -22.023 41.259 9.910 1.00 10.49 336 ILE A N 1
ATOM 2558 C CA . ILE A 1 332 ? -20.829 40.710 9.278 1.00 10.58 336 ILE A CA 1
ATOM 2559 C C . ILE A 1 332 ? -20.307 41.810 8.337 1.00 9.60 336 ILE A C 1
ATOM 2560 O O . ILE A 1 332 ? -21.075 42.432 7.610 1.00 10.48 336 ILE A O 1
ATOM 2569 N N . TRP A 1 333 ? -19.006 42.068 8.381 1.00 7.58 337 TRP A N 1
ATOM 2570 C CA . TRP A 1 333 ? -18.412 43.125 7.582 1.00 7.45 337 TRP A CA 1
ATOM 2571 C C . TRP A 1 333 ? -17.180 42.658 6.828 1.00 7.41 337 TRP A C 1
ATOM 2572 O O . TRP A 1 333 ? -16.245 42.119 7.430 1.00 7.61 337 TRP A O 1
ATOM 2583 N N . ASN A 1 334 ? -17.181 42.906 5.517 1.00 8.24 338 ASN A N 1
ATOM 2584 C CA . ASN A 1 334 ? -16.079 42.553 4.622 1.00 9.08 338 ASN A CA 1
ATOM 2585 C C . ASN A 1 334 ? -15.818 43.714 3.665 1.00 9.74 338 ASN A C 1
ATOM 2586 O O . ASN A 1 334 ? -16.688 44.072 2.873 1.00 10.26 338 ASN A O 1
ATOM 2591 N N . GLY A 1 335 ? -14.615 44.275 3.724 1.00 7.99 339 GLY A N 1
ATOM 2592 C CA . GLY A 1 335 ? -14.246 45.356 2.825 1.00 8.80 339 GLY A CA 1
ATOM 2593 C C . GLY A 1 335 ? -14.409 46.735 3.434 1.00 7.56 339 GLY A C 1
ATOM 2594 O O . GLY A 1 335 ? -15.506 47.089 3.876 1.00 8.94 339 GLY A O 1
ATOM 2595 N N . PRO A 1 336 ? -13.361 47.576 3.368 1.00 8.00 340 PRO A N 1
ATOM 2596 C CA . PRO A 1 336 ? -13.417 48.922 3.936 1.00 7.97 340 PRO A CA 1
ATOM 2597 C C . PRO A 1 336 ? -14.408 49.846 3.222 1.00 8.50 340 PRO A C 1
ATOM 2598 O O . PRO A 1 336 ? -14.748 49.631 2.056 1.00 8.42 340 PRO A O 1
ATOM 2602 N N . MET A 1 337 ? -14.877 50.860 3.947 1.00 7.07 341 MET A N 1
ATOM 2603 C CA . MET A 1 337 ? -15.854 51.815 3.441 1.00 7.63 341 MET A CA 1
ATOM 2604 C C . MET A 1 337 ? -15.242 52.908 2.568 1.00 7.42 341 MET A C 1
ATOM 2605 O O . MET A 1 337 ? -15.966 53.657 1.912 1.00 9.10 341 MET A O 1
ATOM 2610 N N . GLY A 1 338 ? -13.914 53.002 2.585 1.00 6.47 342 GLY A N 1
ATOM 2611 C CA . GLY A 1 338 ? -13.217 54.005 1.802 1.00 8.02 342 GLY A CA 1
ATOM 2612 C C . GLY A 1 338 ? -11.746 53.661 1.710 1.00 8.12 342 GLY A C 1
ATOM 2613 O O . GLY A 1 338 ? -11.346 52.540 2.067 1.00 7.44 342 GLY A O 1
ATOM 2614 N N . VAL A 1 339 ? -10.939 54.617 1.253 1.00 8.02 343 VAL A N 1
ATOM 2615 C CA . VAL A 1 339 ? -9.488 54.415 1.110 1.00 7.82 343 VAL A CA 1
ATOM 2616 C C . VAL A 1 339 ? -8.828 54.548 2.497 1.00 9.13 343 VAL A C 1
ATOM 2617 O O . VAL A 1 339 ? -8.257 55.585 2.847 1.00 8.42 343 VAL A O 1
ATOM 2621 N N . PHE A 1 340 ? -8.922 53.472 3.279 1.00 8.84 344 PHE A N 1
ATOM 2622 C CA . PHE A 1 340 ? -8.407 53.428 4.648 1.00 9.55 344 PHE A CA 1
ATOM 2623 C C . PHE A 1 340 ? -6.923 53.722 4.747 1.00 10.94 344 PHE A C 1
ATOM 2624 O O . PHE A 1 340 ? -6.450 54.193 5.772 1.00 13.92 344 PHE A O 1
ATOM 2632 N N . GLU A 1 341 ? -6.200 53.438 3.673 1.00 10.85 345 GLU A N 1
ATOM 2633 C CA . GLU A 1 341 ? -4.773 53.694 3.614 1.00 13.44 345 GLU A CA 1
ATOM 2634 C C . GLU A 1 341 ? -4.450 55.164 3.881 1.00 14.27 345 GLU A C 1
ATOM 2635 O O . GLU A 1 341 ? -3.345 55.475 4.317 1.00 15.75 345 GLU A O 1
ATOM 2641 N N . MET A 1 342 ? -5.393 56.066 3.610 1.00 11.77 346 MET A N 1
ATOM 2642 C CA . MET A 1 342 ? -5.161 57.496 3.811 1.00 10.07 346 MET A CA 1
ATOM 2643 C C . MET A 1 342 ? -6.023 58.036 4.923 1.00 10.99 346 MET A C 1
ATOM 2644 O O . MET A 1 342 ? -7.241 57.893 4.894 1.00 11.15 346 MET A O 1
ATOM 2649 N N . VAL A 1 343 ? -5.398 58.728 5.866 1.00 9.32 347 VAL A N 1
ATOM 2650 C CA . VAL A 1 343 ? -6.113 59.264 7.024 1.00 9.94 347 VAL A CA 1
ATOM 2651 C C . VAL A 1 343 ? -7.431 59.999 6.753 1.00 10.01 347 VAL A C 1
ATOM 2652 O O . VAL A 1 343 ? -8.465 59.670 7.341 1.00 12.03 347 VAL A O 1
ATOM 2656 N N . PRO A 1 344 ? -7.432 60.984 5.849 1.00 9.81 348 PRO A N 1
ATOM 2657 C CA . PRO A 1 344 ? -8.717 61.660 5.635 1.00 11.07 348 PRO A CA 1
ATOM 2658 C C . PRO A 1 344 ? -9.849 60.819 5.028 1.00 9.99 348 PRO A C 1
ATOM 2659 O O . PRO A 1 344 ? -10.989 61.265 4.982 1.00 11.52 348 PRO A O 1
ATOM 2663 N N . TYR A 1 345 ? -9.543 59.610 4.578 1.00 9.01 349 TYR A N 1
ATOM 2664 C CA . TYR A 1 345 ? -10.558 58.741 3.972 1.00 9.87 349 TYR A CA 1
ATOM 2665 C C . TYR A 1 345 ? -10.763 57.468 4.802 1.00 9.72 349 TYR A C 1
ATOM 2666 O O . TYR A 1 345 ? -11.311 56.471 4.310 1.00 9.31 349 TYR A O 1
ATOM 2675 N N . SER A 1 346 ? -10.381 57.534 6.082 1.00 10.11 350 SER A N 1
ATOM 2676 C CA . SER A 1 346 ? -10.492 56.394 6.993 1.00 9.13 350 SER A CA 1
ATOM 2677 C C . SER A 1 346 ? -11.675 56.468 7.954 1.00 8.63 350 SER A C 1
ATOM 2678 O O . SER A 1 346 ? -12.022 55.460 8.580 1.00 8.63 350 SER A O 1
ATOM 2685 N N . LYS A 1 347 ? -12.314 57.635 8.048 1.00 9.15 351 LYS A N 1
ATOM 2686 C CA . LYS A 1 347 ? -13.425 57.809 8.990 1.00 10.34 351 LYS A CA 1
ATOM 2687 C C . LYS A 1 347 ? -14.565 56.806 8.858 1.00 10.07 351 LYS A C 1
ATOM 2688 O O . LYS A 1 347 ? -15.040 56.258 9.854 1.00 9.30 351 LYS A O 1
ATOM 2694 N N . GLY A 1 348 ? -14.996 56.564 7.626 1.00 7.94 352 GLY A N 1
ATOM 2695 C CA . GLY A 1 348 ? -16.098 55.643 7.400 1.00 9.89 352 GLY A CA 1
ATOM 2696 C C . GLY A 1 348 ? -15.799 54.268 7.956 1.00 8.91 352 GLY A C 1
ATOM 2697 O O . GLY A 1 348 ? -16.638 53.656 8.627 1.00 8.98 352 GLY A O 1
ATOM 2698 N N . THR A 1 349 ? -14.598 53.783 7.662 1.00 7.43 353 THR A N 1
ATOM 2699 C CA . THR A 1 349 ? -14.176 52.467 8.125 1.00 6.58 353 THR A CA 1
ATOM 2700 C C . THR A 1 349 ? -14.083 52.437 9.660 1.00 6.71 353 THR A C 1
ATOM 2701 O O . THR A 1 349 ? -14.603 51.518 10.300 1.00 7.76 353 THR A O 1
ATOM 2705 N N . PHE A 1 350 ? -13.487 53.463 10.259 1.00 7.07 354 PHE A N 1
ATOM 2706 C CA . PHE A 1 350 ? -13.407 53.495 11.716 1.00 8.99 354 PHE A CA 1
ATOM 2707 C C . PHE A 1 350 ? -14.794 53.512 12.347 1.00 8.13 354 PHE A C 1
ATOM 2708 O O . PHE A 1 350 ? -15.026 52.849 13.358 1.00 9.39 354 PHE A O 1
ATOM 2716 N N . ALA A 1 351 ? -15.718 54.243 11.734 1.00 7.84 355 ALA A N 1
ATOM 2717 C CA . ALA A 1 351 ? -17.069 54.356 12.265 1.00 7.84 355 ALA A CA 1
ATOM 2718 C C . ALA A 1 351 ? -17.823 53.035 12.321 1.00 7.70 355 ALA A C 1
ATOM 2719 O O . ALA A 1 351 ? -18.536 52.765 13.291 1.00 8.85 355 ALA A O 1
ATOM 2721 N N . ILE A 1 352 ? -17.680 52.204 11.291 1.00 8.13 356 ILE A N 1
ATOM 2722 C CA . ILE A 1 352 ? -18.374 50.913 11.2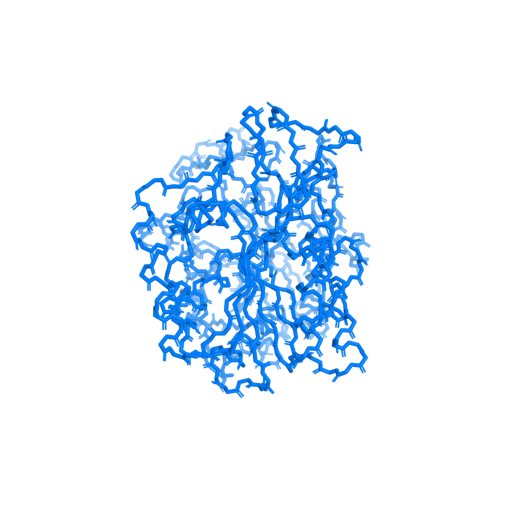94 1.00 7.94 356 ILE A CA 1
ATOM 2723 C C . ILE A 1 352 ? -17.807 50.057 12.432 1.00 8.74 356 ILE A C 1
ATOM 2724 O O . ILE A 1 352 ? -18.543 49.409 13.166 1.00 8.88 356 ILE A O 1
ATOM 2729 N N . ALA A 1 353 ? -16.490 50.089 12.600 1.00 9.14 357 ALA A N 1
ATOM 2730 C CA . ALA A 1 353 ? -15.850 49.329 13.683 1.00 9.95 357 ALA A CA 1
ATOM 2731 C C . ALA A 1 353 ? -16.372 49.817 15.045 1.00 9.40 357 ALA A C 1
ATOM 2732 O O . ALA A 1 353 ? -16.641 49.013 15.936 1.00 9.39 357 ALA A O 1
ATOM 2734 N N . LYS A 1 354 ? -16.531 51.131 15.196 1.00 7.23 358 LYS A N 1
ATOM 2735 C CA . LYS A 1 354 ? -17.029 51.682 16.453 1.00 8.52 358 LYS A CA 1
ATOM 2736 C C . LYS A 1 354 ? -18.464 51.232 16.741 1.00 9.17 358 LYS A C 1
ATOM 2737 O O . LYS A 1 354 ? -18.758 50.787 17.850 1.00 8.03 358 LYS A O 1
ATOM 2743 N N . ALA A 1 355 ? -19.342 51.314 15.735 1.00 7.89 359 ALA A N 1
ATOM 2744 C CA . ALA A 1 355 ? -20.736 50.900 15.896 1.00 8.85 359 ALA A CA 1
ATOM 2745 C C . ALA A 1 355 ? -20.854 49.423 16.265 1.00 10.24 359 ALA A C 1
ATOM 2746 O O . ALA A 1 355 ? -21.638 49.052 17.146 1.00 11.33 359 ALA A O 1
ATOM 2748 N N . MET A 1 356 ? -20.071 48.582 15.591 1.00 8.12 360 MET A N 1
ATOM 2749 C CA . MET A 1 356 ? -20.088 47.148 15.837 1.00 8.54 360 MET A CA 1
ATOM 2750 C C . MET A 1 356 ? -19.578 46.778 17.230 1.00 8.71 360 MET A C 1
ATOM 2751 O O . MET A 1 356 ? -20.209 45.989 17.933 1.00 10.49 360 MET A O 1
ATOM 2756 N N . GLY A 1 357 ? -18.481 47.403 17.652 1.00 9.99 361 GLY A N 1
ATOM 2757 C CA . GLY A 1 357 ? -17.933 47.130 18.970 1.00 10.50 361 GLY A CA 1
ATOM 2758 C C . GLY A 1 357 ? -18.923 47.538 20.053 1.00 13.50 361 GLY A C 1
ATOM 2759 O O . GLY A 1 357 ? -19.194 46.769 20.990 1.00 13.69 361 GLY A O 1
ATOM 2760 N N . ARG A 1 358 ? -19.496 48.731 19.913 1.00 13.55 362 ARG A N 1
ATOM 2761 C CA . ARG A 1 358 ? -20.477 49.223 20.884 1.00 14.35 362 ARG A CA 1
ATOM 2762 C C . ARG A 1 358 ? -21.677 48.287 20.920 1.00 12.55 362 ARG A C 1
ATOM 2763 O O . ARG A 1 358 ? -22.151 47.925 21.986 1.00 14.79 362 ARG A O 1
ATOM 2771 N N . GLY A 1 359 ? -22.149 47.875 19.749 1.00 11.30 363 GLY A N 1
ATOM 2772 C CA . GLY A 1 359 ? -23.289 46.979 19.695 1.00 11.01 363 GLY A CA 1
ATOM 2773 C C . GLY A 1 359 ? -23.071 45.723 20.516 1.00 13.07 363 GLY A C 1
ATOM 2774 O O . GLY A 1 359 ? -23.961 45.273 21.244 1.00 13.00 363 GLY A O 1
ATOM 2775 N N . THR A 1 360 ? -21.883 45.144 20.399 1.00 12.25 364 THR A N 1
ATOM 2776 C CA . THR A 1 360 ? -21.567 43.922 21.124 1.00 13.69 364 THR A CA 1
ATOM 2777 C C . THR A 1 360 ? -21.381 44.203 22.612 1.00 16.54 364 THR A C 1
ATOM 2778 O O . THR A 1 360 ? -21.970 43.529 23.454 1.00 16.74 364 THR A O 1
ATOM 2782 N N . HIS A 1 361 ? -20.586 45.217 22.925 1.00 19.58 365 HIS A N 1
ATOM 2783 C CA . HIS A 1 361 ? -20.306 45.552 24.315 1.00 24.56 365 HIS A CA 1
ATOM 2784 C C . HIS A 1 361 ? -21.545 45.965 25.091 1.00 26.46 365 HIS A C 1
ATOM 2785 O O . HIS A 1 361 ? -21.698 45.586 26.253 1.00 29.31 365 HIS A O 1
ATOM 2792 N N . GLU A 1 362 ? -22.436 46.717 24.457 1.00 25.56 366 GLU A N 1
ATOM 2793 C CA . GLU A 1 362 ? -23.618 47.174 25.153 1.00 28.47 366 GLU A CA 1
ATOM 2794 C C . GLU A 1 362 ? -24.901 46.407 24.894 1.00 27.89 366 GLU A C 1
ATOM 2795 O O . GLU A 1 362 ? -25.850 46.539 25.661 1.00 29.90 366 GLU A O 1
ATOM 2801 N N . HIS A 1 363 ? -24.954 45.593 23.849 1.00 26.98 367 HIS A N 1
ATOM 2802 C CA . HIS A 1 363 ? -26.190 44.856 23.574 1.00 28.38 367 HIS A CA 1
ATOM 2803 C C . HIS A 1 363 ? -26.052 43.391 23.183 1.00 25.48 367 HIS A C 1
ATOM 2804 O O . HIS A 1 363 ? -27.062 42.709 22.982 1.00 26.96 367 HIS A O 1
ATOM 2811 N N . GLY A 1 364 ? -24.825 42.905 23.062 1.00 20.22 368 GLY A N 1
ATOM 2812 C CA . GLY A 1 364 ? -24.641 41.519 22.687 1.00 18.25 368 GLY A CA 1
ATOM 2813 C C . GLY A 1 364 ? -24.735 41.226 21.199 1.00 16.84 368 GLY A C 1
ATOM 2814 O O . GLY A 1 364 ? -24.975 40.094 20.803 1.00 17.58 368 GLY A O 1
ATOM 2815 N N . LEU A 1 365 ? -24.609 42.252 20.368 1.00 14.81 369 LEU A N 1
ATOM 2816 C CA . LEU A 1 365 ? -24.629 42.057 18.922 1.00 11.63 369 LEU A CA 1
ATOM 2817 C C . LEU A 1 365 ? -23.538 41.046 18.585 1.00 10.48 369 LEU A C 1
ATOM 2818 O O . LEU A 1 365 ? -22.495 41.040 19.243 1.00 11.86 369 LEU A O 1
ATOM 2823 N N . MET A 1 366 ? -23.798 40.144 17.640 1.00 10.84 370 MET A N 1
ATOM 2824 C CA . MET A 1 366 ? -22.759 39.204 17.211 1.00 11.19 370 MET A CA 1
ATOM 2825 C C . MET A 1 366 ? -22.081 39.912 16.040 1.00 10.93 370 MET A C 1
ATOM 2826 O O . MET A 1 366 ? -22.623 39.981 14.940 1.00 11.09 370 MET A O 1
ATOM 2831 N N . SER A 1 367 ? -20.899 40.456 16.299 1.00 10.78 371 SER A N 1
ATOM 2832 C CA . SER A 1 367 ? -20.147 41.218 15.306 1.00 8.89 371 SER A CA 1
ATOM 2833 C C . SER A 1 367 ? -18.922 40.468 14.781 1.00 9.08 371 SER A C 1
ATOM 2834 O O . SER A 1 367 ? -18.042 40.083 15.553 1.00 10.77 371 SER A O 1
ATOM 2837 N N . ILE A 1 368 ? -18.863 40.275 13.467 1.00 10.13 372 ILE A N 1
ATOM 2838 C CA . ILE A 1 368 ? -17.751 39.574 12.839 1.00 9.21 372 ILE A CA 1
ATOM 2839 C C . ILE A 1 368 ? -17.182 40.433 11.714 1.00 9.29 372 ILE A C 1
ATOM 2840 O O . ILE A 1 368 ? -17.911 40.866 10.825 1.00 10.09 372 ILE A O 1
ATOM 2845 N N . ILE A 1 369 ? -15.887 40.705 11.773 1.00 8.61 373 ILE A N 1
ATOM 2846 C CA . ILE A 1 369 ? -15.232 41.513 10.751 1.00 7.00 373 ILE A CA 1
ATOM 2847 C C . ILE A 1 369 ? -14.285 40.598 9.995 1.00 9.16 373 ILE A C 1
ATOM 2848 O O . ILE A 1 369 ? -13.412 39.961 10.590 1.00 7.68 373 ILE A O 1
ATOM 2853 N N . GLY A 1 370 ? -14.429 40.566 8.682 1.00 8.63 374 GLY A N 1
ATOM 2854 C CA . GLY A 1 370 ? -13.614 39.682 7.871 1.00 11.58 374 GLY A CA 1
ATOM 2855 C C . GLY A 1 370 ? -12.240 40.117 7.401 1.00 13.84 374 GLY A C 1
ATOM 2856 O O . GLY A 1 370 ? -12.002 40.185 6.202 1.00 16.47 374 GLY A O 1
ATOM 2857 N N . GLY A 1 371 ? -11.336 40.419 8.321 1.00 15.07 375 GLY A N 1
ATOM 2858 C CA . GLY A 1 371 ? -9.982 40.783 7.936 1.00 13.30 375 GLY A CA 1
ATOM 2859 C C . GLY A 1 371 ? -9.827 42.035 7.090 1.00 13.88 375 GLY A C 1
ATOM 2860 O O . GLY A 1 371 ? -10.732 42.875 7.027 1.00 14.91 375 GLY A O 1
ATOM 2861 N N . GLY A 1 372 ? -8.643 42.179 6.496 1.00 11.29 376 GLY A N 1
ATOM 2862 C CA . GLY A 1 372 ? -8.343 43.333 5.670 1.00 10.89 376 GLY A CA 1
ATOM 2863 C C . GLY A 1 372 ? -8.269 44.621 6.469 1.00 10.65 376 GLY A C 1
ATOM 2864 O O . GLY A 1 372 ? -8.028 44.608 7.685 1.00 9.77 376 GLY A O 1
ATOM 2865 N N . ASP A 1 373 ? -8.463 45.744 5.793 1.00 9.47 377 ASP A N 1
ATOM 2866 C CA . ASP A 1 373 ? -8.426 47.050 6.460 1.00 10.20 377 ASP A CA 1
ATOM 2867 C C . ASP A 1 373 ? -9.594 47.259 7.422 1.00 9.16 377 ASP A C 1
ATOM 2868 O O . ASP A 1 373 ? -9.515 48.081 8.325 1.00 9.08 377 ASP A O 1
ATOM 2873 N N . SER A 1 374 ? -10.685 46.518 7.236 1.00 7.49 378 SER A N 1
ATOM 2874 C CA . SER A 1 374 ? -11.802 46.642 8.154 1.00 8.42 378 SER A CA 1
ATOM 2875 C C . SER A 1 374 ? -11.323 46.112 9.524 1.00 8.33 378 SER A C 1
ATOM 2876 O O . SER A 1 374 ? -11.547 46.748 10.562 1.00 8.81 378 SER A O 1
ATOM 2879 N N . ALA A 1 375 ? -10.614 44.981 9.515 1.00 9.33 379 ALA A N 1
ATOM 2880 C CA . ALA A 1 375 ? -10.081 44.408 10.749 1.00 8.43 379 ALA A CA 1
ATOM 2881 C C . ALA A 1 375 ? -9.028 45.352 11.338 1.00 9.45 379 ALA A C 1
ATOM 2882 O O . ALA A 1 375 ? -9.000 45.565 12.547 1.00 10.83 379 ALA A O 1
ATOM 2884 N N . SER A 1 376 ? -8.159 45.892 10.486 1.00 8.75 380 SER A N 1
ATOM 2885 C CA . SER A 1 376 ? -7.140 46.836 10.924 1.00 8.90 380 SER A CA 1
ATOM 2886 C C . SER A 1 376 ? -7.786 48.015 11.648 1.00 9.77 380 SER A C 1
ATOM 2887 O O . SER A 1 376 ? -7.319 48.420 12.715 1.00 10.41 380 SER A O 1
ATOM 2894 N N . ALA A 1 377 ? -8.852 48.570 11.072 1.00 9.17 381 ALA A N 1
ATOM 2895 C CA . ALA A 1 377 ? -9.549 49.697 11.697 1.00 9.35 381 ALA A CA 1
ATOM 2896 C C . ALA A 1 377 ? -9.959 49.342 13.125 1.00 9.30 381 ALA A C 1
ATOM 2897 O O . ALA A 1 377 ? -9.732 50.111 14.051 1.00 9.03 381 ALA A O 1
ATOM 2899 N N . ALA A 1 378 ? -10.540 48.161 13.299 1.00 8.81 382 ALA A N 1
ATOM 2900 C CA . ALA A 1 378 ? -10.981 47.704 14.616 1.00 8.26 382 ALA A CA 1
ATOM 2901 C C . ALA A 1 378 ? -9.788 47.569 15.561 1.00 7.76 382 ALA A C 1
ATOM 2902 O O . ALA A 1 378 ? -9.848 47.964 16.726 1.00 9.31 382 ALA A O 1
ATOM 2904 N N . GLU A 1 379 ? -8.705 47.006 15.042 1.00 7.91 383 GLU A N 1
ATOM 2905 C CA . GLU A 1 379 ? -7.488 46.803 15.810 1.00 9.28 383 GLU A CA 1
ATOM 2906 C C . GLU A 1 379 ? -6.899 48.134 16.278 1.00 10.18 383 GLU A C 1
ATOM 2907 O O . GLU A 1 379 ? -6.651 48.326 17.472 1.00 9.92 383 GLU A O 1
ATOM 2913 N N . LEU A 1 380 ? -6.721 49.069 15.351 1.00 10.23 384 LEU A N 1
ATOM 2914 C CA . LEU A 1 380 ? -6.137 50.363 15.694 1.00 9.76 384 LEU A CA 1
ATOM 2915 C C . LEU A 1 380 ? -6.952 51.196 16.663 1.00 10.32 384 LEU A C 1
ATOM 2916 O O . LEU A 1 380 ? -6.388 51.859 17.528 1.00 13.21 384 LEU A O 1
ATOM 2921 N N . SER A 1 381 ? -8.271 51.127 16.558 1.00 8.96 385 SER A N 1
ATOM 2922 C CA . SER A 1 381 ? -9.138 51.919 17.423 1.00 10.26 385 SER A CA 1
ATOM 2923 C C . SER A 1 381 ? -9.520 51.253 18.747 1.00 11.60 385 SER A C 1
ATOM 2924 O O . SER A 1 381 ? -10.369 51.774 19.490 1.00 13.92 385 SER A O 1
ATOM 2927 N N . GLY A 1 382 ? -8.942 50.086 19.019 1.00 10.35 386 GLY A N 1
ATOM 2928 C CA . GLY A 1 382 ? -9.246 49.395 20.255 1.00 12.41 386 GLY A CA 1
ATOM 2929 C C . GLY A 1 382 ? -10.609 48.734 20.293 1.00 12.79 386 GLY A C 1
ATOM 2930 O O . GLY A 1 382 ? -11.101 48.372 21.361 1.00 13.85 386 GLY A O 1
ATOM 2931 N N . GLU A 1 383 ? -11.219 48.548 19.132 1.00 12.73 387 GLU A N 1
ATOM 2932 C CA . GLU A 1 383 ? -12.533 47.918 19.072 1.00 14.78 387 GLU A CA 1
ATOM 2933 C C . GLU A 1 383 ? -12.458 46.406 18.904 1.00 14.65 387 GLU A C 1
ATOM 2934 O O . GLU A 1 383 ? -13.422 45.701 19.181 1.00 13.19 387 GLU A O 1
ATOM 2940 N N . ALA A 1 384 ? -11.299 45.905 18.487 1.00 16.63 388 ALA A N 1
ATOM 2941 C CA . ALA A 1 384 ? -11.128 44.475 18.252 1.00 18.17 388 ALA A CA 1
ATOM 2942 C C . ALA A 1 384 ? -11.494 43.628 19.462 1.00 20.05 388 ALA A C 1
ATOM 2943 O O . ALA A 1 384 ? -12.112 42.571 19.325 1.00 22.45 388 ALA A O 1
ATOM 2945 N N . LYS A 1 385 ? -11.156 44.121 20.646 1.00 20.72 389 LYS A N 1
ATOM 2946 C CA . LYS A 1 385 ? -11.447 43.413 21.885 1.00 21.96 389 LYS A CA 1
ATOM 2947 C C . LYS A 1 385 ? -12.944 43.411 22.226 1.00 19.50 389 LYS A C 1
ATOM 2948 O O . LYS A 1 385 ? -13.429 42.510 22.905 1.00 19.48 389 LYS A O 1
ATOM 2954 N N . ARG A 1 386 ? -13.667 44.419 21.748 1.00 16.55 390 ARG A N 1
ATOM 2955 C CA . ARG A 1 386 ? -15.098 44.541 22.011 1.00 14.00 390 ARG A CA 1
ATOM 2956 C C . ARG A 1 386 ? -15.947 43.765 21.012 1.00 11.98 390 ARG A C 1
ATOM 2957 O O . ARG A 1 386 ? -17.114 43.460 21.269 1.00 12.64 390 ARG A O 1
ATOM 2965 N N . MET A 1 387 ? -15.341 43.418 19.887 1.00 11.18 391 MET A N 1
ATOM 2966 C CA . MET A 1 387 ? -16.014 42.673 18.825 1.00 11.52 391 MET A CA 1
ATOM 2967 C C . MET A 1 387 ? -16.190 41.195 19.218 1.00 10.22 391 MET A C 1
ATOM 2968 O O . MET A 1 387 ? -15.486 40.691 20.103 1.00 10.71 391 MET A O 1
ATOM 2973 N N . SER A 1 388 ? -17.124 40.503 18.572 1.00 8.29 392 SER A N 1
ATOM 2974 C CA . SER A 1 388 ? -17.310 39.076 18.859 1.00 8.56 392 SER A CA 1
ATOM 2975 C C . SER A 1 388 ? -16.129 38.359 18.208 1.00 9.36 392 SER A C 1
ATOM 2976 O O . SER A 1 388 ? -15.521 37.475 18.801 1.00 10.50 392 SER A O 1
ATOM 2979 N N . HIS A 1 389 ? -15.784 38.783 16.994 1.00 8.95 393 HIS A N 1
ATOM 2980 C CA . HIS A 1 389 ? -14.690 38.164 16.266 1.00 8.38 393 HIS A CA 1
ATOM 2981 C C . HIS A 1 389 ? -14.117 39.064 15.176 1.00 9.29 393 HIS A C 1
ATOM 2982 O O . HIS A 1 389 ? -14.863 39.604 14.360 1.00 10.31 393 HIS A O 1
ATOM 2989 N N . VAL A 1 390 ? -12.798 39.214 15.160 1.00 7.69 394 VAL A N 1
ATOM 2990 C CA . VAL A 1 390 ? -12.140 39.986 14.117 1.00 8.09 394 VAL A CA 1
ATOM 2991 C C . VAL A 1 390 ? -11.201 38.995 13.446 1.00 8.81 394 VAL A C 1
ATOM 2992 O O . VAL A 1 390 ? -10.258 38.487 14.069 1.00 9.10 394 VAL A O 1
ATOM 2996 N N . SER A 1 391 ? -11.523 38.641 12.211 1.00 8.57 395 SER A N 1
ATOM 2997 C CA . SER A 1 391 ? -10.731 37.685 11.453 1.00 8.52 395 SER A CA 1
ATOM 2998 C C . SER A 1 391 ? -9.375 38.222 11.041 1.00 9.71 395 SER A C 1
ATOM 2999 O O . SER A 1 391 ? -9.226 39.416 10.783 1.00 11.70 395 SER A O 1
ATOM 3002 N N . THR A 1 392 ? -8.407 37.313 10.931 1.00 10.71 396 THR A N 1
ATOM 3003 C CA . THR A 1 392 ? -7.055 37.649 10.518 1.00 14.66 396 THR A CA 1
ATOM 3004 C C . THR A 1 392 ? -6.846 37.411 9.025 1.00 16.15 396 THR A C 1
ATOM 3005 O O . THR A 1 392 ? -5.769 37.711 8.502 1.00 20.30 396 THR A O 1
ATOM 3009 N N . GLY A 1 393 ? -7.849 36.858 8.341 1.00 13.94 397 GLY A N 1
ATOM 3010 C CA . GLY A 1 393 ? -7.713 36.593 6.917 1.00 12.48 397 GLY A CA 1
ATOM 3011 C C . GLY A 1 393 ? -8.844 37.144 6.067 1.00 11.90 397 GLY A C 1
ATOM 3012 O O . GLY A 1 393 ? -9.973 36.653 6.145 1.00 14.28 397 GLY A O 1
ATOM 3013 N N . GLY A 1 394 ? -8.549 38.187 5.291 1.00 12.33 398 GLY A N 1
ATOM 3014 C CA . GLY A 1 394 ? -9.538 38.807 4.426 1.00 10.50 398 GLY A CA 1
ATOM 3015 C C . GLY A 1 394 ? -9.999 37.851 3.345 1.00 10.78 398 GLY A C 1
ATOM 3016 O O . GLY A 1 394 ? -11.187 37.544 3.236 1.00 9.96 398 GLY A O 1
ATOM 3017 N N . GLY A 1 395 ? -9.040 37.346 2.572 1.00 10.99 399 GLY A N 1
ATOM 3018 C CA . GLY A 1 395 ? -9.346 36.408 1.504 1.00 10.30 399 GLY A CA 1
ATOM 3019 C C . GLY A 1 395 ? -9.979 35.123 2.011 1.00 10.82 399 GLY A C 1
ATOM 3020 O O . GLY A 1 395 ? -10.969 34.642 1.442 1.00 11.68 399 GLY A O 1
ATOM 3021 N N . ALA A 1 396 ? -9.449 34.577 3.105 1.00 8.98 400 ALA A N 1
ATOM 3022 C CA . ALA A 1 396 ? -9.985 33.327 3.644 1.00 7.86 400 ALA A CA 1
ATOM 3023 C C . ALA A 1 396 ? -11.396 33.469 4.203 1.00 8.27 400 ALA A C 1
ATOM 3024 O O . ALA A 1 396 ? -12.256 32.610 3.961 1.00 10.38 400 ALA A O 1
ATOM 3026 N N . SER A 1 397 ? -11.653 34.552 4.926 1.00 9.20 401 SER A N 1
ATOM 3027 C CA . SER A 1 397 ? -12.976 34.757 5.489 1.00 9.14 401 SER A CA 1
ATOM 3028 C C . SER A 1 397 ? -14.005 34.954 4.374 1.00 9.47 401 SER A C 1
ATOM 3029 O O . SER A 1 397 ? -15.113 34.420 4.440 1.00 11.24 401 SER A O 1
ATOM 3032 N N . LEU A 1 398 ? -13.623 35.657 3.318 1.00 10.09 402 LEU A N 1
ATOM 3033 C CA . LEU A 1 398 ? -14.548 35.877 2.213 1.00 10.75 402 LEU A CA 1
ATOM 3034 C C . LEU A 1 398 ? -14.895 34.546 1.562 1.00 11.44 402 LEU A C 1
ATOM 3035 O O . LEU A 1 398 ? -16.061 34.276 1.268 1.00 13.17 402 LEU A O 1
ATOM 3040 N N . GLU A 1 399 ? -13.898 33.687 1.375 1.00 10.43 403 GLU A N 1
ATOM 3041 C CA . GLU A 1 399 ? -14.175 32.395 0.754 1.00 11.34 403 GLU A CA 1
ATOM 3042 C C . GLU A 1 399 ? -15.151 31.550 1.572 1.00 11.53 403 GLU A C 1
ATOM 3043 O O . GLU A 1 399 ? -16.046 30.918 1.007 1.00 11.19 403 GLU A O 1
ATOM 3049 N N . LEU A 1 400 ? -15.036 31.587 2.897 1.00 10.20 404 LEU A N 1
ATOM 3050 C CA . LEU A 1 400 ? -15.975 30.841 3.726 1.00 10.68 404 LEU A CA 1
ATOM 3051 C C . LEU A 1 400 ? -17.380 31.398 3.512 1.00 11.75 404 LEU A C 1
ATOM 3052 O O . LEU A 1 400 ? -18.353 30.644 3.385 1.00 11.39 404 LEU A O 1
ATOM 3057 N N . LEU A 1 401 ? -17.491 32.720 3.486 1.00 13.29 405 LEU A N 1
ATOM 3058 C CA . LEU A 1 401 ? -18.778 33.378 3.300 1.00 14.18 405 LEU A CA 1
ATOM 3059 C C . LEU A 1 401 ? -19.354 33.126 1.891 1.00 15.03 405 LEU A C 1
ATOM 3060 O O . LEU A 1 401 ? -20.562 33.247 1.674 1.00 15.46 405 LEU A O 1
ATOM 3065 N N . GLU A 1 402 ? -18.488 32.787 0.938 1.00 13.73 406 GLU A N 1
ATOM 3066 C CA . GLU A 1 402 ? -18.932 32.474 -0.424 1.00 13.95 406 GLU A CA 1
ATOM 3067 C C . GLU A 1 402 ? -19.509 31.054 -0.443 1.00 14.62 406 GLU A C 1
ATOM 3068 O O . GLU A 1 402 ? -20.116 30.634 -1.428 1.00 15.22 406 GLU A O 1
ATOM 3074 N N . GLY A 1 403 ? -19.317 30.325 0.652 1.00 13.08 407 GLY A N 1
ATOM 3075 C CA . GLY A 1 403 ? -19.800 28.959 0.740 1.00 13.77 407 GLY A CA 1
ATOM 3076 C C . GLY A 1 403 ? -18.746 27.922 0.370 1.00 14.46 407 GLY A C 1
ATOM 3077 O O . GLY A 1 403 ? -19.069 26.754 0.158 1.00 15.16 407 GLY A O 1
ATOM 3078 N N . LYS A 1 404 ? -17.485 28.333 0.289 1.00 11.90 408 LYS A N 1
ATOM 3079 C CA . LYS A 1 404 ? -16.406 27.407 -0.055 1.00 13.69 408 LYS A CA 1
ATOM 3080 C C . LYS A 1 404 ? -15.773 26.807 1.210 1.00 15.05 408 LYS A C 1
ATOM 3081 O O . LYS A 1 404 ? -15.915 27.362 2.310 1.00 16.14 408 LYS A O 1
ATOM 3087 N N . THR A 1 405 ? -15.154 25.637 1.070 1.00 14.55 409 THR A N 1
ATOM 3088 C CA . THR A 1 405 ? -14.466 25.005 2.198 1.00 15.07 409 THR A CA 1
ATOM 3089 C C . THR A 1 405 ? -12.983 25.350 2.024 1.00 16.22 409 THR A C 1
ATOM 3090 O O . THR A 1 405 ? -12.504 25.546 0.900 1.00 16.97 409 THR A O 1
ATOM 3094 N N . LEU A 1 406 ? -12.267 25.457 3.137 1.00 13.44 410 LEU A N 1
ATOM 3095 C CA . LEU A 1 406 ? -10.851 25.808 3.117 1.00 12.95 410 LEU A CA 1
ATOM 3096 C C . LEU A 1 406 ? -9.932 24.598 3.283 1.00 12.40 410 LEU A C 1
ATOM 3097 O O . LEU A 1 406 ? -10.045 23.864 4.260 1.00 11.77 410 LEU A O 1
ATOM 3102 N N . PRO A 1 407 ? -8.963 24.418 2.364 1.00 13.38 411 PRO A N 1
ATOM 3103 C CA . PRO A 1 407 ? -8.014 23.298 2.408 1.00 13.00 411 PRO A CA 1
ATOM 3104 C C . PRO A 1 407 ? -7.323 23.184 3.765 1.00 11.93 411 PRO A C 1
ATOM 3105 O O . PRO A 1 407 ? -7.137 22.077 4.283 1.00 12.36 411 PRO A O 1
ATOM 3109 N N . GLY A 1 408 ? -6.960 24.335 4.327 1.00 11.44 412 GLY A N 1
ATOM 3110 C CA . GLY A 1 408 ? -6.283 24.386 5.616 1.00 11.18 412 GLY A CA 1
ATOM 3111 C C . GLY A 1 408 ? -7.121 23.946 6.798 1.00 10.93 412 GLY A C 1
ATOM 3112 O O . GLY A 1 408 ? -6.584 23.606 7.857 1.00 13.04 412 GLY A O 1
ATOM 3113 N N . VAL A 1 409 ? -8.435 23.973 6.634 1.00 10.76 413 VAL A N 1
ATOM 3114 C CA . VAL A 1 409 ? -9.352 23.545 7.686 1.00 13.52 413 VAL A CA 1
ATOM 3115 C C . VAL A 1 409 ? -9.662 22.058 7.486 1.00 14.20 413 VAL A C 1
ATOM 3116 O O . VAL A 1 409 ? -9.522 21.250 8.409 1.00 13.01 413 VAL A O 1
ATOM 3120 N N . THR A 1 410 ? -10.039 21.697 6.262 1.00 12.92 414 THR A N 1
ATOM 3121 C CA . THR A 1 410 ? -10.367 20.321 5.925 1.00 12.05 414 THR A CA 1
ATOM 3122 C C . THR A 1 410 ? -9.252 19.331 6.313 1.00 12.81 414 THR A C 1
ATOM 3123 O O . THR A 1 410 ? -9.532 18.259 6.848 1.00 13.84 414 THR A O 1
ATOM 3127 N N . VAL A 1 411 ? -7.998 19.716 6.091 1.00 11.29 415 VAL A N 1
ATOM 3128 C CA . VAL A 1 411 ? -6.870 18.847 6.403 1.00 10.93 415 VAL A CA 1
ATOM 3129 C C . VAL A 1 411 ? -6.700 18.510 7.894 1.00 13.88 415 VAL A C 1
ATOM 3130 O O . VAL A 1 411 ? -6.068 17.506 8.233 1.00 13.82 415 VAL A O 1
ATOM 3134 N N . LEU A 1 412 ? -7.262 19.329 8.780 1.00 12.89 416 LEU A N 1
ATOM 3135 C CA . LEU A 1 412 ? -7.128 19.097 10.219 1.00 12.59 416 LEU A CA 1
ATOM 3136 C C . LEU A 1 412 ? -7.977 17.923 10.697 1.00 13.70 416 LEU A C 1
ATOM 3137 O O . LEU A 1 412 ? -8.966 17.567 10.058 1.00 14.08 416 LEU A O 1
ATOM 3142 N N . ASP A 1 413 ? -7.582 17.304 11.808 1.00 13.58 417 ASP A N 1
ATOM 3143 C CA . ASP A 1 413 ? -8.348 16.185 12.357 1.00 13.70 417 ASP A CA 1
ATOM 3144 C C . ASP A 1 413 ? -9.679 16.659 12.943 1.00 16.04 417 ASP A C 1
ATOM 3145 O O . ASP A 1 413 ? -9.816 17.811 13.339 1.00 14.34 417 ASP A O 1
ATOM 3150 N N . ASP A 1 414 ? -10.665 15.770 12.990 1.00 17.00 418 ASP A N 1
ATOM 3151 C CA . ASP A 1 414 ? -11.959 16.103 13.580 1.00 20.56 418 ASP A CA 1
ATOM 3152 C C . ASP A 1 414 ? -11.844 15.702 15.038 1.00 21.80 418 ASP A C 1
ATOM 3153 O O . ASP A 1 414 ? -11.057 14.811 15.368 1.00 21.12 418 ASP A O 1
ATOM 3158 N N . LYS A 1 415 ? -12.586 16.354 15.924 1.00 24.56 419 LYS A N 1
ATOM 3159 C CA . LYS A 1 415 ? -12.485 15.954 17.316 1.00 30.15 419 LYS A CA 1
ATOM 3160 C C . LYS A 1 415 ? -13.395 14.763 17.609 1.00 33.05 419 LYS A C 1
ATOM 3161 O O . LYS A 1 415 ? -13.113 14.030 18.582 1.00 36.43 419 LYS A O 1
#

Nearest PDB structures (foldseek):
  13pk-assembly4_D  TM=8.756E-01  e=2.120E-77  Trypanosoma brucei
  7zy7-assembly2_B  TM=8.869E-01  e=1.092E-46  Chlamydomonas reinhardtii
  7zy7-assembly1_A  TM=8.665E-01  e=4.111E-45  Chlamydomonas reinhardtii
  4fey-assembly1_A  TM=8.735E-01  e=2.453E-43  Francisella tularensis subsp. tularensis SCHU S4
  4ng4-assembly2_B  TM=8.642E-01  e=5.829E-41  Coxiella burnetii RSA 493

Solvent-accessible surface area: 17945 Å² total; per-residue (Å²): 158,26,54,1,0,76,79,22,118,4,171,52,72,47,0,0,0,1,1,16,0,46,4,69,44,137,149,52,124,17,88,53,21,90,88,0,130,33,3,37,70,1,0,106,33,0,23,90,70,22,0,5,0,0,0,0,0,14,5,28,226,18,148,8,23,46,42,88,75,3,41,132,54,76,103,124,67,35,43,1,17,79,72,130,182,8,12,0,128,30,0,3,139,56,0,30,81,33,30,150,86,112,20,67,33,4,83,13,1,10,91,5,66,96,36,5,76,139,22,59,90,21,57,4,3,0,0,2,1,0,71,2,4,96,21,1,51,16,185,120,50,178,51,33,58,46,0,0,132,49,0,5,87,7,12,72,13,0,0,0,3,2,2,22,23,0,34,133,56,9,0,0,0,4,2,0,5,111,74,44,61,41,2,2,2,0,62,49,0,63,89,2,36,45,49,2,64,88,1,45,49,150,17,54,118,48,0,0,2,0,2,0,11,50,77,0,41,78,22,36,90,2,3,83,34,1,4,83,79,8,39,27,0,0,0,0,5,16,0,0,7,1,0,1,89,10,86,65,75,63,8,17,121,8,105,43,33,133,89,51,30,133,38,0,116,57,3,27,121,87,0,127,90,127,180,9,107,38,25,18,2,57,1,0,14,0,35,76,74,114,112,60,49,146,99,22,68,93,9,137,65,36,59,4,46,140,36,34,39,5,7,1,3,0,71,85,0,34,123,71,0,32,84,1,4,62,106,13,113,0,0,2,0,5,13,28,0,9,26,24,135,42,129,23,0,6,136,0,0,68,9,0,0,124,2,0,0,85,11,30,129,92,148,55,7,20,0,2,0,5,2,48,44,0,11,38,0,0,42,118,55,24,19,19,172,70,11,19,7,32,1,50,4,29,41,0,0,25,25,26,1,28,52,81,112,2,41,0,23,90,38,6,46,91,154

Sequence (415 aa):
EKKSINECDLKGKKVLIRVDFNVPVKNGKITNDYRIRSALPTLKKVLTEGGSCVLMSHLGRPKGIPMAQAGKIRSTGGVPGFQQKATLKPVAKRLSELLLRPVTFAPDCLNAADVVSKMSPGDVVLLENVRFYKEEGSKKAKDREAMAKILASYGDVYISDAFGTAHRDSATMTGIPKILGNGAAGYLMEKEISYFAKVLGNPPRPLVAIVGGAKVSDKIQLLDNMLQRIDYLLIGGAMAYTFLKAQGYSIGKSKCEESKLEFARSLLKKAEDRKVQVILPIDHVCHTEFKAVDSPLITEDQNIPEGHMALDIGPKTIEKYVQTIGKCKSAIWNGPMGVFEMVPYSKGTFAIAKAMGRGTHEHGLMSIIGGGDSASAAELSGEAKRMSHVSTGGGASLELLEGKTLPGVTVLDDK

InterPro domains:
  IPR001576 Phosphoglycerate kinase [MF_00145] (8-418)
  IPR001576 Phosphoglycerate kinase [PF00162] (9-408)
  IPR001576 Phosphoglycerate kinase [PIRSF000724] (3-421)
  IPR001576 Phosphoglycerate kinase [PR00477] (13-29)
  IPR001576 Phosphoglycerate kinase [PR00477] (34-56)
  IPR001576 Phosphoglycerate kinase [PR00477] (126-141)
  IPR001576 Phosphoglycerate kinase [PR00477] (158-180)
  IPR001576 Phosphoglycerate kinase [PR00477] (189-211)
  IPR001576 Phosphoglycerate kinase [PR00477] (212-231)
  IPR001576 Phosphoglycerate kinase [PR00477] (334-359)
  IPR001576 Phosphoglycerate kinase [PR00477] (371-382)
  IPR001576 Phosphoglycerate kinase [PR00477] (394-411)
  IPR001576 Phosphoglycerate kinase [PTHR11406] (5-421)
  IPR001576 Phosphoglycerate kinase [cd00318] (9-418)
  IPR015824 Phosphoglycerate kinase, N-terminal [G3DSA:3.40.50.1260] (5-191)
  IPR015824 Phosphoglycerate kinase, N-terminal [G3DSA:3.40.50.1260] (192-407)
  IPR015911 Phosphoglycerate kinase, conserved site [PS00111] (18-28)
  IPR027250 Phosphoglycerate kinase, euglenozoa [PIRSF500126] (1-419)
  IPR036043 Phosphoglycerate kinase superfamily [SSF53748] (6-418)

B-factor: mean 18.95, std 10.65, range [5.23, 55.51]

Radius of gyration: 22.93 Å; Cα contacts (8 Å, |Δi|>4): 942; chains: 1; bounding box: 66×57×47 Å

Foldseek 3Di:
DFFAPVNDQQAFWEEEEEAEQQFQADPHHGPDRPRLVVCVVLQVSNLVNFHEYEYAYAYPQQPADAPVCQVVQVVVVHEQLDDSNTWCVVVQVVNCVVVVHHEAEAAYLLPCVVVLVPDGGNYHYYYIHPRSHVLFQDPDLVSLLVSLVSNLVSTQAYEYEYLQCQQGDGNNQFNNCVNNVAYHYGVNRVLLVVLLCQLLPQHFDQEEEEEEAQALVVCPLLCVQCLLPHQEYEYAYLNLVLLLVLVPAAAAPARYDVVCSVVSVVSVVVSVVSNRHYHGAFKFFKALDPDDDPRTDIGRGSHDDHSIYGFARDPVSLVVLLVVLLVTQEYEYAHARGDCVYVVRNVSLLSVLVSQLCCCQPPNRQYEYQADVSLVSCVVVVSCVSHNYYHNHRVSSSCVSSVHDGSSRVSHHRD

CATH classification: 3.40.50.1260 (+1 more: 3.40.50.1260)